Protein AF-0000000082334527 (afdb_homodimer)

InterPro domains:
  IPR007560 Restriction endonuclease type IV, Mrr [PF04471] (127-247)
  IPR007759 ASXL, HARE-HTH domain [PS51913] (1-70)
  IPR011335 Restriction endonuclease type II-like [SSF52980] (131-251)
  IPR011856 tRNA endonuclease-like domain superfamily [G3DSA:3.40.1350.10] (94-267)
  IPR052906 Type IV Methyl-Directed Restriction Enzyme [PTHR30015] (98-272)

Solvent-accessible surface area (backbone atoms only — not comparable to full-atom values): 30461 Å² total; per-residue (Å²): 121,51,70,67,55,35,52,50,51,51,41,62,72,68,69,54,65,38,34,52,64,54,50,46,51,50,31,56,75,67,64,50,54,87,76,78,51,93,54,51,54,59,50,49,41,49,56,47,53,27,16,17,57,98,47,83,45,84,81,35,46,91,65,60,50,28,33,77,43,84,44,96,85,45,95,57,66,24,36,38,73,61,80,84,68,73,62,83,60,71,72,72,70,92,75,70,85,53,92,78,63,47,42,67,49,52,32,48,54,28,45,54,52,42,51,52,52,49,34,50,52,48,50,33,52,55,67,71,39,54,67,70,53,53,46,51,48,56,54,52,49,42,43,73,74,57,29,24,46,82,90,83,74,26,74,44,68,44,65,58,94,75,46,70,70,42,40,29,42,29,21,59,35,78,81,52,83,41,56,31,38,28,33,62,47,83,33,81,86,52,57,44,51,39,67,61,48,50,48,40,53,51,37,31,54,77,68,71,48,43,34,33,38,42,38,30,55,22,49,67,36,72,62,21,55,50,52,39,70,61,39,78,89,38,50,55,46,79,38,32,27,69,58,47,33,50,51,29,57,76,65,56,48,58,40,36,81,64,45,76,46,77,41,72,43,77,34,47,72,72,60,77,96,119,52,71,67,55,35,51,50,50,50,42,64,71,68,68,54,66,37,34,51,64,56,49,47,50,51,30,56,77,67,64,51,56,86,77,79,50,92,54,50,55,59,50,48,40,48,55,47,53,26,15,17,56,97,48,84,46,85,84,35,48,90,65,60,50,27,33,77,42,84,45,98,85,44,94,57,66,23,34,36,74,61,80,83,67,73,63,84,61,71,71,73,68,92,73,71,85,53,92,78,64,47,42,68,50,51,33,49,55,29,47,54,52,42,51,52,52,50,34,50,50,48,50,34,52,55,66,71,38,55,66,69,52,53,46,51,48,55,53,52,49,41,44,72,73,58,29,24,49,88,84,86,73,32,73,43,68,43,66,57,96,76,47,68,69,42,40,27,42,27,21,58,36,76,80,50,84,43,58,31,38,29,34,62,46,82,32,82,86,52,57,44,51,37,66,63,48,51,49,38,51,51,35,32,55,78,68,72,47,43,33,33,40,41,39,30,57,22,49,68,34,73,63,18,53,49,52,39,71,62,40,78,87,39,48,57,45,80,38,30,28,67,58,47,32,52,52,28,58,77,67,55,48,57,41,38,82,64,46,74,47,75,40,72,43,77,33,48,72,69,60,76,98

Radius of gyration: 30.47 Å; Cα contacts (8 Å, |Δi|>4): 910; chains: 2; bounding box: 62×89×66 Å

Nearest PDB structures (foldseek):
  7wbx-assembly1_E  TM=8.018E-01  e=3.315E-03  Komagataella phaffii
  5iy8-assembly1_E  TM=8.046E-01  e=6.446E-03  Homo sapiens
  9ja1-assembly1_E  TM=5.825E-01  e=3.315E-03  Saccharomyces cerevisiae
  6hlq-assembly1_E  TM=7.427E-01  e=1.596E-02  Saccharomyces cerevisiae S288C
  7eu0-assembly1_E  TM=5.651E-01  e=5.377E-03  Arabidopsis thaliana

Organism: Erwinia amylovora (NCBI:txid552)

Secondary structure (DSSP, 8-state):
--HHHHHHHHHHHH-S-B-HHHHHHHHHHTT-----SS-HHHHHHHHHHHTBTT---TTS-SS--EEEE--TT-SS-EEEE--S--------SS----TT--HHHHHHHHHHHHHHHHHHHHHHHHHTS-HHHHHHHHHHHHHHTT-S-SSSSS-EE--STTSTT--EEEESSTT--SEEEEEEE--SSSPBPHHHHHHHHHHHHHTT--EEEEEESS-B-HHHHHHHHT-TT-EEEEE-HHHHHHHHHHTT-SEEEEEEEEEEEE-GGGGT-/--HHHHHHHHHHHH-S-B-HHHHHHHHHHTT-----SS-HHHHHHHHHHHTBTT---TTS-SS--EEEE--TT-SS-EEEE--S--------SS----TT--HHHHHHHHHHHHHHHHHHHHHHHHHTS-HHHHHHHHHHHHHHTT-S-SSSSS-EE--STTSTT--EEEESSTT--SEEEEEEE--SSSPBPHHHHHHHHHHHHHTT--EEEEEESS-B-HHHHHHHHT-TT-EEEEE-HHHHHHHHHHTT-SEEEEEEEEEEEE-GGGGT-

Foldseek 3Di:
DDLLVLLQVQQVVVVDWAFLVVSVVVCVVVVVDDDPDPCVSLVSLVVQQLQEPPQDFPSRDPHHFKYWDDDPVDLAITMHGDPPPVPPPPPDPPDPPRPSDDPRRVVRVVVVVVLQVQLVVLLVVLLVDDPLVQLVVVLVLCVLVVWAADDDDAWPQPCDPPLQQFRTWGARHNVSPAIETEHEDEDDPDADELVSLVSVLVSCVVVVHAHYEYEYSAHHDPNNVVSQVPSPNHHYHYHYNSNSSVSCVVSVHPDDDDDDDDDDDDDVVVVVD/DDLLVLLQVQQVVVVDWAFLVVSVVVCVVVVVDDDPDPDVSLVSLVVQQLQEPPQDFPSRDPHHFKYWDDDPVDLAITMHGDPPPVPPPPPDPPDPPRPSDDPRSVVRVVVVVVLQVQLVVVLVVLLPDDPLVQLVVVLVLCVLVVWAADDDDAWPQPCDPPLQQFRTWGARHNVSPAIETEHEDEDDEDADELVSLVSVLVSCVVVVHAHYEYEYSAHHDPNNVVSQVPSPNHHYHYHYNSNSSVSCVVSVHPDDDDDDDDDDDDDVVVVVD

pLDDT: mean 85.85, std 15.88, range [35.34, 97.69]

Structure (mmCIF, N/CA/C/O backbone):
data_AF-0000000082334527-model_v1
#
loop_
_entity.id
_entity.type
_entity.pdbx_description
1 polymer 'Restriction endonuclease'
#
loop_
_atom_site.group_PDB
_atom_site.id
_atom_site.type_symbol
_atom_site.label_atom_id
_atom_site.label_alt_id
_atom_site.label_comp_id
_atom_site.label_asym_id
_atom_site.label_entity_id
_atom_site.label_seq_id
_atom_site.pdbx_PDB_ins_code
_atom_site.Cartn_x
_atom_site.Cartn_y
_atom_site.Cartn_z
_atom_site.occupancy
_atom_site.B_iso_or_equiv
_atom_site.auth_seq_id
_atom_site.auth_comp_id
_atom_site.auth_asym_id
_atom_site.auth_atom_id
_atom_site.pdbx_PDB_model_num
ATOM 1 N N . MET A 1 1 ? -5.586 7.473 32.531 1 84.88 1 MET A N 1
ATOM 2 C CA . MET A 1 1 ? -6.188 6.348 31.828 1 84.88 1 MET A CA 1
ATOM 3 C C . MET A 1 1 ? -5.926 6.445 30.328 1 84.88 1 MET A C 1
ATOM 5 O O . MET A 1 1 ? -5.938 7.539 29.766 1 84.88 1 MET A O 1
ATOM 9 N N . THR A 1 2 ? -5.641 5.32 29.688 1 90.56 2 THR A N 1
ATOM 10 C CA . THR A 1 2 ? -5.426 5.309 28.25 1 90.56 2 THR A CA 1
ATOM 11 C C . THR A 1 2 ? -6.754 5.184 27.5 1 90.56 2 THR A C 1
ATOM 13 O O . THR A 1 2 ? -7.789 4.906 28.109 1 90.56 2 THR A O 1
ATOM 16 N N . ILE A 1 3 ? -6.684 5.414 26.312 1 92.81 3 ILE A N 1
ATOM 17 C CA . ILE A 1 3 ? -7.887 5.316 25.5 1 92.81 3 ILE A CA 1
ATOM 18 C C . ILE A 1 3 ? -8.422 3.887 25.531 1 92.81 3 ILE A C 1
ATOM 20 O O . ILE A 1 3 ? -9.633 3.672 25.672 1 92.81 3 ILE A O 1
ATOM 24 N N . ILE A 1 4 ? -7.57 2.93 25.484 1 94.56 4 ILE A N 1
ATOM 25 C CA . ILE A 1 4 ? -7.949 1.521 25.484 1 94.56 4 ILE A CA 1
ATOM 26 C C . ILE A 1 4 ? -8.648 1.185 26.812 1 94.56 4 ILE A C 1
ATOM 28 O O . ILE A 1 4 ? -9.695 0.532 26.812 1 94.56 4 ILE A O 1
ATOM 32 N N . GLU A 1 5 ? -8.125 1.693 27.859 1 95.62 5 GLU A N 1
ATOM 33 C CA . GLU A 1 5 ? -8.711 1.46 29.172 1 95.62 5 GLU A CA 1
ATOM 34 C C . GLU A 1 5 ? -10.102 2.084 29.281 1 95.62 5 GLU A C 1
ATOM 36 O O . GLU A 1 5 ? -11.008 1.499 29.875 1 95.62 5 GLU A O 1
ATOM 41 N N . ALA A 1 6 ? -10.211 3.244 28.719 1 96.81 6 ALA A N 1
ATOM 42 C CA . ALA A 1 6 ? -11.508 3.926 28.734 1 96.81 6 ALA A CA 1
ATOM 43 C C . ALA A 1 6 ? -12.547 3.131 27.953 1 96.81 6 ALA A C 1
ATOM 45 O O . ALA A 1 6 ? -13.688 2.994 28.391 1 96.81 6 ALA A O 1
ATOM 46 N N . ILE A 1 7 ? -12.141 2.6 26.812 1 97 7 ILE A N 1
ATOM 47 C CA . ILE A 1 7 ? -13.039 1.804 25.969 1 97 7 ILE A CA 1
ATOM 48 C C . ILE A 1 7 ? -13.469 0.549 26.719 1 97 7 ILE A C 1
ATOM 50 O O . ILE A 1 7 ? -14.656 0.213 26.766 1 97 7 ILE A O 1
ATOM 54 N N . ILE A 1 8 ? -12.523 -0.075 27.344 1 96.5 8 ILE A N 1
ATOM 55 C CA . ILE A 1 8 ? -12.797 -1.285 28.109 1 96.5 8 ILE A CA 1
ATOM 56 C C . ILE A 1 8 ? -13.789 -0.977 29.219 1 96.5 8 ILE A C 1
ATOM 58 O O . ILE A 1 8 ? -14.75 -1.722 29.438 1 96.5 8 ILE A O 1
ATOM 62 N N . LYS A 1 9 ? -13.547 0.116 29.906 1 96.94 9 LYS A N 1
ATOM 63 C CA . LYS A 1 9 ? -14.406 0.515 31.016 1 96.94 9 LYS A CA 1
ATOM 64 C C . LYS A 1 9 ? -15.836 0.751 30.547 1 96.94 9 LYS A C 1
ATOM 66 O O . LYS A 1 9 ? -16.797 0.292 31.172 1 96.94 9 LYS A O 1
ATOM 71 N N . VAL A 1 10 ? -16.047 1.409 29.438 1 97.38 10 VAL A N 1
ATOM 72 C CA . VAL A 1 10 ? -17.359 1.697 28.875 1 97.38 10 VAL A CA 1
ATOM 73 C C . VAL A 1 10 ? -18.094 0.391 28.562 1 97.38 10 VAL A C 1
ATOM 75 O O . VAL A 1 10 ? -19.25 0.22 28.938 1 97.38 10 VAL A O 1
ATOM 78 N N . LEU A 1 11 ? -17.406 -0.466 27.906 1 96.25 11 LEU A N 1
ATOM 79 C CA . LEU A 1 11 ? -18.031 -1.715 27.484 1 96.25 11 LEU A CA 1
ATOM 80 C C . LEU A 1 11 ? -18.359 -2.596 28.672 1 96.25 11 LEU A C 1
ATOM 82 O O . LEU A 1 11 ? -19.406 -3.256 28.703 1 96.25 11 LEU A O 1
ATOM 86 N N . LYS A 1 12 ? -17.484 -2.609 29.656 1 95.38 12 LYS A N 1
ATOM 87 C CA . LYS A 1 12 ? -17.734 -3.377 30.875 1 95.38 12 LYS A CA 1
ATOM 88 C C . LYS A 1 12 ? -18.969 -2.855 31.609 1 95.38 12 LYS A C 1
ATOM 90 O O . LYS A 1 12 ? -19.797 -3.637 32.062 1 95.38 12 LYS A O 1
ATOM 95 N N . GLU A 1 13 ? -19.047 -1.588 31.703 1 96.06 13 GLU A N 1
ATOM 96 C CA . GLU A 1 13 ? -20.125 -0.949 32.469 1 96.06 13 GLU A CA 1
ATOM 97 C C . GLU A 1 13 ? -21.453 -1.079 31.734 1 96.06 13 GLU A C 1
ATOM 99 O O . GLU A 1 13 ? -22.5 -1.311 32.344 1 96.06 13 GLU A O 1
ATOM 104 N N . TYR A 1 14 ? -21.453 -0.907 30.438 1 93.56 14 TYR A N 1
ATOM 105 C CA . TYR A 1 14 ? -22.688 -0.983 29.672 1 93.56 14 TYR A CA 1
ATOM 106 C C . TYR A 1 14 ? -23.156 -2.424 29.547 1 93.56 14 TYR A C 1
ATOM 108 O O . TYR A 1 14 ? -24.359 -2.691 29.578 1 93.56 14 TYR A O 1
ATOM 116 N N . GLY A 1 15 ? -22.266 -3.348 29.219 1 92 15 GLY A N 1
ATOM 117 C CA . GLY A 1 15 ? -22.578 -4.77 29.25 1 92 15 GLY A CA 1
ATOM 118 C C . GLY A 1 15 ? -23.141 -5.289 27.938 1 92 15 GLY A C 1
ATOM 119 O O . GLY A 1 15 ? -23.5 -6.461 27.828 1 92 15 GLY A O 1
ATOM 120 N N . ASN A 1 16 ? -23.312 -4.41 26.953 1 92.69 16 ASN A N 1
ATOM 121 C CA . ASN A 1 16 ? -23.797 -4.793 25.625 1 92.69 16 ASN A CA 1
ATOM 122 C C . ASN A 1 16 ? -22.906 -4.199 24.531 1 92.69 16 ASN A C 1
ATOM 124 O O . ASN A 1 16 ? -22.188 -3.232 24.766 1 92.69 16 ASN A O 1
ATOM 128 N N . PRO A 1 17 ? -22.906 -4.812 23.391 1 93.88 17 PRO A N 1
ATOM 129 C CA . PRO A 1 17 ? -22.125 -4.262 22.281 1 93.88 17 PRO A CA 1
ATOM 130 C C . PRO A 1 17 ? -22.547 -2.848 21.891 1 93.88 17 PRO A C 1
ATOM 132 O O . PRO A 1 17 ? -23.734 -2.518 21.953 1 93.88 17 PRO A O 1
ATOM 135 N N . LEU A 1 18 ? -21.594 -2.064 21.547 1 94.88 18 LEU A N 1
ATOM 136 C CA . LEU A 1 18 ? -21.828 -0.672 21.172 1 94.88 18 LEU A CA 1
ATOM 137 C C . LEU A 1 18 ? -21.078 -0.319 19.891 1 94.88 18 LEU A C 1
ATOM 139 O O . LEU A 1 18 ? -20.094 -0.961 19.547 1 94.88 18 LEU A O 1
ATOM 143 N N . SER A 1 19 ? -21.578 0.634 19.156 1 93.94 19 SER A N 1
ATOM 144 C CA . SER A 1 19 ? -20.828 1.188 18.031 1 93.94 19 SER A CA 1
ATOM 145 C C . SER A 1 19 ? -19.656 2.035 18.516 1 93.94 19 SER A C 1
ATOM 147 O O . SER A 1 19 ? -19.641 2.492 19.656 1 93.94 19 SER A O 1
ATOM 149 N N . HIS A 1 20 ? -18.703 2.297 17.672 1 95.12 20 HIS A N 1
ATOM 150 C CA . HIS A 1 20 ? -17.578 3.123 18.094 1 95.12 20 HIS A CA 1
ATOM 151 C C . HIS A 1 20 ? -18.016 4.543 18.422 1 95.12 20 HIS A C 1
ATOM 153 O O . HIS A 1 20 ? -17.438 5.199 19.297 1 95.12 20 HIS A O 1
ATOM 159 N N . ASN A 1 21 ? -19.047 5.027 17.766 1 95.44 21 ASN A N 1
ATOM 160 C CA . ASN A 1 21 ? -19.609 6.34 18.078 1 95.44 21 ASN A CA 1
ATOM 161 C C . ASN A 1 21 ? -20.188 6.387 19.484 1 95.44 21 ASN A C 1
ATOM 163 O O . ASN A 1 21 ? -19.938 7.336 20.234 1 95.44 21 ASN A O 1
ATOM 167 N N . ASP A 1 22 ? -20.953 5.359 19.797 1 96 22 ASP A N 1
ATOM 168 C CA . ASP A 1 22 ? -21.578 5.297 21.109 1 96 22 ASP A CA 1
ATOM 169 C C . ASP A 1 22 ? -20.531 5.16 22.203 1 96 22 ASP A C 1
ATOM 171 O O . ASP A 1 22 ? -20.672 5.727 23.297 1 96 22 ASP A O 1
ATOM 175 N N . ILE A 1 23 ? -19.562 4.426 21.938 1 96.81 23 ILE A N 1
ATOM 176 C CA . ILE A 1 23 ? -18.484 4.27 22.891 1 96.81 23 ILE A CA 1
ATOM 177 C C . ILE A 1 23 ? -17.828 5.621 23.172 1 96.81 23 ILE A C 1
ATOM 179 O O . ILE A 1 23 ? -17.609 5.992 24.328 1 96.81 23 ILE A O 1
ATOM 183 N N . TYR A 1 24 ? -17.562 6.336 22.109 1 96.75 24 TYR A N 1
ATOM 184 C CA . TYR A 1 24 ? -17 7.672 22.266 1 96.75 24 TYR A CA 1
ATOM 185 C C . TYR A 1 24 ? -17.891 8.555 23.109 1 96.75 24 TYR A C 1
ATOM 187 O O . TYR A 1 24 ? -17.422 9.219 24.04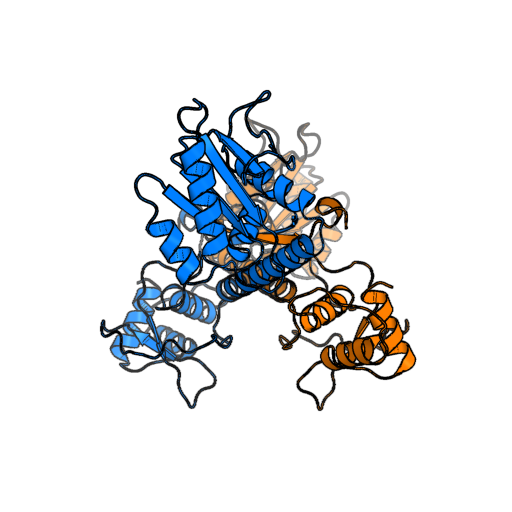7 1 96.75 24 TYR A O 1
ATOM 195 N N . ASP A 1 25 ? -19.188 8.523 22.859 1 97.31 25 ASP A N 1
ATOM 196 C CA . ASP A 1 25 ? -20.141 9.352 23.578 1 97.31 25 ASP A CA 1
ATOM 197 C C . ASP A 1 25 ? -20.125 9.031 25.078 1 97.31 25 ASP A C 1
ATOM 199 O O . ASP A 1 25 ? -20.188 9.938 25.906 1 97.31 25 ASP A O 1
ATOM 203 N N . ARG A 1 26 ? -20.016 7.82 25.344 1 97 26 ARG A N 1
ATOM 204 C CA . ARG A 1 26 ? -20.047 7.395 26.734 1 97 26 ARG A CA 1
ATOM 205 C C . ARG A 1 26 ? -18.75 7.754 27.438 1 97 26 ARG A C 1
ATOM 207 O O . ARG A 1 26 ? -18.75 8.07 28.625 1 97 26 ARG A O 1
ATOM 214 N N . ILE A 1 27 ? -17.641 7.684 26.75 1 97 27 ILE A N 1
ATOM 215 C CA . ILE A 1 27 ? -16.359 8.094 27.312 1 97 27 ILE A CA 1
ATOM 216 C C . ILE A 1 27 ? -16.422 9.57 27.719 1 97 27 ILE A C 1
ATOM 218 O O . ILE A 1 27 ? -15.992 9.945 28.812 1 97 27 ILE A O 1
ATOM 222 N N . ILE A 1 28 ? -17.031 10.359 26.844 1 96.5 28 ILE A N 1
ATOM 223 C CA . ILE A 1 28 ? -17.125 11.797 27.094 1 96.5 28 ILE A CA 1
ATOM 224 C C . ILE A 1 28 ? -18.109 12.062 28.234 1 96.5 28 ILE A C 1
ATOM 226 O O . ILE A 1 28 ? -17.828 12.836 29.141 1 96.5 28 ILE A O 1
ATOM 230 N N . ALA A 1 29 ? -19.25 11.422 28.219 1 96.69 29 ALA A N 1
ATOM 231 C CA . ALA A 1 29 ? -20.312 11.617 29.203 1 96.69 29 ALA A CA 1
ATOM 232 C C . ALA A 1 29 ? -19.828 11.289 30.609 1 96.69 29 ALA A C 1
ATOM 234 O O . ALA A 1 29 ? -20.234 11.93 31.578 1 96.69 29 ALA A O 1
ATOM 235 N N . ASN A 1 30 ? -18.906 10.375 30.719 1 96.25 30 ASN A N 1
ATOM 236 C CA . ASN A 1 30 ? -18.438 9.93 32.031 1 96.25 30 ASN A CA 1
ATOM 237 C C . ASN A 1 30 ? -17.062 10.484 32.375 1 96.25 30 ASN A C 1
ATOM 239 O O . ASN A 1 30 ? -16.469 10.117 33.375 1 96.25 30 ASN A O 1
ATOM 243 N N . ASP A 1 31 ? -16.453 11.234 31.438 1 95.44 31 ASP A N 1
ATOM 244 C CA . ASP A 1 31 ? -15.156 11.875 31.625 1 95.44 31 ASP A CA 1
ATOM 245 C C . ASP A 1 31 ? -14.055 10.844 31.859 1 95.44 31 ASP A C 1
ATOM 247 O O . ASP A 1 31 ? -13.258 10.992 32.781 1 95.44 31 ASP A O 1
ATOM 251 N N . TYR A 1 32 ? -14.133 9.742 31.141 1 95.12 32 TYR A N 1
ATOM 252 C CA . TYR A 1 32 ? -13.141 8.68 31.312 1 95.12 32 TYR A CA 1
ATOM 253 C C . TYR A 1 32 ? -11.82 9.062 30.656 1 95.12 32 TYR A C 1
ATOM 255 O O . TYR A 1 32 ? -10.758 8.594 31.062 1 95.12 32 TYR A O 1
ATOM 263 N N . TYR A 1 33 ? -11.852 9.859 29.609 1 92.88 33 TYR A N 1
ATOM 264 C CA . TYR A 1 33 ? -10.664 10.258 28.859 1 92.88 33 TYR A CA 1
ATOM 265 C C . TYR A 1 33 ? -10.883 11.594 28.156 1 92.88 33 TYR A C 1
ATOM 267 O O . TYR A 1 33 ? -11.977 11.859 27.641 1 92.88 33 TYR A O 1
ATOM 275 N N . SER A 1 34 ? -9.852 12.414 28.141 1 90.62 34 SER A N 1
ATOM 276 C CA . SER A 1 34 ? -9.883 13.688 27.422 1 90.62 34 SER A CA 1
ATOM 277 C C . SER A 1 34 ? -9.086 13.602 26.125 1 90.62 34 SER A C 1
ATOM 279 O O . SER A 1 34 ? -7.879 13.352 26.141 1 90.62 34 SER A O 1
ATOM 281 N N . PHE A 1 35 ? -9.844 13.852 25.016 1 88.44 35 PHE A N 1
ATOM 282 C CA . PHE A 1 35 ? -9.219 13.742 23.703 1 88.44 35 PHE A CA 1
ATOM 283 C C . PHE A 1 35 ? -8.664 15.086 23.25 1 88.44 35 PHE A C 1
ATOM 285 O O . PHE A 1 35 ? -9.336 16.109 23.359 1 88.44 35 PHE A O 1
ATOM 292 N N . GLY A 1 36 ? -7.426 15.117 22.844 1 81.12 36 GLY A N 1
ATOM 293 C CA . GLY A 1 36 ? -6.84 16.297 22.219 1 81.12 36 GLY A CA 1
ATOM 294 C C . GLY A 1 36 ? -6.805 16.203 20.703 1 81.12 36 GLY A C 1
ATOM 295 O O . GLY A 1 36 ? -6.367 17.141 20.031 1 81.12 36 GLY A O 1
ATOM 296 N N . ALA A 1 37 ? -7.422 15.203 20.188 1 84.19 37 ALA A N 1
ATOM 297 C CA . ALA A 1 37 ? -7.355 14.93 18.75 1 84.19 37 ALA A CA 1
ATOM 298 C C . ALA A 1 37 ? -8.414 15.734 17.984 1 84.19 37 ALA A C 1
ATOM 300 O O . ALA A 1 37 ? -9.508 15.977 18.516 1 84.19 37 ALA A O 1
ATOM 301 N N . LYS A 1 38 ? -8.078 15.992 16.719 1 82.69 38 LYS A N 1
ATOM 302 C CA . LYS A 1 38 ? -9.016 16.672 15.836 1 82.69 38 LYS A CA 1
ATOM 303 C C . LYS A 1 38 ? -10.242 15.82 15.562 1 82.69 38 LYS A C 1
ATOM 305 O O . LYS A 1 38 ? -11.359 16.328 15.461 1 82.69 38 LYS A O 1
ATOM 310 N N . ASP A 1 39 ? -10.078 14.516 15.5 1 90.56 39 ASP A N 1
ATOM 311 C CA . ASP A 1 39 ? -11.148 13.555 15.25 1 90.56 39 ASP A CA 1
ATOM 312 C C . ASP A 1 39 ? -11.094 12.398 16.25 1 90.56 39 ASP A C 1
ATOM 314 O O . ASP A 1 39 ? -10.656 11.305 15.906 1 90.56 39 ASP A O 1
ATOM 318 N N . PRO A 1 40 ? -11.703 12.68 17.406 1 93.62 40 PRO A N 1
ATOM 319 C CA . PRO A 1 40 ? -11.594 11.68 18.469 1 93.62 40 PRO A CA 1
ATOM 320 C C . PRO A 1 40 ? -12.359 10.398 18.156 1 93.62 40 PRO A C 1
ATOM 322 O O . PRO A 1 40 ? -11.969 9.312 18.594 1 93.62 40 PRO A O 1
ATOM 325 N N . ILE A 1 41 ? -13.414 10.531 17.406 1 94.62 41 ILE A N 1
ATOM 326 C CA . ILE A 1 41 ? -14.227 9.367 17.062 1 94.62 41 ILE A CA 1
ATOM 327 C C . ILE A 1 41 ? -13.398 8.391 16.234 1 94.62 41 ILE A C 1
ATOM 329 O O . ILE A 1 41 ? -13.422 7.18 16.469 1 94.62 41 ILE A O 1
ATOM 333 N N . SER A 1 42 ? -12.617 8.922 15.305 1 92.75 42 SER A N 1
ATOM 334 C CA . SER A 1 42 ? -11.75 8.094 14.469 1 92.75 42 SER A CA 1
ATOM 335 C C . SER A 1 42 ? -10.648 7.434 15.297 1 92.75 42 SER A C 1
ATOM 337 O O . SER A 1 42 ? -10.227 6.32 14.992 1 92.75 42 SER A O 1
ATOM 339 N N . VAL A 1 43 ? -10.258 8.117 16.328 1 92.69 43 VAL A N 1
ATOM 340 C CA . VAL A 1 43 ? -9.234 7.566 17.203 1 92.69 43 VAL A CA 1
ATOM 341 C C . VAL A 1 43 ? -9.789 6.352 17.938 1 92.69 43 VAL A C 1
ATOM 343 O O . VAL A 1 43 ? -9.133 5.312 18.016 1 92.69 43 VAL A O 1
ATOM 346 N N . VAL A 1 44 ? -11 6.508 18.406 1 95.31 44 VAL A N 1
ATOM 347 C CA . VAL A 1 44 ? -11.656 5.414 19.109 1 95.31 44 VAL A CA 1
ATOM 348 C C . VAL A 1 44 ? -11.828 4.223 18.172 1 95.31 44 VAL A C 1
ATOM 350 O O . VAL A 1 44 ? -11.5 3.09 18.531 1 95.31 44 VAL A O 1
ATOM 353 N N . ARG A 1 45 ? -12.297 4.512 16.984 1 94.44 45 ARG A N 1
ATOM 354 C CA . ARG A 1 45 ? -12.469 3.471 15.969 1 94.44 45 ARG A CA 1
ATOM 355 C C . ARG A 1 45 ? -11.148 2.74 15.719 1 94.44 45 ARG A C 1
ATOM 357 O O . ARG A 1 45 ? -11.117 1.508 15.695 1 94.44 45 ARG A O 1
ATOM 364 N N . GLY A 1 46 ? -10.133 3.496 15.562 1 94.38 46 GLY A N 1
ATOM 365 C CA . GLY A 1 46 ? -8.82 2.926 15.281 1 94.38 46 GLY A CA 1
ATOM 366 C C . GLY A 1 46 ? -8.32 2.014 16.391 1 94.38 46 GLY A C 1
ATOM 367 O O . GLY A 1 46 ? -7.82 0.919 16.109 1 94.38 46 GLY A O 1
ATOM 368 N N . GLU A 1 47 ? -8.477 2.463 17.594 1 94.5 47 GLU A N 1
ATOM 369 C CA . GLU A 1 47 ? -8.031 1.665 18.734 1 94.5 47 GLU A CA 1
ATOM 370 C C . GLU A 1 47 ? -8.828 0.364 18.828 1 94.5 47 GLU A C 1
ATOM 372 O O . GLU A 1 47 ? -8.258 -0.69 19.141 1 94.5 47 GLU A O 1
ATOM 377 N N . ILE A 1 48 ? -10.062 0.492 18.578 1 95.12 48 ILE A N 1
ATOM 378 C CA . ILE A 1 48 ? -10.898 -0.697 18.656 1 95.12 48 ILE A CA 1
ATOM 379 C C . ILE A 1 48 ? -10.477 -1.7 17.578 1 95.12 48 ILE A C 1
ATOM 381 O O . ILE A 1 48 ? -10.219 -2.867 17.891 1 95.12 48 ILE A O 1
ATOM 385 N N . ARG A 1 49 ? -10.367 -1.235 16.375 1 93.81 49 ARG A N 1
ATOM 386 C CA . ARG A 1 49 ? -10.102 -2.113 15.242 1 93.81 49 ARG A CA 1
ATOM 387 C C . ARG A 1 49 ? -8.719 -2.746 15.352 1 93.81 49 ARG A C 1
ATOM 389 O O . ARG A 1 49 ? -8.547 -3.93 15.055 1 93.81 49 ARG A O 1
ATOM 396 N N . LYS A 1 50 ? -7.723 -2.031 15.812 1 94.88 50 LYS A N 1
ATOM 397 C CA . LYS A 1 50 ? -6.359 -2.535 15.938 1 94.88 50 LYS A CA 1
ATOM 398 C C . LYS A 1 50 ? -6.273 -3.648 16.984 1 94.88 50 LYS A C 1
ATOM 400 O O . LYS A 1 50 ? -5.371 -4.484 16.938 1 94.88 50 LYS A O 1
ATOM 405 N N . HIS A 1 51 ? -7.258 -3.641 17.891 1 95.56 51 HIS A N 1
ATOM 406 C CA . HIS A 1 51 ? -7.219 -4.598 19 1 95.56 51 HIS A CA 1
ATOM 407 C C . HIS A 1 51 ? -8.344 -5.621 18.875 1 95.56 51 HIS A C 1
ATOM 409 O O . HIS A 1 51 ? -8.703 -6.266 19.875 1 95.56 51 HIS A O 1
ATOM 415 N N . CYS A 1 52 ? -8.938 -5.688 17.812 1 93.81 52 CYS A N 1
ATOM 416 C CA . CYS A 1 52 ? -10.07 -6.574 17.578 1 93.81 52 CYS A CA 1
ATOM 417 C C . CYS A 1 52 ? -9.609 -7.953 17.125 1 93.81 52 CYS A C 1
ATOM 419 O O . CYS A 1 52 ? -8.703 -8.07 16.297 1 93.81 52 CYS A O 1
ATOM 421 N N . TYR A 1 53 ? -10.234 -8.953 17.656 1 91.06 53 TYR A N 1
ATOM 422 C CA . TYR A 1 53 ? -9.961 -10.32 17.219 1 91.06 53 TYR A CA 1
ATOM 423 C C . TYR A 1 53 ? -10.336 -10.516 15.758 1 91.06 53 TYR A C 1
ATOM 425 O O . TYR A 1 53 ? -11.273 -9.883 15.266 1 91.06 53 TYR A O 1
ATOM 433 N N . ASP A 1 54 ? -9.609 -11.305 14.969 1 87.12 54 ASP A N 1
ATOM 434 C CA . ASP A 1 54 ? -9.852 -11.727 13.586 1 87.12 54 ASP A CA 1
ATOM 435 C C . ASP A 1 54 ? -9.469 -10.625 12.602 1 87.12 54 ASP A C 1
ATOM 437 O O . ASP A 1 54 ? -9.797 -10.703 11.422 1 87.12 54 ASP A O 1
ATOM 441 N N . ILE A 1 55 ? -9.031 -9.516 13.164 1 88.94 55 ILE A N 1
ATOM 442 C CA . ILE A 1 55 ? -8.508 -8.453 12.312 1 88.94 55 ILE A CA 1
ATOM 443 C C . ILE A 1 55 ? -6.988 -8.391 12.43 1 88.94 55 ILE A C 1
ATOM 445 O O . ILE A 1 55 ? -6.453 -8.148 13.516 1 88.94 55 ILE A O 1
ATOM 449 N N . ASP A 1 56 ? -6.363 -8.727 11.266 1 88.62 56 ASP A N 1
ATOM 450 C CA . ASP A 1 56 ? -4.906 -8.75 11.312 1 88.62 56 ASP A CA 1
ATOM 451 C C . ASP A 1 56 ? -4.309 -8.062 10.086 1 88.62 56 ASP A C 1
ATOM 453 O O . ASP A 1 56 ? -4.688 -8.367 8.953 1 88.62 56 ASP A O 1
ATOM 457 N N . PHE A 1 57 ? -3.584 -7.102 10.32 1 90.88 57 PHE A N 1
ATOM 458 C CA . PHE A 1 57 ? -2.77 -6.348 9.375 1 90.88 57 PHE A CA 1
ATOM 459 C C . PHE A 1 57 ? -1.502 -5.832 10.047 1 90.88 57 PHE A C 1
ATOM 461 O O . PHE A 1 57 ? -1.396 -5.84 11.273 1 90.88 57 PHE A O 1
ATOM 468 N N . PRO A 1 58 ? -0.476 -5.457 9.352 1 86.5 58 PRO A N 1
ATOM 469 C CA . PRO A 1 58 ? 0.856 -5.227 9.922 1 86.5 58 PRO A CA 1
ATOM 470 C C . PRO A 1 58 ? 0.845 -4.234 11.078 1 86.5 58 PRO A C 1
ATOM 472 O O . PRO A 1 58 ? 1.604 -4.387 12.039 1 86.5 58 PRO A O 1
ATOM 475 N N . SER A 1 59 ? -0.071 -3.227 11.109 1 89.62 59 SER A N 1
ATOM 476 C CA . SER A 1 59 ? -0.081 -2.229 12.172 1 89.62 59 SER A CA 1
ATOM 477 C C . SER A 1 59 ? -1.101 -2.578 13.25 1 89.62 59 SER A C 1
ATOM 479 O O . SER A 1 59 ? -1.344 -1.786 14.164 1 89.62 59 SER A O 1
ATOM 481 N N . ALA A 1 60 ? -1.693 -3.748 13.117 1 91.62 60 ALA A N 1
ATOM 482 C CA . ALA A 1 60 ? -2.619 -4.199 14.156 1 91.62 60 ALA A CA 1
ATOM 483 C C . ALA A 1 60 ? -1.872 -4.574 15.43 1 91.62 60 ALA A C 1
ATOM 485 O O . ALA A 1 60 ? -0.705 -4.969 15.383 1 91.62 60 ALA A O 1
ATOM 486 N N . SER A 1 61 ? -2.615 -4.453 16.562 1 92.38 61 SER A N 1
ATOM 487 C CA . SER A 1 61 ? -2.023 -4.797 17.844 1 92.38 61 SER A CA 1
ATOM 488 C C . SER A 1 61 ? -2.004 -6.309 18.062 1 92.38 61 SER A C 1
ATOM 490 O O . SER A 1 61 ? -2.955 -7.004 17.703 1 92.38 61 SER A O 1
ATOM 492 N N . PRO A 1 62 ? -0.862 -6.805 18.594 1 90.44 62 PRO A N 1
ATOM 493 C CA . PRO A 1 62 ? -0.869 -8.219 18.969 1 90.44 62 PRO A CA 1
ATOM 494 C C . PRO A 1 62 ? -1.805 -8.523 20.125 1 90.44 62 PRO A C 1
ATOM 496 O O . PRO A 1 62 ? -2.225 -9.664 20.312 1 90.44 62 PRO A O 1
ATOM 499 N N . ARG A 1 63 ? -2.096 -7.477 20.938 1 92.31 63 ARG A N 1
ATOM 500 C CA . ARG A 1 63 ? -3.021 -7.605 22.062 1 92.31 63 ARG A CA 1
ATOM 501 C C . ARG A 1 63 ? -4.465 -7.438 21.594 1 92.31 63 ARG A C 1
ATOM 503 O O . ARG A 1 63 ? -4.93 -6.316 21.391 1 92.31 63 ARG A O 1
ATOM 510 N N . LYS A 1 64 ? -5.152 -8.523 21.5 1 93.75 64 LYS A N 1
ATOM 511 C CA . LYS A 1 64 ? -6.539 -8.5 21.047 1 93.75 64 LYS A CA 1
ATOM 512 C C . LYS A 1 64 ? -7.504 -8.445 22.234 1 93.75 64 LYS A C 1
ATOM 514 O O . LYS A 1 64 ? -7.418 -9.266 23.141 1 93.75 64 LYS A O 1
ATOM 519 N N . ILE A 1 65 ? -8.398 -7.512 22.219 1 95.12 65 ILE A N 1
ATOM 520 C CA . ILE A 1 65 ? -9.258 -7.23 23.359 1 95.12 65 ILE A CA 1
ATOM 521 C C . ILE A 1 65 ? -10.719 -7.242 22.922 1 95.12 65 ILE A C 1
ATOM 523 O O . ILE A 1 65 ? -11.586 -7.707 23.672 1 95.12 65 ILE A O 1
ATOM 527 N N . PHE A 1 66 ? -10.992 -6.805 21.734 1 95.5 66 PHE A N 1
ATOM 528 C CA . PHE A 1 66 ? -12.367 -6.539 21.312 1 95.5 66 PHE A CA 1
ATOM 529 C C . PHE A 1 66 ? -12.812 -7.547 20.266 1 95.5 66 PHE A C 1
ATOM 531 O O . PHE A 1 66 ? -11.984 -8.227 19.656 1 95.5 66 PHE A O 1
ATOM 538 N N . ILE A 1 67 ? -14.133 -7.688 20.031 1 93.75 67 ILE A N 1
ATOM 539 C CA . ILE A 1 67 ? -14.719 -8.477 18.953 1 93.75 67 ILE A CA 1
ATOM 540 C C . ILE A 1 67 ? -15.781 -7.652 18.234 1 93.75 67 ILE A C 1
ATOM 542 O O . ILE A 1 67 ? -16.406 -6.777 18.828 1 93.75 67 ILE A O 1
ATOM 546 N N . GLU A 1 68 ? -15.844 -7.883 16.984 1 91.38 68 GLU A N 1
ATOM 547 C CA . GLU A 1 68 ? -16.906 -7.277 16.188 1 91.38 68 GLU A CA 1
ATOM 548 C C . GLU A 1 68 ? -18.172 -8.133 16.219 1 91.38 68 GLU A C 1
ATOM 550 O O . GLU A 1 68 ? -18.094 -9.352 16.016 1 91.38 68 GLU A O 1
ATOM 555 N N . VAL A 1 69 ? -19.266 -7.48 16.547 1 87.69 69 VAL A N 1
ATOM 556 C CA . VAL A 1 69 ? -20.547 -8.188 16.609 1 87.69 69 VAL A CA 1
ATOM 557 C C . VAL A 1 69 ? -21.453 -7.734 15.484 1 87.69 69 VAL A C 1
ATOM 559 O O . VAL A 1 69 ? -21.703 -6.535 15.312 1 87.69 69 VAL A O 1
ATOM 562 N N . LYS A 1 70 ? -21.719 -8.641 14.516 1 75.81 70 LYS A N 1
ATOM 563 C CA . LYS A 1 70 ? -22.578 -8.336 13.383 1 75.81 70 LYS A CA 1
ATOM 564 C C . LYS A 1 70 ? -24.047 -8.242 13.812 1 75.81 70 LYS A C 1
ATOM 566 O O . LYS A 1 70 ? -24.516 -9.078 14.578 1 75.81 70 LYS A O 1
ATOM 571 N N . SER A 1 71 ? -24.469 -6.996 13.758 1 64.69 71 SER A N 1
ATOM 572 C CA . SER A 1 71 ? -25.906 -6.91 14.047 1 64.69 71 SER A CA 1
ATOM 573 C C . SER A 1 71 ? -26.734 -7.008 12.773 1 64.69 71 SER A C 1
ATOM 575 O O . SER A 1 71 ? -26.391 -6.391 11.758 1 64.69 71 SER A O 1
ATOM 577 N N . ASN A 1 72 ? -27.609 -8.062 12.562 1 60.38 72 ASN A N 1
ATOM 578 C CA . ASN A 1 72 ? -28.531 -8.297 11.445 1 60.38 72 ASN A CA 1
ATOM 579 C C . ASN A 1 72 ? -29.266 -7.023 11.055 1 60.38 72 ASN A C 1
ATOM 581 O O . ASN A 1 72 ? -29.719 -6.879 9.922 1 60.38 72 ASN A O 1
ATOM 585 N N . HIS A 1 73 ? -29.422 -6.094 12 1 59.19 73 HIS A N 1
ATOM 586 C CA . HIS A 1 73 ? -30.344 -4.996 11.758 1 59.19 73 HIS A CA 1
ATOM 587 C C . HIS A 1 73 ? -29.609 -3.688 11.5 1 59.19 73 HIS A C 1
ATOM 589 O O . HIS A 1 73 ? -30.203 -2.693 11.102 1 59.19 73 HIS A O 1
ATOM 595 N N . LEU A 1 74 ? -28.266 -3.73 11.828 1 60.31 74 LEU A N 1
ATOM 596 C CA . LEU A 1 74 ? -27.562 -2.453 11.727 1 60.31 74 LEU A CA 1
ATOM 597 C C . LEU A 1 74 ? -26.516 -2.498 10.625 1 60.31 74 LEU A C 1
ATOM 599 O O . LEU A 1 74 ? -25.844 -3.52 10.438 1 60.31 74 LEU A O 1
ATOM 603 N N . SER A 1 75 ? -26.578 -1.456 9.859 1 65.88 75 SER A N 1
ATOM 604 C CA . SER A 1 75 ? -25.625 -1.279 8.773 1 65.88 75 SER A CA 1
ATOM 605 C C . SER A 1 75 ? -24.203 -1.06 9.305 1 65.88 75 SER A C 1
ATOM 607 O O . SER A 1 75 ? -23.219 -1.26 8.586 1 65.88 75 SER A O 1
ATOM 609 N N . LYS A 1 76 ? -24.156 -0.732 10.703 1 77.25 76 LYS A N 1
ATOM 610 C CA . LYS A 1 76 ? -22.844 -0.42 11.258 1 77.25 76 LYS A CA 1
ATOM 611 C C . LYS A 1 76 ? -22.391 -1.491 12.25 1 77.25 76 LYS A C 1
ATOM 613 O O . LYS A 1 76 ? -23.203 -1.999 13.023 1 77.25 76 LYS A O 1
ATOM 618 N N . PRO A 1 77 ? -21.203 -1.786 12.281 1 86.44 77 PRO A N 1
ATOM 619 C CA . PRO A 1 77 ? -20.703 -2.824 13.188 1 86.44 77 PRO A CA 1
ATOM 620 C C . PRO A 1 77 ? -20.766 -2.406 14.656 1 86.44 77 PRO A C 1
ATOM 622 O O . PRO A 1 77 ? -20.719 -1.213 14.961 1 86.44 77 PRO A O 1
ATOM 625 N N . LEU A 1 78 ? -21.062 -3.311 15.562 1 92.75 78 LEU A N 1
ATOM 626 C CA . LEU A 1 78 ? -20.969 -3.131 17.016 1 92.75 78 LEU A CA 1
ATOM 627 C C . LEU A 1 78 ? -19.766 -3.865 17.578 1 92.75 78 LEU A C 1
ATOM 629 O O . LEU A 1 78 ? -19.234 -4.777 16.938 1 92.75 78 LEU A O 1
ATOM 633 N N . TYR A 1 79 ? -19.328 -3.424 18.75 1 94.38 79 TYR A N 1
ATOM 634 C CA . TYR A 1 79 ? -18.125 -3.998 19.344 1 94.38 79 TYR A CA 1
ATOM 635 C C . TYR A 1 79 ? -18.359 -4.371 20.797 1 94.38 79 TYR A C 1
ATOM 637 O O . TYR A 1 79 ? -19.125 -3.719 21.5 1 94.38 79 TYR A O 1
ATOM 645 N N . ASP A 1 80 ? -17.719 -5.402 21.203 1 94.75 80 ASP A N 1
ATOM 646 C CA . ASP A 1 80 ? -17.766 -5.887 22.578 1 94.75 80 ASP A CA 1
ATOM 647 C C . ASP A 1 80 ? -16.406 -6.422 23.031 1 94.75 80 ASP A C 1
ATOM 649 O O . ASP A 1 80 ? -15.461 -6.461 22.234 1 94.75 80 ASP A O 1
ATOM 653 N N . LEU A 1 81 ? -16.281 -6.734 24.375 1 94.56 81 LEU A N 1
ATOM 654 C CA . LEU A 1 81 ? -15.055 -7.32 24.906 1 94.56 81 LEU A CA 1
ATOM 655 C C . LEU A 1 81 ? -14.984 -8.812 24.594 1 94.56 81 LEU A C 1
ATOM 657 O O . LEU A 1 81 ? -16 -9.508 24.625 1 94.56 81 LEU A O 1
ATOM 661 N N . TRP A 1 82 ? -13.805 -9.281 24.281 1 88.81 82 TRP A N 1
ATOM 662 C CA . TRP A 1 82 ? -13.602 -10.711 24.094 1 88.81 82 TRP A CA 1
ATOM 663 C C . TRP A 1 82 ? -13.672 -11.461 25.422 1 88.81 82 TRP A C 1
ATOM 665 O O . TRP A 1 82 ? -12.977 -11.109 26.375 1 88.81 82 TRP A O 1
ATOM 675 N N . ARG A 1 83 ? -14.609 -12.445 25.703 1 79.75 83 ARG A N 1
ATOM 676 C CA . ARG A 1 83 ? -14.789 -13.18 26.938 1 79.75 83 ARG A CA 1
ATOM 677 C C . ARG A 1 83 ? -14.289 -14.617 26.812 1 79.75 83 ARG A C 1
ATOM 679 O O . ARG A 1 83 ? -14.75 -15.508 27.531 1 79.75 83 ARG A O 1
ATOM 686 N N . GLY A 1 84 ? -13.055 -14.875 26.125 1 68.06 84 GLY A N 1
ATOM 687 C CA . GLY A 1 84 ? -12.453 -16.203 26.062 1 68.06 84 GLY A CA 1
ATOM 688 C C . GLY A 1 84 ? -13.172 -17.141 25.109 1 68.06 84 GLY A C 1
ATOM 689 O O . GLY A 1 84 ? -12.609 -18.141 24.672 1 68.06 84 GLY A O 1
ATOM 690 N N . GLN A 1 85 ? -14.484 -17.375 25.203 1 52.53 85 GLN A N 1
ATOM 691 C CA . GLN A 1 85 ? -15.219 -18.406 24.484 1 52.53 85 GLN A CA 1
ATOM 692 C C . GLN A 1 85 ? -15.258 -18.109 22.984 1 52.53 85 GLN A C 1
ATOM 694 O O . GLN A 1 85 ? -15.664 -17.016 22.578 1 52.53 85 GLN A O 1
ATOM 699 N N . SER A 1 86 ? -14.305 -18.703 22.312 1 45.66 86 SER A N 1
ATOM 700 C CA . SER A 1 86 ? -14.414 -18.672 20.859 1 45.66 86 SER A CA 1
ATOM 701 C C . SER A 1 86 ? -15.867 -18.828 20.422 1 45.66 86 SER A C 1
ATOM 703 O O . SER A 1 86 ? -16.453 -19.906 20.547 1 45.66 86 SER A O 1
ATOM 705 N N . THR A 1 87 ? -16.828 -18.25 20.922 1 40.31 87 THR A N 1
ATOM 706 C CA . THR A 1 87 ? -18.047 -18.609 20.219 1 40.31 87 THR A CA 1
ATOM 707 C C . THR A 1 87 ? -17.781 -18.797 18.734 1 40.31 87 THR A C 1
ATOM 709 O O . THR A 1 87 ? -17.047 -18.031 18.125 1 40.31 87 THR A O 1
ATOM 712 N N . LYS A 1 88 ? -17.844 -20.172 18.281 1 37.06 88 LYS A N 1
ATOM 713 C CA . LYS A 1 88 ? -17.844 -20.5 16.859 1 37.06 88 LYS A CA 1
ATOM 714 C C . LYS A 1 88 ? -18.375 -19.344 16.031 1 37.06 88 LYS A C 1
ATOM 716 O O . LYS A 1 88 ? -19.578 -19.266 15.742 1 37.06 88 LYS A O 1
ATOM 721 N N . ILE A 1 89 ? -18.328 -18.203 16.484 1 39.34 89 ILE A N 1
ATOM 722 C CA . ILE A 1 89 ? -18.891 -17.234 15.539 1 39.34 89 ILE A CA 1
ATOM 723 C C . ILE A 1 89 ? -18.266 -17.453 14.164 1 39.34 89 ILE A C 1
ATOM 725 O O . ILE A 1 89 ? -17.047 -17.484 14.016 1 39.34 89 ILE A O 1
ATOM 729 N N . GLU A 1 90 ? -18.922 -18.234 13.344 1 36.5 90 GLU A N 1
ATOM 730 C CA . GLU A 1 90 ? -18.625 -18.469 11.93 1 36.5 90 GLU A CA 1
ATOM 731 C C . GLU A 1 90 ? -17.797 -17.328 11.344 1 36.5 90 GLU A C 1
ATOM 733 O O . GLU A 1 90 ? -18.125 -16.156 11.523 1 36.5 90 GLU A O 1
ATOM 738 N N . SER A 1 91 ? -16.547 -17.562 11.328 1 36.41 91 SER A N 1
ATOM 739 C CA . SER A 1 91 ? -15.672 -16.672 10.57 1 36.41 91 SER A CA 1
ATOM 740 C C . SER A 1 91 ? -16.391 -16.078 9.367 1 36.41 91 SER A C 1
ATOM 742 O O . SER A 1 91 ? -16.828 -16.812 8.477 1 36.41 91 SER A O 1
ATOM 744 N N . PRO A 1 92 ? -17.188 -15.141 9.516 1 35.78 92 PRO A N 1
ATOM 745 C CA . PRO A 1 92 ? -17.938 -14.727 8.32 1 35.78 92 PRO A CA 1
ATOM 746 C C . PRO A 1 92 ? -17.094 -14.805 7.047 1 35.78 92 PRO A C 1
ATOM 748 O O . PRO A 1 92 ? -15.867 -14.633 7.102 1 35.78 92 PRO A O 1
ATOM 751 N N . LYS A 1 93 ? -17.531 -15.672 6 1 35.34 93 LYS A N 1
ATOM 752 C CA . LYS A 1 93 ? -17.078 -15.688 4.613 1 35.34 93 LYS A CA 1
ATOM 753 C C . LYS A 1 93 ? -16.328 -14.406 4.27 1 35.34 93 LYS A C 1
ATOM 755 O O . LYS A 1 93 ? -16.469 -13.391 4.961 1 35.34 93 LYS A O 1
ATOM 760 N N . LEU A 1 94 ? -16.062 -14.094 3.039 1 40.06 94 LEU A N 1
ATOM 761 C CA . LEU A 1 94 ? -15.406 -13.047 2.256 1 40.06 94 LEU A CA 1
ATOM 762 C C . LEU A 1 94 ? -15.875 -11.664 2.695 1 40.06 94 LEU A C 1
ATOM 764 O O . LEU A 1 94 ? -17.062 -11.344 2.578 1 40.06 94 LEU A O 1
ATOM 768 N N . GLU A 1 95 ? -15.305 -10.977 3.707 1 43.88 95 GLU A N 1
ATOM 769 C CA . GLU A 1 95 ? -15.312 -9.82 4.598 1 43.88 95 GLU A CA 1
ATOM 770 C C . GLU A 1 95 ? -15.773 -8.562 3.863 1 43.88 95 GLU A C 1
ATOM 772 O O . GLU A 1 95 ? -15.078 -8.062 2.979 1 43.88 95 GLU A O 1
ATOM 777 N N . LYS A 1 96 ? -17.016 -8.484 3.643 1 46.41 96 LYS A N 1
ATOM 778 C CA . LYS A 1 96 ? -17.609 -7.227 3.189 1 46.41 96 LYS A CA 1
ATOM 779 C C . LYS A 1 96 ? -16.953 -6.035 3.891 1 46.41 96 LYS A C 1
ATOM 781 O O . LYS A 1 96 ? -16.781 -6.043 5.109 1 46.41 96 LYS A O 1
ATOM 786 N N . THR A 1 97 ? -16.266 -5.289 3.18 1 54.78 97 THR A N 1
ATOM 787 C CA . THR A 1 97 ? -15.742 -3.99 3.598 1 54.78 97 THR A CA 1
ATOM 788 C C . THR A 1 97 ? -16.781 -3.234 4.426 1 54.78 97 THR A C 1
ATOM 790 O O . THR A 1 97 ? -17.891 -2.957 3.945 1 54.78 97 THR A O 1
ATOM 793 N N . THR A 1 98 ? -16.703 -3.426 5.812 1 64.44 98 THR A N 1
ATOM 794 C CA . THR A 1 98 ? -17.594 -2.621 6.652 1 64.44 98 THR A CA 1
ATOM 795 C C . THR A 1 98 ? -17.125 -1.166 6.68 1 64.44 98 THR A C 1
ATOM 797 O O . THR A 1 98 ? -15.969 -0.87 6.383 1 64.44 98 THR A O 1
ATOM 800 N N . LYS A 1 99 ? -18.031 -0.309 6.754 1 76.12 99 LYS A N 1
ATOM 801 C CA . LYS A 1 99 ? -17.844 1.138 6.809 1 76.12 99 LYS A CA 1
ATOM 802 C C . LYS A 1 99 ? -16.828 1.52 7.883 1 76.12 99 LYS A C 1
ATOM 804 O O . LYS A 1 99 ? -16.281 2.625 7.867 1 76.12 99 LYS A O 1
ATOM 809 N N . ASP A 1 100 ? -16.391 0.482 8.781 1 88.62 100 ASP A N 1
ATOM 810 C CA . ASP A 1 100 ? -15.523 0.858 9.898 1 88.62 100 ASP A CA 1
ATOM 811 C C . ASP A 1 100 ? -14.078 0.437 9.641 1 88.62 100 ASP A C 1
ATOM 813 O O . ASP A 1 100 ? -13.188 0.725 10.445 1 88.62 100 ASP A O 1
ATOM 817 N N . GLN A 1 101 ? -13.867 -0.215 8.484 1 92 101 GLN A N 1
ATOM 818 C CA . GLN A 1 101 ? -12.508 -0.673 8.219 1 92 101 GLN A CA 1
ATOM 819 C C . GLN A 1 101 ? -11.547 0.504 8.109 1 92 101 GLN A C 1
ATOM 821 O O . GLN A 1 101 ? -11.891 1.543 7.535 1 92 101 GLN A O 1
ATOM 826 N N . LEU A 1 102 ? -10.414 0.312 8.711 1 94.88 102 LEU A N 1
ATOM 827 C CA . LEU A 1 102 ? -9.359 1.319 8.633 1 94.88 102 LEU A CA 1
ATOM 828 C C . LEU A 1 102 ? -8.695 1.299 7.258 1 94.88 102 LEU A C 1
ATOM 830 O O . LEU A 1 102 ? -8.68 0.266 6.586 1 94.88 102 LEU A O 1
ATOM 834 N N . PRO A 1 103 ? -8.203 2.451 6.887 1 96.06 103 PRO A N 1
ATOM 835 C CA . PRO A 1 103 ? -7.457 2.473 5.625 1 96.06 103 PRO A CA 1
ATOM 836 C C . PRO A 1 103 ? -6.367 1.403 5.562 1 96.06 103 PRO A C 1
ATOM 838 O O . PRO A 1 103 ? -6.195 0.754 4.527 1 96.06 103 PRO A O 1
ATOM 841 N N . GLU A 1 104 ? -5.625 1.186 6.637 1 96.12 104 GLU A N 1
ATOM 842 C CA . GLU A 1 104 ? -4.543 0.208 6.684 1 96.12 104 GLU A CA 1
ATOM 843 C C . GLU A 1 104 ? -5.062 -1.204 6.426 1 96.12 104 GLU A C 1
ATOM 845 O O . GLU A 1 104 ? -4.402 -2 5.754 1 96.12 104 GLU A O 1
ATOM 850 N N . GLU A 1 105 ? -6.246 -1.5 6.969 1 95.25 105 GLU A N 1
ATOM 851 C CA . GLU A 1 105 ? -6.879 -2.799 6.766 1 95.25 105 GLU A CA 1
ATOM 852 C C . GLU A 1 105 ? -7.215 -3.027 5.293 1 95.25 105 GLU A C 1
ATOM 854 O O . GLU A 1 105 ? -6.953 -4.102 4.75 1 95.25 105 GLU A O 1
ATOM 859 N N . ILE A 1 106 ? -7.824 -2.045 4.77 1 95.88 106 ILE A N 1
ATOM 860 C CA . ILE A 1 106 ? -8.266 -2.139 3.381 1 95.88 106 ILE A CA 1
ATOM 861 C C . ILE A 1 106 ? -7.051 -2.266 2.463 1 95.88 106 ILE A C 1
ATOM 863 O O . ILE A 1 106 ? -7.043 -3.084 1.541 1 95.88 106 ILE A O 1
ATOM 867 N N . ILE A 1 107 ? -6.008 -1.488 2.723 1 96.88 107 ILE A N 1
ATOM 868 C CA . ILE A 1 107 ? -4.785 -1.539 1.926 1 96.88 107 ILE A CA 1
ATOM 869 C C . ILE A 1 107 ? -4.207 -2.951 1.959 1 96.88 107 ILE A C 1
ATOM 871 O O . ILE A 1 107 ? -3.84 -3.504 0.918 1 96.88 107 ILE A O 1
ATOM 875 N N . HIS A 1 108 ? -4.188 -3.543 3.117 1 96.56 108 HIS A N 1
ATOM 876 C CA . HIS A 1 108 ? -3.621 -4.879 3.27 1 96.56 108 HIS A CA 1
ATOM 877 C C . HIS A 1 108 ? -4.43 -5.91 2.49 1 96.56 108 HIS A C 1
ATOM 879 O O . HIS A 1 108 ? -3.859 -6.734 1.768 1 96.56 108 HIS A O 1
ATOM 885 N N . SER A 1 109 ? -5.684 -5.863 2.662 1 96.12 109 SER A N 1
ATOM 886 C CA . SER A 1 109 ? -6.566 -6.797 1.975 1 96.12 109 SER A CA 1
ATOM 887 C C . SER A 1 109 ? -6.445 -6.664 0.46 1 96.12 109 SER A C 1
ATOM 889 O O . SER A 1 109 ? -6.355 -7.668 -0.251 1 96.12 109 SER A O 1
ATOM 891 N N . LYS A 1 110 ? -6.43 -5.457 -0.029 1 96.38 110 LYS A N 1
ATOM 892 C CA . LYS A 1 110 ? -6.359 -5.219 -1.468 1 96.38 110 LYS A CA 1
ATOM 893 C C . LYS A 1 110 ? -4.977 -5.551 -2.014 1 96.38 110 LYS A C 1
ATOM 895 O O . LYS A 1 110 ? -4.84 -5.949 -3.172 1 96.38 110 LYS A O 1
ATOM 900 N N . TYR A 1 111 ? -3.969 -5.434 -1.181 1 97.62 111 TYR A N 1
ATOM 901 C CA . TYR A 1 111 ? -2.629 -5.855 -1.576 1 97.62 111 TYR A CA 1
ATOM 902 C C . TYR A 1 111 ? -2.58 -7.355 -1.829 1 97.62 111 TYR A C 1
ATOM 904 O O . TYR A 1 111 ? -1.989 -7.809 -2.814 1 97.62 111 TYR A O 1
ATOM 912 N N . ILE A 1 112 ? -3.186 -8.086 -0.927 1 96.81 112 ILE A N 1
ATOM 913 C CA . ILE A 1 112 ? -3.25 -9.531 -1.089 1 96.81 112 ILE A CA 1
ATOM 914 C C . ILE A 1 112 ? -3.939 -9.875 -2.408 1 96.81 112 ILE A C 1
ATOM 916 O O . ILE A 1 112 ? -3.469 -10.734 -3.156 1 96.81 112 ILE A O 1
ATOM 920 N N . GLU A 1 113 ? -5.012 -9.195 -2.666 1 96.31 113 GLU A N 1
ATOM 921 C CA . GLU A 1 113 ? -5.727 -9.375 -3.926 1 96.31 113 GLU A CA 1
ATOM 922 C C . GLU A 1 113 ? -4.836 -9.031 -5.117 1 96.31 113 GLU A C 1
ATOM 924 O O . GLU A 1 113 ? -4.828 -9.742 -6.121 1 96.31 113 GLU A O 1
ATOM 929 N N . HIS A 1 114 ? -4.109 -7.918 -5.02 1 96.62 114 HIS A N 1
ATOM 930 C CA . HIS A 1 114 ? -3.193 -7.477 -6.066 1 96.62 114 HIS A CA 1
ATOM 931 C C . HIS A 1 114 ? -2.137 -8.539 -6.355 1 96.62 114 HIS A C 1
ATOM 933 O O . HIS A 1 114 ? -1.89 -8.875 -7.516 1 96.62 114 HIS A O 1
ATOM 939 N N . ILE A 1 115 ? -1.583 -9.07 -5.336 1 97.06 115 ILE A N 1
ATOM 940 C CA . ILE A 1 115 ? -0.529 -10.07 -5.496 1 97.06 115 ILE A CA 1
ATOM 941 C C . ILE A 1 115 ? -1.103 -11.328 -6.141 1 97.06 115 ILE A C 1
ATOM 943 O O . ILE A 1 115 ? -0.463 -11.945 -7 1 97.06 115 ILE A O 1
ATOM 947 N N . LYS A 1 116 ? -2.281 -11.703 -5.719 1 96.19 116 LYS A N 1
ATOM 948 C CA . LYS A 1 116 ? -2.945 -12.852 -6.336 1 96.19 116 LYS A CA 1
ATOM 949 C C . LYS A 1 116 ? -3.131 -12.633 -7.836 1 96.19 116 LYS A C 1
ATOM 951 O O . LYS A 1 116 ? -2.867 -13.531 -8.633 1 96.19 116 LYS A O 1
ATOM 956 N N . ASN A 1 117 ? -3.547 -11.461 -8.203 1 95.44 117 ASN A N 1
ATOM 957 C CA . ASN A 1 117 ? -3.729 -11.125 -9.609 1 95.44 117 ASN A CA 1
ATOM 958 C C . ASN A 1 117 ? -2.41 -11.188 -10.375 1 95.44 117 ASN A C 1
ATOM 960 O O . ASN A 1 117 ? -2.359 -11.688 -11.5 1 95.44 117 ASN A O 1
ATOM 964 N N . VAL A 1 118 ? -1.379 -10.656 -9.773 1 96.19 118 VAL A N 1
ATOM 965 C CA . VAL A 1 118 ? -0.053 -10.656 -10.383 1 96.19 118 VAL A CA 1
ATOM 966 C C . VAL A 1 118 ? 0.415 -12.094 -10.609 1 96.19 118 VAL A C 1
ATOM 968 O O . VAL A 1 118 ? 0.931 -12.43 -11.672 1 96.19 118 VAL A O 1
ATOM 971 N N . LYS A 1 119 ? 0.192 -12.898 -9.625 1 96.19 119 LYS A N 1
ATOM 972 C CA . LYS A 1 119 ? 0.594 -14.305 -9.734 1 96.19 119 LYS A CA 1
ATOM 973 C C . LYS A 1 119 ? -0.149 -15 -10.867 1 96.19 119 LYS A C 1
ATOM 975 O O . LYS A 1 119 ? 0.445 -15.773 -11.625 1 96.19 119 LYS A O 1
ATOM 980 N N . ASN A 1 120 ? -1.404 -14.719 -11 1 94.69 120 ASN A N 1
ATOM 981 C CA . ASN A 1 120 ? -2.186 -15.297 -12.094 1 94.69 120 ASN A CA 1
ATOM 982 C C . ASN A 1 120 ? -1.658 -14.859 -13.453 1 94.69 120 ASN A C 1
ATOM 984 O O . ASN A 1 120 ? -1.562 -15.672 -14.375 1 94.69 120 ASN A O 1
ATOM 988 N N . GLN A 1 121 ? -1.324 -13.648 -13.539 1 93.88 121 GLN A N 1
ATOM 989 C CA . GLN A 1 121 ? -0.784 -13.125 -14.789 1 93.88 121 GLN A CA 1
ATOM 990 C C . GLN A 1 121 ? 0.573 -13.75 -15.102 1 93.88 121 GLN A C 1
ATOM 992 O O . GLN A 1 121 ? 0.88 -14.023 -16.266 1 93.88 121 GLN A O 1
ATOM 997 N N . LEU A 1 122 ? 1.365 -13.922 -14.102 1 95 122 LEU A N 1
ATOM 998 C CA . LEU A 1 122 ? 2.656 -14.578 -14.258 1 95 122 LEU A CA 1
ATOM 999 C C . LEU A 1 122 ? 2.482 -16 -14.789 1 95 122 LEU A C 1
ATOM 1001 O O . LEU A 1 122 ? 3.184 -16.406 -15.711 1 95 122 LEU A O 1
ATOM 1005 N N . LEU A 1 123 ? 1.524 -16.625 -14.18 1 93.44 123 LEU A N 1
ATOM 1006 C CA . LEU A 1 123 ? 1.265 -18.016 -14.578 1 93.44 123 LEU A CA 1
ATOM 1007 C C . LEU A 1 123 ? 0.813 -18.078 -16.031 1 93.44 123 LEU A C 1
ATOM 1009 O O . LEU A 1 123 ? 1.242 -18.953 -16.781 1 93.44 123 LEU A O 1
ATOM 1013 N N . ASP A 1 124 ? 0.004 -17.125 -16.438 1 91.75 124 ASP A N 1
ATOM 1014 C CA . ASP A 1 124 ? -0.442 -17.047 -17.828 1 91.75 124 ASP A CA 1
ATOM 1015 C C . ASP A 1 124 ? 0.737 -16.828 -18.766 1 91.75 124 ASP A C 1
ATOM 1017 O O . ASP A 1 124 ? 0.815 -17.438 -19.844 1 91.75 124 ASP A O 1
ATOM 1021 N N . ALA A 1 125 ? 1.629 -15.984 -18.391 1 91.81 125 ALA A N 1
ATOM 1022 C CA . ALA A 1 125 ? 2.814 -15.695 -19.188 1 91.81 125 ALA A CA 1
ATOM 1023 C C . ALA A 1 125 ? 3.709 -16.922 -19.312 1 91.81 125 ALA A C 1
ATOM 1025 O O . ALA A 1 125 ? 4.215 -17.234 -20.391 1 91.81 125 ALA A O 1
ATOM 1026 N N . ILE A 1 126 ? 3.865 -17.625 -18.219 1 92.44 126 ILE A N 1
ATOM 1027 C CA . ILE A 1 126 ? 4.668 -18.844 -18.188 1 92.44 126 ILE A CA 1
ATOM 1028 C C . ILE A 1 126 ? 4.066 -19.875 -19.141 1 92.44 126 ILE A C 1
ATOM 1030 O O . ILE A 1 126 ? 4.777 -20.484 -19.953 1 92.44 126 ILE A O 1
ATOM 1034 N N . ASN A 1 127 ? 2.748 -20.016 -19.078 1 90.5 127 ASN A N 1
ATOM 1035 C CA . ASN A 1 127 ? 2.053 -21.031 -19.859 1 90.5 127 ASN A CA 1
ATOM 1036 C C . ASN A 1 127 ? 2.049 -20.688 -21.344 1 90.5 127 ASN A C 1
ATOM 1038 O O . ASN A 1 127 ? 1.821 -21.547 -22.203 1 90.5 127 ASN A O 1
ATOM 1042 N N . SER A 1 128 ? 2.291 -19.453 -21.656 1 87.25 128 SER A N 1
ATOM 1043 C CA . SER A 1 128 ? 2.328 -19 -23.031 1 87.25 128 SER A CA 1
ATOM 1044 C C . SER A 1 128 ? 3.752 -19.031 -23.594 1 87.25 128 SER A C 1
ATOM 1046 O O . SER A 1 128 ? 3.967 -18.781 -24.781 1 87.25 128 SER A O 1
ATOM 1048 N N . SER A 1 129 ? 4.68 -19.312 -22.734 1 86.56 129 SER A N 1
ATOM 1049 C CA . SER A 1 129 ? 6.082 -19.344 -23.125 1 86.56 129 SER A CA 1
ATOM 1050 C C . SER A 1 129 ? 6.52 -20.734 -23.547 1 86.56 129 SER A C 1
ATOM 1052 O O . SER A 1 129 ? 5.793 -21.719 -23.344 1 86.56 129 SER A O 1
ATOM 1054 N N . ASP A 1 130 ? 7.727 -20.797 -24.031 1 85.44 130 ASP A N 1
ATOM 1055 C CA . ASP A 1 130 ? 8.297 -22.062 -24.484 1 85.44 130 ASP A CA 1
ATOM 1056 C C . ASP A 1 130 ? 8.695 -22.938 -23.297 1 85.44 130 ASP A C 1
ATOM 1058 O O . ASP A 1 130 ? 9.164 -22.438 -22.281 1 85.44 130 ASP A O 1
ATOM 1062 N N . PRO A 1 131 ? 8.508 -24.234 -23.484 1 83.81 131 PRO A N 1
ATOM 1063 C CA . PRO A 1 131 ? 8.906 -25.156 -22.406 1 83.81 131 PRO A CA 1
ATOM 1064 C C . PRO A 1 131 ? 10.367 -24.969 -21.984 1 83.81 131 PRO A C 1
ATOM 1066 O O . PRO A 1 131 ? 10.688 -25.062 -20.797 1 83.81 131 PRO A O 1
ATOM 1069 N N . ALA A 1 132 ? 11.203 -24.734 -23 1 84.88 132 ALA A N 1
ATOM 1070 C CA . ALA A 1 132 ? 12.617 -24.531 -22.688 1 84.88 132 ALA A CA 1
ATOM 1071 C C . ALA A 1 132 ? 12.82 -23.312 -21.797 1 84.88 132 ALA A C 1
ATOM 1073 O O . ALA A 1 132 ? 13.695 -23.312 -20.938 1 84.88 132 ALA A O 1
ATOM 1074 N N . PHE A 1 133 ? 12.031 -22.359 -22.031 1 89.25 133 PHE A N 1
ATOM 1075 C CA . PHE A 1 133 ? 12.086 -21.172 -21.188 1 89.25 133 PHE A CA 1
ATOM 1076 C C . PHE A 1 133 ? 11.766 -21.516 -19.75 1 89.25 133 PHE A C 1
ATOM 1078 O O . PHE A 1 133 ? 12.414 -21.016 -18.828 1 89.25 133 PHE A O 1
ATOM 1085 N N . PHE A 1 134 ? 10.758 -22.375 -19.578 1 91.75 134 PHE A N 1
ATOM 1086 C CA . PHE A 1 134 ? 10.312 -22.75 -18.234 1 91.75 134 PHE A CA 1
ATOM 1087 C C . PHE A 1 134 ? 11.43 -23.453 -17.469 1 91.75 134 PHE A C 1
ATOM 1089 O O . PHE A 1 134 ? 11.664 -23.156 -16.297 1 91.75 134 PHE A O 1
ATOM 1096 N N . GLU A 1 135 ? 12.141 -24.312 -18.203 1 89.25 135 GLU A N 1
ATOM 1097 C CA . GLU A 1 135 ? 13.25 -25.031 -17.594 1 89.25 135 GLU A CA 1
ATOM 1098 C C . GLU A 1 135 ? 14.352 -24.078 -17.141 1 89.25 135 GLU A C 1
ATOM 1100 O O . GLU A 1 135 ? 14.883 -24.203 -16.031 1 89.25 135 GLU A O 1
ATOM 1105 N N . ARG A 1 136 ? 14.617 -23.141 -17.953 1 89.44 136 ARG A N 1
ATOM 1106 C CA . ARG A 1 136 ? 15.641 -22.156 -17.625 1 89.44 136 ARG A CA 1
ATOM 1107 C C . ARG A 1 136 ? 15.188 -21.266 -16.484 1 89.44 136 ARG A C 1
ATOM 1109 O O . ARG A 1 136 ? 15.984 -20.875 -15.625 1 89.44 136 ARG A O 1
ATOM 1116 N N . LEU A 1 137 ? 13.93 -20.922 -16.438 1 93.19 137 LEU A N 1
ATOM 1117 C CA . LEU A 1 137 ? 13.344 -20.031 -15.453 1 93.19 137 LEU A CA 1
ATOM 1118 C C . LEU A 1 137 ? 13.531 -20.578 -14.047 1 93.19 137 LEU A C 1
ATOM 1120 O O . LEU A 1 137 ? 13.938 -19.844 -13.133 1 93.19 137 LEU A O 1
ATOM 1124 N N . VAL A 1 138 ? 13.281 -21.844 -13.898 1 94.06 138 VAL A N 1
ATOM 1125 C CA . VAL A 1 138 ? 13.297 -22.422 -12.555 1 94.06 138 VAL A CA 1
ATOM 1126 C C . VAL A 1 138 ? 14.734 -22.547 -12.062 1 94.06 138 VAL A C 1
ATOM 1128 O O . VAL A 1 138 ? 15 -22.359 -10.867 1 94.06 138 VAL A O 1
ATOM 1131 N N . VAL A 1 139 ? 15.664 -22.844 -12.961 1 89.38 139 VAL A N 1
ATOM 1132 C CA . VAL A 1 139 ? 17.062 -22.922 -12.57 1 89.38 139 VAL A CA 1
ATOM 1133 C C . VAL A 1 139 ? 17.562 -21.531 -12.148 1 89.38 139 VAL A C 1
ATOM 1135 O O . VAL A 1 139 ? 18.203 -21.391 -11.109 1 89.38 139 VAL A O 1
ATOM 1138 N N . THR A 1 140 ? 17.188 -20.531 -12.914 1 91.25 140 THR A N 1
ATOM 1139 C CA . THR A 1 140 ? 17.578 -19.156 -12.609 1 91.25 140 THR A CA 1
ATOM 1140 C C . THR A 1 140 ? 16.984 -18.719 -11.273 1 91.25 140 THR A C 1
ATOM 1142 O O . THR A 1 140 ? 17.656 -18.016 -10.5 1 91.25 140 THR A O 1
ATOM 1145 N N . LEU A 1 141 ? 15.75 -19.094 -11.016 1 94.12 141 LEU A N 1
ATOM 1146 C CA . LEU A 1 141 ? 15.094 -18.75 -9.758 1 94.12 141 LEU A CA 1
ATOM 1147 C C . LEU A 1 141 ? 15.859 -19.328 -8.57 1 94.12 141 LEU A C 1
ATOM 1149 O O . LEU A 1 141 ? 16.125 -18.609 -7.59 1 94.12 141 LEU A O 1
ATOM 1153 N N . LEU A 1 142 ? 16.297 -20.609 -8.695 1 91.56 142 LEU A N 1
ATOM 1154 C CA . LEU A 1 142 ? 17.016 -21.25 -7.602 1 91.56 142 LEU A CA 1
ATOM 1155 C C . LEU A 1 142 ? 18.359 -20.562 -7.359 1 91.56 142 LEU A C 1
ATOM 1157 O O . LEU A 1 142 ? 18.766 -20.391 -6.207 1 91.56 142 LEU A O 1
ATOM 1161 N N . LEU A 1 143 ? 18.953 -20.141 -8.422 1 87.81 143 LEU A N 1
ATOM 1162 C CA . LEU A 1 143 ? 20.203 -19.406 -8.281 1 87.81 143 LEU A CA 1
ATOM 1163 C C . LEU A 1 143 ? 19.984 -18.078 -7.551 1 87.81 143 LEU A C 1
ATOM 1165 O O . LEU A 1 143 ? 20.75 -17.734 -6.652 1 87.81 143 LEU A O 1
ATOM 1169 N N . LYS A 1 144 ? 18.922 -17.406 -7.871 1 90.5 144 LYS A N 1
ATOM 1170 C CA . LYS A 1 144 ? 18.609 -16.141 -7.242 1 90.5 144 LYS A CA 1
ATOM 1171 C C . LYS A 1 144 ? 18.266 -16.312 -5.766 1 90.5 144 LYS A C 1
ATOM 1173 O O . LYS A 1 144 ? 18.516 -15.438 -4.949 1 90.5 144 LYS A O 1
ATOM 1178 N N . MET A 1 145 ? 17.719 -17.453 -5.445 1 90.75 145 MET A N 1
ATOM 1179 C CA . MET A 1 145 ? 17.344 -17.75 -4.066 1 90.75 145 MET A CA 1
ATOM 1180 C C . MET A 1 145 ? 18.562 -18.109 -3.234 1 90.75 145 MET A C 1
ATOM 1182 O O . MET A 1 145 ? 18.484 -18.25 -2.014 1 90.75 145 MET A O 1
ATOM 1186 N N . GLY A 1 146 ? 19.672 -18.203 -3.922 1 85.88 146 GLY A N 1
ATOM 1187 C CA . GLY A 1 146 ? 20.906 -18.422 -3.195 1 85.88 146 GLY A CA 1
ATOM 1188 C C . GLY A 1 146 ? 21.438 -19.844 -3.316 1 85.88 146 GLY A C 1
ATOM 1189 O O . GLY A 1 146 ? 22.422 -20.188 -2.676 1 85.88 146 GLY A O 1
ATOM 1190 N N . TYR A 1 147 ? 20.656 -20.594 -4.098 1 84.19 147 TYR A N 1
ATOM 1191 C CA . TYR A 1 147 ? 21.156 -21.938 -4.348 1 84.19 147 TYR A CA 1
ATOM 1192 C C . TYR A 1 147 ? 22.234 -21.938 -5.43 1 84.19 147 TYR A C 1
ATOM 1194 O O . TYR A 1 147 ? 22.188 -21.109 -6.348 1 84.19 147 TYR A O 1
ATOM 1202 N N . GLY A 1 148 ? 23.125 -22.641 -5.281 1 74.62 148 GLY A N 1
ATOM 1203 C CA . GLY A 1 148 ? 24.188 -22.75 -6.27 1 74.62 148 GLY A CA 1
ATOM 1204 C C . GLY A 1 148 ? 25.328 -21.781 -6.031 1 74.62 148 GLY A C 1
ATOM 1205 O O . GLY A 1 148 ? 25.203 -20.859 -5.23 1 74.62 148 GLY A O 1
ATOM 1206 N N . TRP A 1 149 ? 26.594 -21.859 -5.957 1 57.44 149 TRP A N 1
ATOM 1207 C CA . TRP A 1 149 ? 27.719 -20.938 -5.836 1 57.44 149 TRP A CA 1
ATOM 1208 C C . TRP A 1 149 ? 27.969 -20.219 -7.152 1 57.44 149 TRP A C 1
ATOM 1210 O O . TRP A 1 149 ? 27.484 -20.625 -8.203 1 57.44 149 TRP A O 1
ATOM 1220 N N . HIS A 1 150 ? 29.078 -19.234 -7.086 1 49.44 150 HIS A N 1
ATOM 1221 C CA . HIS A 1 150 ? 29.594 -18.344 -8.125 1 49.44 150 HIS A CA 1
ATOM 1222 C C . HIS A 1 150 ? 29.516 -19.016 -9.5 1 49.44 150 HIS A C 1
ATOM 1224 O O . HIS A 1 150 ? 29.234 -20.203 -9.602 1 49.44 150 HIS A O 1
ATOM 1230 N N . GLU A 1 151 ? 30.469 -18.531 -10.57 1 45.34 151 GLU A N 1
ATOM 1231 C CA . GLU A 1 151 ? 30.719 -18.438 -12.008 1 45.34 151 GLU A CA 1
ATOM 1232 C C . GLU A 1 151 ? 30.516 -19.781 -12.688 1 45.34 151 GLU A C 1
ATOM 1234 O O . GLU A 1 151 ? 29.984 -19.859 -13.805 1 45.34 151 GLU A O 1
ATOM 1239 N N . SER A 1 152 ? 31.266 -20.875 -12.375 1 44.5 152 SER A N 1
ATOM 1240 C CA . SER A 1 152 ? 31.578 -21.891 -13.375 1 44.5 152 SER A CA 1
ATOM 1241 C C . SER A 1 152 ? 30.406 -22.844 -13.586 1 44.5 152 SER A C 1
ATOM 1243 O O . SER A 1 152 ? 30 -23.094 -14.727 1 44.5 152 SER A O 1
ATOM 1245 N N . GLU A 1 153 ? 30.188 -23.984 -12.703 1 46.06 153 GLU A N 1
ATOM 1246 C CA . GLU A 1 153 ? 29.5 -25.25 -12.969 1 46.06 153 GLU A CA 1
ATOM 1247 C C . GLU A 1 153 ? 28.125 -25.266 -12.32 1 46.06 153 GLU A C 1
ATOM 1249 O O . GLU A 1 153 ? 27.453 -26.297 -12.273 1 46.06 153 GLU A O 1
ATOM 1254 N N . ALA A 1 154 ? 27.609 -24.266 -11.648 1 47.59 154 ALA A N 1
ATOM 1255 C CA . ALA A 1 154 ? 26.656 -24.547 -10.586 1 47.59 154 ALA A CA 1
ATOM 1256 C C . ALA A 1 154 ? 25.281 -24.906 -11.156 1 47.59 154 ALA A C 1
ATOM 1258 O O . ALA A 1 154 ? 24.531 -25.688 -10.562 1 47.59 154 ALA A O 1
ATOM 1259 N N . GLY A 1 155 ? 24.719 -24.188 -12.039 1 51.5 155 GLY A N 1
ATOM 1260 C CA . GLY A 1 155 ? 23.422 -24.578 -12.594 1 51.5 155 GLY A CA 1
ATOM 1261 C C . GLY A 1 155 ? 23.516 -25.078 -14.023 1 51.5 155 GLY A C 1
ATOM 1262 O O . GLY A 1 155 ? 23.734 -24.281 -14.945 1 51.5 155 GLY A O 1
ATOM 1263 N N . LYS A 1 156 ? 24.094 -26.266 -14.258 1 53.5 156 LYS A N 1
ATOM 1264 C CA . LYS A 1 156 ? 24.094 -26.797 -15.617 1 53.5 156 LYS A CA 1
ATOM 1265 C C . LYS A 1 156 ? 22.688 -27.25 -16.031 1 53.5 156 LYS A C 1
ATOM 1267 O O . LYS A 1 156 ? 22.078 -28.078 -15.344 1 53.5 156 LYS A O 1
ATOM 1272 N N . VAL A 1 157 ? 21.922 -26.297 -16.703 1 51.62 157 VAL A N 1
ATOM 1273 C CA . VAL A 1 157 ? 20.734 -26.797 -17.406 1 51.62 157 VAL A CA 1
ATOM 1274 C C . VAL A 1 157 ? 21.109 -28.031 -18.234 1 51.62 157 VAL A C 1
ATOM 1276 O O . VAL A 1 157 ? 22 -27.969 -19.078 1 51.62 157 VAL A O 1
ATOM 1279 N N . ILE A 1 158 ? 21.016 -29.172 -17.766 1 51.31 158 ILE A N 1
ATOM 1280 C CA . ILE A 1 158 ? 21.328 -30.359 -18.547 1 51.31 158 ILE A CA 1
ATOM 1281 C C . ILE A 1 158 ? 20.188 -30.656 -19.516 1 51.31 158 ILE A C 1
ATOM 1283 O O . ILE A 1 158 ? 19.141 -31.141 -19.125 1 51.31 158 ILE A O 1
ATOM 1287 N N . GLY A 1 159 ? 19.594 -29.656 -20.141 1 45.75 159 GLY A N 1
ATOM 1288 C CA . GLY A 1 159 ? 18.391 -29.734 -20.953 1 45.75 159 GLY A CA 1
ATOM 1289 C C . GLY A 1 159 ? 18.391 -30.938 -21.891 1 45.75 159 GLY A C 1
ATOM 1290 O O . GLY A 1 159 ? 17.453 -31.109 -22.672 1 45.75 159 GLY A O 1
ATOM 1291 N N . GLY A 1 160 ? 19.422 -31.438 -22.359 1 42.5 160 GLY A N 1
ATOM 1292 C CA . GLY A 1 160 ? 19.281 -32.219 -23.594 1 42.5 160 GLY A CA 1
ATOM 1293 C C . GLY A 1 160 ? 18.531 -33.5 -23.391 1 42.5 160 GLY A C 1
ATOM 1294 O O . GLY A 1 160 ? 18.359 -33.969 -22.266 1 42.5 160 GLY A O 1
ATOM 1295 N N . ALA A 1 161 ? 17.719 -33.938 -24.5 1 46.09 161 ALA A N 1
ATOM 1296 C CA . ALA A 1 161 ? 16.969 -35.156 -24.781 1 46.09 161 ALA A CA 1
ATOM 1297 C C . ALA A 1 161 ? 17.594 -36.375 -24.078 1 46.09 161 ALA A C 1
ATOM 1299 O O . ALA A 1 161 ? 16.891 -37.312 -23.703 1 46.09 161 ALA A O 1
ATOM 1300 N N . GLY A 1 162 ? 18.797 -36.281 -23.891 1 45.25 162 GLY A N 1
ATOM 1301 C CA . GLY A 1 162 ? 19.438 -37.5 -23.453 1 45.25 162 GLY A CA 1
ATOM 1302 C C . GLY A 1 162 ? 19.438 -37.688 -21.953 1 45.25 162 GLY A C 1
ATOM 1303 O O . GLY A 1 162 ? 19.922 -38.688 -21.438 1 45.25 162 GLY A O 1
ATOM 1304 N N . ASP A 1 163 ? 19.297 -36.562 -21.203 1 52.28 163 ASP A N 1
ATOM 1305 C CA . ASP A 1 163 ? 19.625 -36.75 -19.797 1 52.28 163 ASP A CA 1
ATOM 1306 C C . ASP A 1 163 ? 18.391 -37.094 -18.984 1 52.28 163 ASP A C 1
ATOM 1308 O O . ASP A 1 163 ? 17.812 -36.25 -18.328 1 52.28 163 ASP A O 1
ATOM 1312 N N . GLU A 1 164 ? 17.984 -38.406 -18.984 1 64.06 164 GLU A N 1
ATOM 1313 C CA . GLU A 1 164 ? 17.234 -39.406 -18.219 1 64.06 164 GLU A CA 1
ATOM 1314 C C . GLU A 1 164 ? 16.25 -38.719 -17.266 1 64.06 164 GLU A C 1
ATOM 1316 O O . GLU A 1 164 ? 16.125 -39.125 -16.109 1 64.06 164 GLU A O 1
ATOM 1321 N N . GLY A 1 165 ? 15.578 -37.5 -17.641 1 72.75 165 GLY A N 1
ATOM 1322 C CA . GLY A 1 165 ? 14.453 -37.062 -16.859 1 72.75 165 GLY A CA 1
ATOM 1323 C C . GLY A 1 165 ? 14.812 -35.938 -15.891 1 72.75 165 GLY A C 1
ATOM 1324 O O . GLY A 1 165 ? 14.055 -35.656 -14.953 1 72.75 165 GLY A O 1
ATOM 1325 N N . ILE A 1 166 ? 16.031 -35.375 -15.922 1 78.19 166 ILE A N 1
ATOM 1326 C CA . ILE A 1 166 ? 16.469 -34.281 -15.031 1 78.19 166 ILE A CA 1
ATOM 1327 C C . ILE A 1 166 ? 16.797 -33.031 -15.852 1 78.19 166 ILE A C 1
ATOM 1329 O O . ILE A 1 166 ? 17.547 -33.094 -16.828 1 78.19 166 ILE A O 1
ATOM 1333 N N . ASP A 1 167 ? 16.234 -31.859 -15.5 1 81.81 167 ASP A N 1
ATOM 1334 C CA . ASP A 1 167 ? 16.375 -30.625 -16.266 1 81.81 167 ASP A CA 1
ATOM 1335 C C . ASP A 1 167 ? 17.547 -29.797 -15.75 1 81.81 167 ASP A C 1
ATOM 1337 O O . ASP A 1 167 ? 18.078 -28.953 -16.469 1 81.81 167 ASP A O 1
ATOM 1341 N N . GLY A 1 168 ? 17.922 -30.047 -14.508 1 80.81 168 GLY A N 1
ATOM 1342 C CA . GLY A 1 168 ? 19.031 -29.266 -13.961 1 80.81 168 GLY A CA 1
ATOM 1343 C C . GLY A 1 168 ? 19.578 -29.844 -12.656 1 80.81 168 GLY A C 1
ATOM 1344 O O . GLY A 1 168 ? 18.891 -30.625 -11.984 1 80.81 168 GLY A O 1
ATOM 1345 N N . ILE A 1 169 ? 20.844 -29.609 -12.383 1 83.12 169 ILE A N 1
ATOM 1346 C CA . ILE A 1 169 ? 21.5 -29.953 -11.125 1 83.12 169 ILE A CA 1
ATOM 1347 C C . ILE A 1 169 ? 22.172 -28.719 -10.539 1 83.12 169 ILE A C 1
ATOM 1349 O O . ILE A 1 169 ? 22.828 -27.969 -11.258 1 83.12 169 ILE A O 1
ATOM 1353 N N . ILE A 1 170 ? 21.812 -28.469 -9.266 1 82.06 170 ILE A N 1
ATOM 1354 C CA . ILE A 1 170 ? 22.391 -27.297 -8.625 1 82.06 170 ILE A CA 1
ATOM 1355 C C . ILE A 1 170 ? 22.891 -27.656 -7.23 1 82.06 170 ILE A C 1
ATOM 1357 O O . ILE A 1 170 ? 22.328 -28.531 -6.574 1 82.06 170 ILE A O 1
ATOM 1361 N N . ASN A 1 171 ? 23.859 -27.031 -6.887 1 78.19 171 ASN A N 1
ATOM 1362 C CA . ASN A 1 171 ? 24.375 -27.266 -5.539 1 78.19 171 ASN A CA 1
ATOM 1363 C C . ASN A 1 171 ? 23.5 -26.594 -4.484 1 78.19 171 ASN A C 1
ATOM 1365 O O . ASN A 1 171 ? 23.016 -25.484 -4.688 1 78.19 171 ASN A O 1
ATOM 1369 N N . GLU A 1 172 ? 23.219 -27.328 -3.441 1 78.12 172 GLU A N 1
ATOM 1370 C CA . GLU A 1 172 ? 22.375 -26.812 -2.369 1 78.12 172 GLU A CA 1
ATOM 1371 C C . GLU A 1 172 ? 23.047 -25.656 -1.645 1 78.12 172 GLU A C 1
ATOM 1373 O O . GLU A 1 172 ? 22.391 -24.672 -1.267 1 78.12 172 GLU A O 1
ATOM 1378 N N . ASP A 1 173 ? 24.344 -25.859 -1.443 1 72.88 173 ASP A N 1
ATOM 1379 C CA . ASP A 1 173 ? 25.094 -24.875 -0.684 1 72.88 173 ASP A CA 1
ATOM 1380 C C . ASP A 1 173 ? 26.391 -24.484 -1.406 1 72.88 173 ASP A C 1
ATOM 1382 O O . ASP A 1 173 ? 26.703 -25.062 -2.451 1 72.88 173 ASP A O 1
ATOM 1386 N N . LYS A 1 174 ? 27 -23.484 -0.844 1 67.94 174 LYS A N 1
ATOM 1387 C CA . LYS A 1 174 ? 28.219 -22.922 -1.444 1 67.94 174 LYS A CA 1
ATOM 1388 C C . LYS A 1 174 ? 29.344 -23.938 -1.453 1 67.94 174 LYS A C 1
ATOM 1390 O O . LYS A 1 174 ? 30.25 -23.859 -2.293 1 67.94 174 LYS A O 1
ATOM 1395 N N . LEU A 1 175 ? 29.25 -24.938 -0.567 1 67.31 175 LEU A N 1
ATOM 1396 C CA . LEU A 1 175 ? 30.312 -25.922 -0.472 1 67.31 175 LEU A CA 1
ATOM 1397 C C . LEU A 1 175 ? 30.047 -27.094 -1.403 1 67.31 175 LEU A C 1
ATOM 1399 O O . LEU A 1 175 ? 30.938 -27.922 -1.634 1 67.31 175 LEU A O 1
ATOM 1403 N N . GLY A 1 176 ? 28.891 -27.094 -1.979 1 65 176 GLY A N 1
ATOM 1404 C CA . GLY A 1 176 ? 28.531 -28.125 -2.939 1 65 176 GLY A CA 1
ATOM 1405 C C . GLY A 1 176 ? 28.438 -29.5 -2.324 1 65 176 GLY A C 1
ATOM 1406 O O . GLY A 1 176 ? 28.75 -30.5 -2.971 1 65 176 GLY A O 1
ATOM 1407 N N . LEU A 1 177 ? 28.125 -29.609 -1.097 1 67.69 177 LEU A N 1
ATOM 1408 C CA . LEU A 1 177 ? 28.078 -30.875 -0.375 1 67.69 177 LEU A CA 1
ATOM 1409 C C . LEU A 1 177 ? 26.891 -31.719 -0.844 1 67.69 177 LEU A C 1
ATOM 1411 O O . LEU A 1 177 ? 27 -32.938 -0.894 1 67.69 177 LEU A O 1
ATOM 1415 N N . GLU A 1 178 ? 25.875 -31.031 -1.171 1 79.69 178 GLU A N 1
ATOM 1416 C CA . GLU A 1 178 ? 24.703 -31.75 -1.657 1 79.69 178 GLU A CA 1
ATOM 1417 C C . GLU A 1 178 ? 24.172 -31.125 -2.947 1 79.69 178 GLU A C 1
ATOM 1419 O O . GLU A 1 178 ? 24.297 -29.922 -3.158 1 79.69 178 GLU A O 1
ATOM 1424 N N . LYS A 1 179 ? 23.812 -32.062 -3.807 1 85.88 179 LYS A N 1
ATOM 1425 C CA . LYS A 1 179 ? 23.266 -31.625 -5.078 1 85.88 179 LYS A CA 1
ATOM 1426 C C . LYS A 1 179 ? 21.734 -31.688 -5.07 1 85.88 179 LYS A C 1
ATOM 1428 O O . LYS A 1 179 ? 21.156 -32.594 -4.461 1 85.88 179 LYS A O 1
ATOM 1433 N N . ILE A 1 180 ? 21.172 -30.703 -5.695 1 89.69 180 ILE A N 1
ATOM 1434 C CA . ILE A 1 180 ? 19.734 -30.672 -5.867 1 89.69 180 ILE A CA 1
ATOM 1435 C C . ILE A 1 180 ? 19.375 -30.953 -7.328 1 89.69 180 ILE A C 1
ATOM 1437 O O . ILE A 1 180 ? 19.891 -30.281 -8.234 1 89.69 180 ILE A O 1
ATOM 1441 N N . TYR A 1 181 ? 18.609 -32.031 -7.516 1 91 181 TYR A N 1
ATOM 1442 C CA . TYR A 1 181 ? 18.141 -32.375 -8.859 1 91 181 TYR A CA 1
ATOM 1443 C C . TYR A 1 181 ? 16.812 -31.688 -9.164 1 91 181 TYR A C 1
ATOM 1445 O O . TYR A 1 181 ? 15.914 -31.672 -8.328 1 91 181 TYR A O 1
ATOM 1453 N N . ILE A 1 182 ? 16.734 -31.156 -10.414 1 93.5 182 ILE A N 1
ATOM 1454 C CA . ILE A 1 182 ? 15.578 -30.328 -10.734 1 93.5 182 ILE A CA 1
ATOM 1455 C C . ILE A 1 182 ? 14.828 -30.938 -11.93 1 93.5 182 ILE A C 1
ATOM 1457 O O . ILE A 1 182 ? 15.445 -31.359 -12.906 1 93.5 182 ILE A O 1
ATOM 1461 N N . GLN A 1 183 ? 13.586 -31.062 -11.844 1 93.12 183 GLN A N 1
ATOM 1462 C CA . GLN A 1 183 ? 12.695 -31.344 -12.961 1 93.12 183 GLN A CA 1
ATOM 1463 C C . GLN A 1 183 ? 11.594 -30.297 -13.07 1 93.12 183 GLN A C 1
ATOM 1465 O O . GLN A 1 183 ? 11.016 -29.891 -12.062 1 93.12 183 GLN A O 1
ATOM 1470 N N . ALA A 1 184 ? 11.422 -29.75 -14.25 1 92.62 184 ALA A N 1
ATOM 1471 C CA . ALA A 1 184 ? 10.398 -28.734 -14.516 1 92.62 184 ALA A CA 1
ATOM 1472 C C . ALA A 1 184 ? 9.484 -29.156 -15.648 1 92.62 184 ALA A C 1
ATOM 1474 O O . ALA A 1 184 ? 9.945 -29.453 -16.75 1 92.62 184 ALA A O 1
ATOM 1475 N N . LYS A 1 185 ? 8.25 -29.266 -15.398 1 89.25 185 LYS A N 1
ATOM 1476 C CA . LYS A 1 185 ? 7.266 -29.625 -16.422 1 89.25 185 LYS A CA 1
ATOM 1477 C C . LYS A 1 185 ? 6.164 -28.562 -16.5 1 89.25 185 LYS A C 1
ATOM 1479 O O . LYS A 1 185 ? 5.516 -28.25 -15.5 1 89.25 185 LYS A O 1
ATOM 1484 N N . ARG A 1 186 ? 6.047 -28 -17.656 1 87.75 186 ARG A N 1
ATOM 1485 C CA . ARG A 1 186 ? 4.996 -27.016 -17.891 1 87.75 186 ARG A CA 1
ATOM 1486 C C . ARG A 1 186 ? 3.678 -27.703 -18.234 1 87.75 186 ARG A C 1
ATOM 1488 O O . ARG A 1 186 ? 3.566 -28.344 -19.281 1 87.75 186 ARG A O 1
ATOM 1495 N N . TYR A 1 187 ? 2.725 -27.766 -17.297 1 80.62 187 TYR A N 1
ATOM 1496 C CA . TYR A 1 187 ? 1.386 -28.297 -17.531 1 80.62 187 TYR A CA 1
ATOM 1497 C C . TYR A 1 187 ? 0.353 -27.188 -17.578 1 80.62 187 TYR A C 1
ATOM 1499 O O . TYR A 1 187 ? 0.365 -26.281 -16.734 1 80.62 187 TYR A O 1
ATOM 1507 N N . ASN A 1 188 ? -0.378 -26.953 -18.609 1 73.88 188 ASN A N 1
ATOM 1508 C CA . ASN A 1 188 ? -1.341 -25.859 -18.703 1 73.88 188 ASN A CA 1
ATOM 1509 C C . ASN A 1 188 ? -2.584 -26.125 -17.859 1 73.88 188 ASN A C 1
ATOM 1511 O O . ASN A 1 188 ? -2.986 -25.281 -17.062 1 73.88 188 ASN A O 1
ATOM 1515 N N . SER A 1 189 ? -3.359 -27.172 -18.047 1 74.25 189 SER A N 1
ATOM 1516 C CA . SER A 1 189 ? -4.625 -27.344 -17.344 1 74.25 189 SER A CA 1
ATOM 1517 C C . SER A 1 189 ? -4.691 -28.688 -16.641 1 74.25 189 SER A C 1
ATOM 1519 O O . SER A 1 189 ? -5.527 -28.891 -15.758 1 74.25 189 SER A O 1
ATOM 1521 N N . LYS A 1 190 ? -3.719 -29.516 -16.891 1 86.44 190 LYS A N 1
ATOM 1522 C CA . LYS A 1 190 ? -3.785 -30.828 -16.281 1 86.44 190 LYS A CA 1
ATOM 1523 C C . LYS A 1 190 ? -2.887 -30.922 -15.047 1 86.44 190 LYS A C 1
ATOM 1525 O O . LYS A 1 190 ? -1.819 -30.312 -15.008 1 86.44 190 LYS A O 1
ATOM 1530 N N . LYS A 1 191 ? -3.357 -31.641 -14.047 1 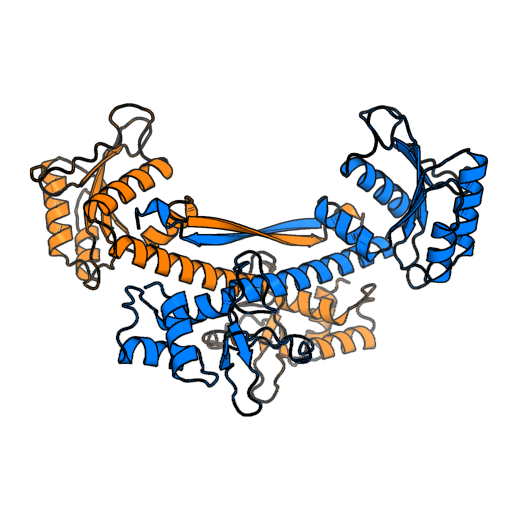94.25 191 LYS A N 1
ATOM 1531 C CA . LYS A 1 191 ? -2.562 -31.875 -12.852 1 94.25 191 LYS A CA 1
ATOM 1532 C C . LYS A 1 191 ? -1.449 -32.875 -13.117 1 94.25 191 LYS A C 1
ATOM 1534 O O . LYS A 1 191 ? -1.623 -33.812 -13.906 1 94.25 191 LYS A O 1
ATOM 1539 N N . VAL A 1 192 ? -0.349 -32.75 -12.477 1 95 192 VAL A N 1
ATOM 1540 C CA . VAL A 1 192 ? 0.778 -33.656 -12.609 1 95 192 VAL A CA 1
ATOM 1541 C C . VAL A 1 192 ? 0.425 -35 -11.984 1 95 192 VAL A C 1
ATOM 1543 O O . VAL A 1 192 ? 0.079 -35.062 -10.805 1 95 192 VAL A O 1
ATOM 1546 N N . PRO A 1 193 ? 0.434 -36.031 -12.719 1 94.94 193 PRO A N 1
ATOM 1547 C CA . PRO A 1 193 ? 0.116 -37.344 -12.203 1 94.94 193 PRO A CA 1
ATOM 1548 C C . PRO A 1 193 ? 1.283 -38 -11.445 1 94.94 193 PRO A C 1
ATOM 1550 O O . PRO A 1 193 ? 2.42 -37.531 -11.562 1 94.94 193 PRO A O 1
ATOM 1553 N N . PRO A 1 194 ? 0.98 -39.031 -10.672 1 96.25 194 PRO A N 1
ATOM 1554 C CA . PRO A 1 194 ? 2.031 -39.688 -9.883 1 96.25 194 PRO A CA 1
ATOM 1555 C C . PRO A 1 194 ? 3.115 -40.312 -10.75 1 96.25 194 PRO A C 1
ATOM 1557 O O . PRO A 1 194 ? 4.266 -40.438 -10.32 1 96.25 194 PRO A O 1
ATOM 1560 N N . SER A 1 195 ? 2.768 -40.688 -12.039 1 95.56 195 SER A N 1
ATOM 1561 C CA . SER A 1 195 ? 3.736 -41.312 -12.938 1 95.56 195 SER A CA 1
ATOM 1562 C C . SER A 1 195 ? 4.934 -40.406 -13.18 1 95.56 195 SER A C 1
ATOM 1564 O O . SER A 1 195 ? 6.074 -40.875 -13.25 1 95.56 195 SER A O 1
ATOM 1566 N N . GLU A 1 196 ? 4.656 -39.094 -13.289 1 94.31 196 GLU A N 1
ATOM 1567 C CA . GLU A 1 196 ? 5.73 -38.125 -13.508 1 94.31 196 GLU A CA 1
ATOM 1568 C C . GLU A 1 196 ? 6.668 -38.062 -12.305 1 94.31 196 GLU A C 1
ATOM 1570 O O . GLU A 1 196 ? 7.883 -37.938 -12.469 1 94.31 196 GLU A O 1
ATOM 1575 N N . ILE A 1 197 ? 6.164 -38.188 -11.086 1 95.88 197 ILE A N 1
ATOM 1576 C CA . ILE A 1 197 ? 6.949 -38.125 -9.859 1 95.88 197 ILE A CA 1
ATOM 1577 C C . ILE A 1 197 ? 7.77 -39.406 -9.703 1 95.88 197 ILE A C 1
ATOM 1579 O O . ILE A 1 197 ? 8.953 -39.344 -9.344 1 95.88 197 ILE A O 1
ATOM 1583 N N . ARG A 1 198 ? 7.16 -40.531 -10.047 1 94.81 198 ARG A N 1
ATOM 1584 C CA . ARG A 1 198 ? 7.867 -41.812 -9.969 1 94.81 198 ARG A CA 1
ATOM 1585 C C . ARG A 1 198 ? 9.039 -41.844 -10.945 1 94.81 198 ARG A C 1
ATOM 1587 O O . ARG A 1 198 ? 10.109 -42.344 -10.617 1 94.81 198 ARG A O 1
ATOM 1594 N N . GLU A 1 199 ? 8.758 -41.312 -12.117 1 94.44 199 GLU A N 1
ATOM 1595 C CA . GLU A 1 199 ? 9.836 -41.219 -13.102 1 94.44 199 GLU A CA 1
ATOM 1596 C C . GLU A 1 199 ? 10.984 -40.375 -12.594 1 94.44 199 GLU A C 1
ATOM 1598 O O . GLU A 1 199 ? 12.156 -40.719 -12.781 1 94.44 199 GLU A O 1
ATOM 1603 N N . PHE A 1 200 ? 10.656 -39.281 -11.977 1 94.5 200 PHE A N 1
ATOM 1604 C CA . PHE A 1 200 ? 11.656 -38.375 -11.406 1 94.5 200 PHE A CA 1
ATOM 1605 C C . PHE A 1 200 ? 12.445 -39.094 -10.312 1 94.5 200 PHE A C 1
ATOM 1607 O O . PHE A 1 200 ? 13.68 -39 -10.281 1 94.5 200 PHE A O 1
ATOM 1614 N N . ILE A 1 201 ? 11.773 -39.812 -9.422 1 94.38 201 ILE A N 1
ATOM 1615 C CA . ILE A 1 201 ? 12.391 -40.594 -8.344 1 94.38 201 ILE A CA 1
ATOM 1616 C C . ILE A 1 201 ? 13.359 -41.625 -8.938 1 94.38 201 ILE A C 1
ATOM 1618 O O . ILE A 1 201 ? 14.477 -41.781 -8.461 1 94.38 201 ILE A O 1
ATOM 1622 N N . GLY A 1 202 ? 12.875 -42.281 -9.961 1 92.56 202 GLY A N 1
ATOM 1623 C CA . GLY A 1 202 ? 13.727 -43.25 -10.648 1 92.56 202 GLY A CA 1
ATOM 1624 C C . GLY A 1 202 ? 15 -42.625 -11.203 1 92.56 202 GLY A C 1
ATOM 1625 O O . GLY A 1 202 ? 16.078 -43.188 -11.055 1 92.56 202 GLY A O 1
ATOM 1626 N N . SER A 1 203 ? 14.828 -41.5 -11.828 1 90.75 203 SER A N 1
ATOM 1627 C CA . SER A 1 203 ? 15.977 -40.812 -12.398 1 90.75 203 SER A CA 1
ATOM 1628 C C . SER A 1 203 ? 16.953 -40.375 -11.312 1 90.75 203 SER A C 1
ATOM 1630 O O . SER A 1 203 ? 18.172 -40.531 -11.477 1 90.75 203 SER A O 1
ATOM 1632 N N . MET A 1 204 ? 16.453 -39.906 -10.211 1 91.38 204 MET A N 1
ATOM 1633 C CA . MET A 1 204 ? 17.281 -39.5 -9.086 1 91.38 204 MET A CA 1
ATOM 1634 C C . MET A 1 204 ? 18.047 -40.688 -8.5 1 91.38 204 MET A C 1
ATOM 1636 O O . MET A 1 204 ? 19.234 -40.562 -8.18 1 91.38 204 MET A O 1
ATOM 1640 N N . ASN A 1 205 ? 17.328 -41.75 -8.352 1 90.31 205 ASN A N 1
ATOM 1641 C CA . ASN A 1 205 ? 17.938 -42.938 -7.805 1 90.31 205 ASN A CA 1
ATOM 1642 C C . ASN A 1 205 ? 19.109 -43.406 -8.664 1 90.31 205 ASN A C 1
ATOM 1644 O O . ASN A 1 205 ? 20.156 -43.781 -8.141 1 90.31 205 ASN A O 1
ATOM 1648 N N . GLN A 1 206 ? 18.938 -43.375 -9.945 1 90.44 206 GLN A N 1
ATOM 1649 C CA . GLN A 1 206 ? 19.969 -43.812 -10.883 1 90.44 206 GLN A CA 1
ATOM 1650 C C . GLN A 1 206 ? 21.219 -42.938 -10.742 1 90.44 206 GLN A C 1
ATOM 1652 O O . GLN A 1 206 ? 22.344 -43.406 -10.961 1 90.44 206 GLN A O 1
ATOM 1657 N N . LYS A 1 207 ? 21.062 -41.781 -10.266 1 86.81 207 LYS A N 1
ATOM 1658 C CA . LYS A 1 207 ? 22.172 -40.844 -10.18 1 86.81 207 LYS A CA 1
ATOM 1659 C C . LYS A 1 207 ? 22.688 -40.719 -8.742 1 86.81 207 LYS A C 1
ATOM 1661 O O . LYS A 1 207 ? 23.578 -39.906 -8.453 1 86.81 207 LYS A O 1
ATOM 1666 N N . GLY A 1 208 ? 22.047 -41.438 -7.84 1 85.75 208 GLY A N 1
ATOM 1667 C CA . GLY A 1 208 ? 22.438 -41.375 -6.441 1 85.75 208 GLY A CA 1
ATOM 1668 C C . GLY A 1 208 ? 22.078 -40.062 -5.762 1 85.75 208 GLY A C 1
ATOM 1669 O O . GLY A 1 208 ? 22.797 -39.625 -4.852 1 85.75 208 GLY A O 1
ATOM 1670 N N . ALA A 1 209 ? 21.062 -39.438 -6.305 1 85.75 209 ALA A N 1
ATOM 1671 C CA . ALA A 1 209 ? 20.625 -38.156 -5.781 1 85.75 209 ALA A CA 1
ATOM 1672 C C . ALA A 1 209 ? 19.781 -38.312 -4.523 1 85.75 209 ALA A C 1
ATOM 1674 O O . ALA A 1 209 ? 18.969 -39.25 -4.438 1 85.75 209 ALA A O 1
ATOM 1675 N N . HIS A 1 210 ? 19.891 -37.406 -3.592 1 90.75 210 HIS A N 1
ATOM 1676 C CA . HIS A 1 210 ? 19.141 -37.469 -2.344 1 90.75 210 HIS A CA 1
ATOM 1677 C C . HIS A 1 210 ? 18.109 -36.344 -2.242 1 90.75 210 HIS A C 1
ATOM 1679 O O . HIS A 1 210 ? 17.141 -36.438 -1.484 1 90.75 210 HIS A O 1
ATOM 1685 N N . LYS A 1 211 ? 18.359 -35.281 -2.941 1 93.19 211 LYS A N 1
ATOM 1686 C CA . LYS A 1 211 ? 17.453 -34.156 -2.865 1 93.19 211 LYS A CA 1
ATOM 1687 C C . LYS A 1 211 ? 16.984 -33.719 -4.254 1 93.19 211 LYS A C 1
ATOM 1689 O O . LYS A 1 211 ? 17.781 -33.656 -5.191 1 93.19 211 LYS A O 1
ATOM 1694 N N . GLY A 1 212 ? 15.711 -33.5 -4.387 1 93.88 212 GLY A N 1
ATOM 1695 C CA . GLY A 1 212 ? 15.156 -33.094 -5.664 1 93.88 212 GLY A CA 1
ATOM 1696 C C . GLY A 1 212 ? 14.016 -32.094 -5.52 1 93.88 212 GLY A C 1
ATOM 1697 O O . GLY A 1 212 ? 13.32 -32.094 -4.504 1 93.88 212 GLY A O 1
ATOM 1698 N N . VAL A 1 213 ? 13.891 -31.25 -6.508 1 95.5 213 VAL A N 1
ATOM 1699 C CA . VAL A 1 213 ? 12.766 -30.328 -6.582 1 95.5 213 VAL A CA 1
ATOM 1700 C C . VAL A 1 213 ? 12.031 -30.5 -7.91 1 95.5 213 VAL A C 1
ATOM 1702 O O . VAL A 1 213 ? 12.656 -30.516 -8.977 1 95.5 213 VAL A O 1
ATOM 1705 N N . PHE A 1 214 ? 10.75 -30.734 -7.875 1 95.81 214 PHE A N 1
ATOM 1706 C CA . PHE A 1 214 ? 9.898 -30.844 -9.055 1 95.81 214 PHE A CA 1
ATOM 1707 C C . PHE A 1 214 ? 9.016 -29.609 -9.203 1 95.81 214 PHE A C 1
ATOM 1709 O O . PHE A 1 214 ? 8.164 -29.344 -8.352 1 95.81 214 PHE A O 1
ATOM 1716 N N . PHE A 1 215 ? 9.219 -28.859 -10.305 1 96.19 215 PHE A N 1
ATOM 1717 C CA . PHE A 1 215 ? 8.43 -27.672 -10.594 1 96.19 215 PHE A CA 1
ATOM 1718 C C . PHE A 1 215 ? 7.336 -27.969 -11.609 1 96.19 215 PHE A C 1
ATOM 1720 O O . PHE A 1 215 ? 7.57 -28.688 -12.586 1 96.19 215 PHE A O 1
ATOM 1727 N N . SER A 1 216 ? 6.195 -27.484 -11.422 1 95.5 216 SER A N 1
ATOM 1728 C CA . SER A 1 216 ? 5.145 -27.5 -12.438 1 95.5 216 SER A CA 1
ATOM 1729 C C . SER A 1 216 ? 4.414 -26.172 -12.508 1 95.5 216 SER A C 1
ATOM 1731 O O . SER A 1 216 ? 4.336 -25.438 -11.516 1 95.5 216 SER A O 1
ATOM 1733 N N . SER A 1 217 ? 3.951 -25.75 -13.688 1 93.69 217 SER A N 1
ATOM 1734 C CA . SER A 1 217 ? 3.115 -24.562 -13.836 1 93.69 217 SER A CA 1
ATOM 1735 C C . SER A 1 217 ? 1.671 -24.844 -13.438 1 93.69 217 SER A C 1
ATOM 1737 O O . SER A 1 217 ? 0.832 -23.953 -13.438 1 93.69 217 SER A O 1
ATOM 1739 N N . SER A 1 218 ? 1.387 -26.109 -13.125 1 93.56 218 SER A N 1
ATOM 1740 C CA . SER A 1 218 ? 0.062 -26.531 -12.68 1 93.56 218 SER A CA 1
ATOM 1741 C C . SER A 1 218 ? 0.101 -27.062 -11.258 1 93.56 218 SER A C 1
ATOM 1743 O O . SER A 1 218 ? 0.963 -26.688 -10.461 1 93.56 218 SER A O 1
ATOM 1745 N N . CYS A 1 219 ? -0.865 -27.828 -10.875 1 95.12 219 CYS A N 1
ATOM 1746 C CA . CYS A 1 219 ? -0.942 -28.406 -9.547 1 95.12 219 CYS A CA 1
ATOM 1747 C C . CYS A 1 219 ? -0.658 -29.906 -9.586 1 95.12 219 CYS A C 1
ATOM 1749 O O . CYS A 1 219 ? -0.482 -30.484 -10.656 1 95.12 219 CYS A O 1
ATOM 1751 N N . PHE A 1 220 ? -0.489 -30.453 -8.414 1 96.88 220 PHE A N 1
ATOM 1752 C CA . PHE A 1 220 ? -0.203 -31.875 -8.266 1 96.88 220 PHE A CA 1
ATOM 1753 C C . PHE A 1 220 ? -1.432 -32.625 -7.77 1 96.88 220 PHE A C 1
ATOM 1755 O O . PHE A 1 220 ? -2.201 -32.094 -6.961 1 96.88 220 PHE A O 1
ATOM 1762 N N . THR A 1 221 ? -1.612 -33.844 -8.289 1 96.19 221 THR A N 1
ATOM 1763 C CA . THR A 1 221 ? -2.648 -34.688 -7.711 1 96.19 221 THR A CA 1
ATOM 1764 C C . THR A 1 221 ? -2.26 -35.156 -6.309 1 96.19 221 THR A C 1
ATOM 1766 O O . THR A 1 221 ? -1.083 -35.094 -5.941 1 96.19 221 THR A O 1
ATOM 1769 N N . GLU A 1 222 ? -3.277 -35.469 -5.535 1 96.81 222 GLU A N 1
ATOM 1770 C CA . GLU A 1 222 ? -3.002 -36 -4.207 1 96.81 222 GLU A CA 1
ATOM 1771 C C . GLU A 1 222 ? -2.084 -37.219 -4.281 1 96.81 222 GLU A C 1
ATOM 1773 O O . GLU A 1 222 ? -1.208 -37.406 -3.432 1 96.81 222 GLU A O 1
ATOM 1778 N N . GLN A 1 223 ? -2.275 -38.062 -5.234 1 96.94 223 GLN A N 1
ATOM 1779 C CA . GLN A 1 223 ? -1.459 -39.25 -5.438 1 96.94 223 GLN A CA 1
ATOM 1780 C C . GLN A 1 223 ? -0.013 -38.875 -5.754 1 96.94 223 GLN A C 1
ATOM 1782 O O . GLN A 1 223 ? 0.917 -39.562 -5.32 1 96.94 223 GLN A O 1
ATOM 1787 N N . ALA A 1 224 ? 0.13 -37.844 -6.555 1 96.75 224 ALA A N 1
ATOM 1788 C CA . ALA A 1 224 ? 1.473 -37.375 -6.883 1 96.75 224 ALA A CA 1
ATOM 1789 C C . ALA A 1 224 ? 2.207 -36.906 -5.633 1 96.75 224 ALA A C 1
ATOM 1791 O O . ALA A 1 224 ? 3.379 -37.219 -5.43 1 96.75 224 ALA A O 1
ATOM 1792 N N . MET A 1 225 ? 1.519 -36.188 -4.777 1 97 225 MET A N 1
ATOM 1793 C CA . MET A 1 225 ? 2.092 -35.688 -3.525 1 97 225 MET A CA 1
ATOM 1794 C C . MET A 1 225 ? 2.492 -36.844 -2.619 1 97 225 MET A C 1
ATOM 1796 O O . MET A 1 225 ? 3.564 -36.812 -2.012 1 97 225 MET A O 1
ATOM 1800 N N . ASN A 1 226 ? 1.67 -37.812 -2.559 1 96.06 226 ASN A N 1
ATOM 1801 C CA . ASN A 1 226 ? 1.945 -39 -1.752 1 96.06 226 ASN A CA 1
ATOM 1802 C C . ASN A 1 226 ? 3.164 -39.75 -2.268 1 96.06 226 ASN A C 1
ATOM 1804 O O . ASN A 1 226 ? 3.961 -40.25 -1.48 1 96.06 226 ASN A O 1
ATOM 1808 N N . SER A 1 227 ? 3.244 -39.875 -3.607 1 95.12 227 SER A N 1
ATOM 1809 C CA . SER A 1 227 ? 4.387 -40.531 -4.211 1 95.12 227 SER A CA 1
ATOM 1810 C C . SER A 1 227 ? 5.699 -39.875 -3.809 1 95.12 227 SER A C 1
ATOM 1812 O O . SER A 1 227 ? 6.691 -40.562 -3.547 1 95.12 227 SER A O 1
ATOM 1814 N N . ALA A 1 228 ? 5.738 -38.562 -3.752 1 95.25 228 ALA A N 1
ATOM 1815 C CA . ALA A 1 228 ? 6.934 -37.844 -3.359 1 95.25 228 ALA A CA 1
ATOM 1816 C C . ALA A 1 228 ? 7.293 -38.094 -1.902 1 95.25 228 ALA A C 1
ATOM 1818 O O . ALA A 1 228 ? 8.469 -38.25 -1.566 1 95.25 228 ALA A O 1
ATOM 1819 N N . GLN A 1 229 ? 6.289 -38.188 -1.069 1 93.81 229 GLN A N 1
ATOM 1820 C CA . GLN A 1 229 ? 6.496 -38.406 0.359 1 93.81 229 GLN A CA 1
ATOM 1821 C C . GLN A 1 229 ? 7.004 -39.812 0.632 1 93.81 229 GLN A C 1
ATOM 1823 O O . GLN A 1 229 ? 7.727 -40.062 1.603 1 93.81 229 GLN A O 1
ATOM 1828 N N . LYS A 1 230 ? 6.691 -40.688 -0.217 1 91.25 230 LYS A N 1
ATOM 1829 C CA . LYS A 1 230 ? 7.004 -42.094 -0.005 1 91.25 230 LYS A CA 1
ATOM 1830 C C . LYS A 1 230 ? 8.406 -42.438 -0.503 1 91.25 230 LYS A C 1
ATOM 1832 O O . LYS A 1 230 ? 8.891 -43.562 -0.307 1 91.25 230 LYS A O 1
ATOM 1837 N N . ALA A 1 231 ? 8.984 -41.5 -1.178 1 90.94 231 ALA A N 1
ATOM 1838 C CA . ALA A 1 231 ? 10.336 -41.75 -1.668 1 90.94 231 ALA A CA 1
ATOM 1839 C C . ALA A 1 231 ? 11.312 -41.969 -0.511 1 90.94 231 ALA A C 1
ATOM 1841 O O . ALA A 1 231 ? 11.688 -41.031 0.177 1 90.94 231 ALA A O 1
ATOM 1842 N N . GLN A 1 232 ? 11.703 -43.156 -0.268 1 88.19 232 GLN A N 1
ATOM 1843 C CA . GLN A 1 232 ? 12.586 -43.5 0.848 1 88.19 232 GLN A CA 1
ATOM 1844 C C . GLN A 1 232 ? 14.016 -43.062 0.573 1 88.19 232 GLN A C 1
ATOM 1846 O O . GLN A 1 232 ? 14.531 -43.25 -0.531 1 88.19 232 GLN A O 1
ATOM 1851 N N . GLY A 1 233 ? 14.617 -42.469 1.509 1 89.69 233 GLY A N 1
ATOM 1852 C CA . GLY A 1 233 ? 16.016 -42.094 1.426 1 89.69 233 GLY A CA 1
ATOM 1853 C C . GLY A 1 233 ? 16.25 -40.812 0.628 1 89.69 233 GLY A C 1
ATOM 1854 O O . GLY A 1 233 ? 17.391 -40.469 0.311 1 89.69 233 GLY A O 1
ATOM 1855 N N . MET A 1 234 ? 15.18 -40.25 0.094 1 91.94 234 MET A N 1
ATOM 1856 C CA . MET A 1 234 ? 15.289 -39.031 -0.695 1 91.94 234 MET A CA 1
ATOM 1857 C C . MET A 1 234 ? 14.312 -37.969 -0.196 1 91.94 234 MET A C 1
ATOM 1859 O O . MET A 1 234 ? 13.305 -38.281 0.427 1 91.94 234 MET A O 1
ATOM 1863 N N . THR A 1 235 ? 14.641 -36.75 -0.305 1 93.75 235 THR A N 1
ATOM 1864 C CA . THR A 1 235 ? 13.742 -35.625 -0.046 1 93.75 235 THR A CA 1
ATOM 1865 C C . THR A 1 235 ? 13.336 -34.969 -1.352 1 93.75 235 THR A C 1
ATOM 1867 O O . THR A 1 235 ? 14.18 -34.438 -2.074 1 93.75 235 THR A O 1
ATOM 1870 N N . ILE A 1 236 ? 12.039 -35.031 -1.643 1 95.5 236 ILE A N 1
ATOM 1871 C CA . ILE A 1 236 ? 11.516 -34.438 -2.873 1 95.5 236 ILE A CA 1
ATOM 1872 C C . ILE A 1 236 ? 10.555 -33.281 -2.537 1 95.5 236 ILE A C 1
ATOM 1874 O O . ILE A 1 236 ? 9.578 -33.5 -1.8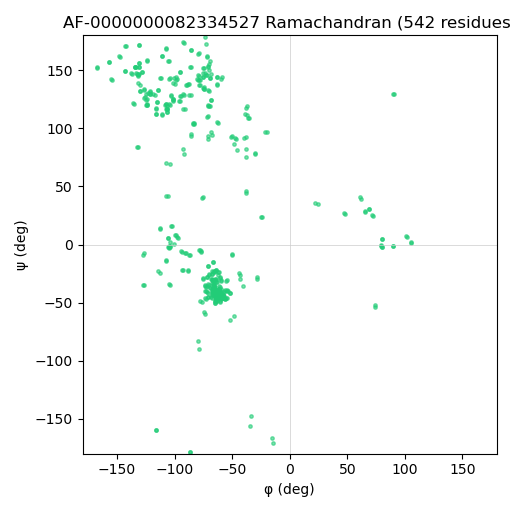09 1 95.5 236 ILE A O 1
ATOM 1878 N N . THR A 1 237 ? 10.805 -32.094 -3.006 1 96.38 237 THR A N 1
ATOM 1879 C CA . THR A 1 237 ? 9.93 -30.953 -2.836 1 96.38 237 THR A CA 1
ATOM 1880 C C . THR A 1 237 ? 9.148 -30.672 -4.117 1 96.38 237 THR A C 1
ATOM 1882 O O . THR A 1 237 ? 9.727 -30.641 -5.207 1 96.38 237 THR A O 1
ATOM 1885 N N . LEU A 1 238 ? 7.84 -30.562 -3.961 1 97.38 238 LEU A N 1
ATOM 1886 C CA . LEU A 1 238 ? 6.973 -30.234 -5.086 1 97.38 238 LEU A CA 1
ATOM 1887 C C . LEU A 1 238 ? 6.57 -28.766 -5.059 1 97.38 238 LEU A C 1
ATOM 1889 O O . LEU A 1 238 ? 6.078 -28.281 -4.043 1 97.38 238 LEU A O 1
ATOM 1893 N N . ILE A 1 239 ? 6.84 -28.031 -6.137 1 97.19 239 ILE A N 1
ATOM 1894 C CA . ILE A 1 239 ? 6.48 -26.625 -6.254 1 97.19 239 ILE A CA 1
ATOM 1895 C C . ILE A 1 239 ? 5.469 -26.438 -7.383 1 97.19 239 ILE A C 1
ATOM 1897 O O . ILE A 1 239 ? 5.801 -26.625 -8.555 1 97.19 239 ILE A O 1
ATOM 1901 N N . ASP A 1 240 ? 4.266 -26.078 -7.027 1 96.5 240 ASP A N 1
ATOM 1902 C CA . ASP A 1 240 ? 3.24 -25.891 -8.047 1 96.5 240 ASP A CA 1
ATOM 1903 C C . ASP A 1 240 ? 3.277 -24.484 -8.625 1 96.5 240 ASP A C 1
ATOM 1905 O O . ASP A 1 240 ? 4.156 -23.688 -8.273 1 96.5 240 ASP A O 1
ATOM 1909 N N . GLY A 1 241 ? 2.373 -24.234 -9.516 1 95.69 241 GLY A N 1
ATOM 1910 C CA . GLY A 1 241 ? 2.375 -22.969 -10.242 1 95.69 241 GLY A CA 1
ATOM 1911 C C . GLY A 1 241 ? 2.211 -21.766 -9.336 1 95.69 241 GLY A C 1
ATOM 1912 O O . GLY A 1 241 ? 2.906 -20.766 -9.5 1 95.69 241 GLY A O 1
ATOM 1913 N N . GLN A 1 242 ? 1.37 -21.828 -8.375 1 94.75 242 GLN A N 1
ATOM 1914 C CA .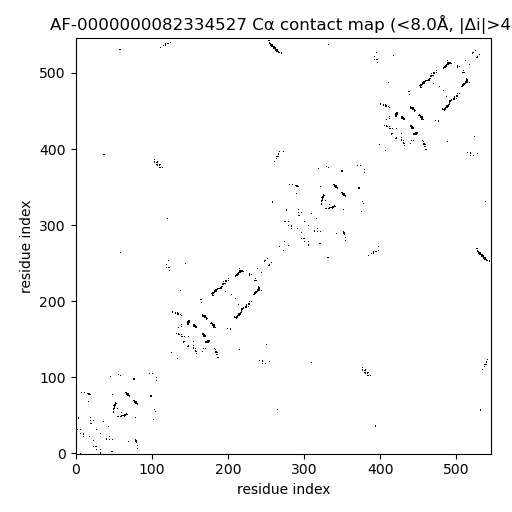 GLN A 1 242 ? 1.1 -20.719 -7.477 1 94.75 242 GLN A CA 1
ATOM 1915 C C . GLN A 1 242 ? 2.311 -20.406 -6.598 1 94.75 242 GLN A C 1
ATOM 1917 O O . GLN A 1 242 ? 2.701 -19.25 -6.449 1 94.75 242 GLN A O 1
ATOM 1922 N N . GLN A 1 243 ? 2.863 -21.438 -6.074 1 97 243 GLN A N 1
ATOM 1923 C CA . GLN A 1 243 ? 4.047 -21.266 -5.238 1 97 243 GLN A CA 1
ATOM 1924 C C . GLN A 1 243 ? 5.223 -20.75 -6.055 1 97 243 GLN A C 1
ATOM 1926 O O . GLN A 1 243 ? 5.992 -19.906 -5.578 1 97 243 GLN A O 1
ATOM 1931 N N . LEU A 1 244 ? 5.344 -21.297 -7.238 1 97 244 LEU A N 1
ATOM 1932 C CA . LEU A 1 244 ? 6.387 -20.812 -8.133 1 97 244 LEU A CA 1
ATOM 1933 C C . LEU A 1 244 ? 6.258 -19.312 -8.352 1 97 244 LEU A C 1
ATOM 1935 O O . LEU A 1 244 ? 7.234 -18.578 -8.211 1 97 244 LEU A O 1
ATOM 1939 N N . CYS A 1 245 ? 5.043 -18.859 -8.617 1 97.19 245 CYS A N 1
ATOM 1940 C CA . CYS A 1 245 ? 4.805 -17.438 -8.883 1 97.19 245 CYS A CA 1
ATOM 1941 C C . CYS A 1 245 ? 5.062 -16.609 -7.641 1 97.19 245 CYS A C 1
ATOM 1943 O O . CYS A 1 245 ? 5.512 -15.461 -7.738 1 97.19 245 CYS A O 1
ATOM 1945 N N . GLU A 1 246 ? 4.77 -17.156 -6.508 1 97.25 246 GLU A N 1
ATOM 1946 C CA . GLU A 1 246 ? 5.102 -16.484 -5.254 1 97.25 246 GLU A CA 1
ATOM 1947 C C . GLU A 1 246 ? 6.605 -16.234 -5.148 1 97.25 246 GLU A C 1
ATOM 1949 O O . GLU A 1 246 ? 7.035 -15.125 -4.812 1 97.25 246 GLU A O 1
ATOM 1954 N N . TYR A 1 247 ? 7.395 -17.203 -5.496 1 97.31 247 TYR A N 1
ATOM 1955 C CA . TYR A 1 247 ? 8.852 -17.078 -5.441 1 97.31 247 TYR A CA 1
ATOM 1956 C C . TYR A 1 247 ? 9.344 -16.078 -6.48 1 97.31 247 TYR A C 1
ATOM 1958 O O . TYR A 1 247 ? 10.281 -15.328 -6.219 1 97.31 247 TYR A O 1
ATOM 1966 N N . LEU A 1 248 ? 8.734 -16.156 -7.637 1 97.69 248 LEU A N 1
ATOM 1967 C CA . LEU A 1 248 ? 9.141 -15.227 -8.68 1 97.69 248 LEU A CA 1
ATOM 1968 C C . LEU A 1 248 ? 8.938 -13.781 -8.234 1 97.69 248 LEU A C 1
ATOM 1970 O O . LEU A 1 248 ? 9.828 -12.945 -8.391 1 97.69 248 LEU A O 1
ATOM 1974 N N . VAL A 1 249 ? 7.812 -13.5 -7.629 1 97.38 249 VAL A N 1
ATOM 1975 C CA . VAL A 1 249 ? 7.508 -12.156 -7.156 1 97.38 249 VAL A CA 1
ATOM 1976 C C . VAL A 1 249 ? 8.492 -11.758 -6.059 1 97.38 249 VAL A C 1
ATOM 1978 O O . VAL A 1 249 ? 9.055 -10.664 -6.086 1 97.38 249 VAL A O 1
ATOM 1981 N N . GLN A 1 250 ? 8.711 -12.641 -5.145 1 96.44 250 GLN A N 1
ATOM 1982 C CA . GLN A 1 250 ? 9.602 -12.383 -4.016 1 96.44 250 GLN A CA 1
ATOM 1983 C C . GLN A 1 250 ? 11.016 -12.078 -4.492 1 96.44 250 GLN A C 1
ATOM 1985 O O . GLN A 1 250 ? 11.742 -11.32 -3.848 1 96.44 250 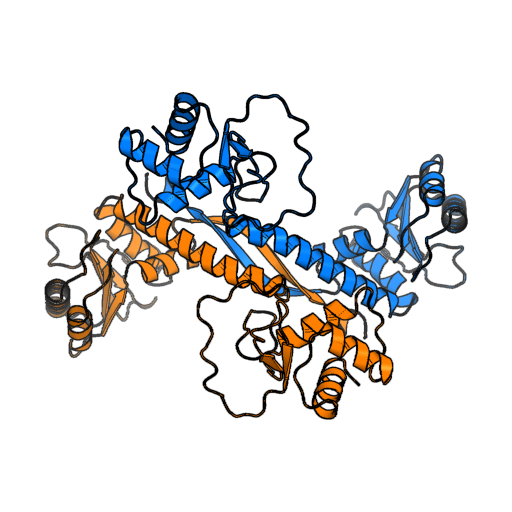GLN A O 1
ATOM 1990 N N . ASN A 1 251 ? 11.352 -12.625 -5.621 1 96.44 251 ASN A N 1
ATOM 1991 C CA . ASN A 1 251 ? 12.711 -12.453 -6.113 1 96.44 251 ASN A CA 1
ATOM 1992 C C . ASN A 1 251 ? 12.766 -11.469 -7.277 1 96.44 251 ASN A C 1
ATOM 1994 O O . ASN A 1 251 ? 13.789 -11.359 -7.957 1 96.44 251 ASN A O 1
ATOM 1998 N N . GLY A 1 252 ? 11.688 -10.859 -7.59 1 95.94 252 GLY A N 1
ATOM 1999 C CA . GLY A 1 252 ? 11.625 -9.82 -8.609 1 95.94 252 GLY A CA 1
ATOM 2000 C C . GLY A 1 252 ? 11.836 -10.344 -10.016 1 95.94 252 GLY A C 1
ATOM 2001 O O . GLY A 1 252 ? 12.445 -9.672 -10.844 1 95.94 252 GLY A O 1
ATOM 2002 N N . MET A 1 253 ? 11.453 -11.555 -10.258 1 96.38 253 MET A N 1
ATOM 2003 C CA . MET A 1 253 ? 11.617 -12.164 -11.578 1 96.38 253 MET A CA 1
ATOM 2004 C C . MET A 1 253 ? 10.297 -12.156 -12.344 1 96.38 253 MET A C 1
ATOM 2006 O O . MET A 1 253 ? 9.281 -12.656 -11.852 1 96.38 253 MET A O 1
ATOM 2010 N N . GLY A 1 254 ? 10.297 -11.617 -13.492 1 96.5 254 GLY A N 1
ATOM 2011 C CA . GLY A 1 254 ? 9.117 -11.57 -14.344 1 96.5 254 GLY A CA 1
ATOM 2012 C C . GLY A 1 254 ? 8.148 -10.469 -13.961 1 96.5 254 GLY A C 1
ATOM 2013 O O . GLY A 1 254 ? 7.051 -10.383 -14.508 1 96.5 254 GLY A O 1
ATOM 2014 N N . VAL A 1 255 ? 8.555 -9.648 -12.984 1 97.31 255 VAL A N 1
ATOM 2015 C CA . VAL A 1 255 ? 7.723 -8.547 -12.531 1 97.31 255 VAL A CA 1
ATOM 2016 C C . VAL A 1 255 ? 8.562 -7.281 -12.398 1 97.31 255 VAL A C 1
ATOM 2018 O O . VAL A 1 255 ? 9.797 -7.352 -12.305 1 97.31 255 VAL A O 1
ATOM 2021 N N . ALA A 1 256 ? 7.922 -6.199 -12.547 1 95.62 256 ALA A N 1
ATOM 2022 C CA . ALA A 1 256 ? 8.539 -4.895 -12.305 1 95.62 256 ALA A CA 1
ATOM 2023 C C . ALA A 1 256 ? 7.785 -4.121 -11.227 1 95.62 256 ALA A C 1
ATOM 2025 O O . ALA A 1 256 ? 6.555 -4.055 -11.242 1 95.62 256 ALA A O 1
ATOM 2026 N N . LYS A 1 257 ? 8.57 -3.639 -10.266 1 95.31 257 LYS A N 1
ATOM 2027 C CA . LYS A 1 257 ? 7.965 -2.799 -9.234 1 95.31 257 LYS A CA 1
ATOM 2028 C C . LYS A 1 257 ? 7.504 -1.464 -9.805 1 95.31 257 LYS A C 1
ATOM 2030 O O . LYS A 1 257 ? 8.281 -0.756 -10.453 1 95.31 257 LYS A O 1
ATOM 2035 N N . VAL A 1 258 ? 6.234 -1.113 -9.633 1 94.19 258 VAL A N 1
ATOM 2036 C CA . VAL A 1 258 ? 5.672 0.083 -10.25 1 94.19 258 VAL A CA 1
ATOM 2037 C C . VAL A 1 258 ? 5.508 1.179 -9.203 1 94.19 258 VAL A C 1
ATOM 2039 O O . VAL A 1 258 ? 5.586 2.367 -9.516 1 94.19 258 VAL A O 1
ATOM 2042 N N . SER A 1 259 ? 5.199 0.799 -8 1 94.94 259 SER A N 1
ATOM 2043 C CA . SER A 1 259 ? 5.02 1.76 -6.918 1 94.94 259 SER A CA 1
ATOM 2044 C C . SER A 1 259 ? 5.223 1.101 -5.555 1 94.94 259 SER A C 1
ATOM 2046 O O . SER A 1 259 ? 5.172 -0.125 -5.441 1 94.94 259 SER A O 1
ATOM 2048 N N . THR A 1 260 ? 5.547 1.937 -4.57 1 96.69 260 THR A N 1
ATOM 2049 C CA . THR A 1 260 ? 5.727 1.504 -3.189 1 96.69 260 THR A CA 1
ATOM 2050 C C . THR A 1 260 ? 4.926 2.391 -2.236 1 96.69 260 THR A C 1
ATOM 2052 O O . THR A 1 260 ? 4.914 3.613 -2.383 1 96.69 260 THR A O 1
ATOM 2055 N N . TYR A 1 261 ? 4.207 1.777 -1.339 1 96.31 261 TYR A N 1
ATOM 2056 C CA . TYR A 1 261 ? 3.453 2.498 -0.318 1 96.31 261 TYR A CA 1
ATOM 2057 C C . TYR A 1 261 ? 3.973 2.168 1.077 1 96.31 261 TYR A C 1
ATOM 2059 O O . TYR A 1 261 ? 3.932 1.012 1.504 1 96.31 261 TYR A O 1
ATOM 2067 N N . ASP A 1 262 ? 4.492 3.174 1.766 1 97.12 262 ASP A N 1
ATOM 2068 C CA . ASP A 1 262 ? 4.93 3.041 3.152 1 97.12 262 ASP A CA 1
ATOM 2069 C C . ASP A 1 262 ? 3.836 3.486 4.117 1 97.12 262 ASP A C 1
ATOM 2071 O O . ASP A 1 262 ? 3.307 4.594 3.998 1 97.12 262 ASP A O 1
ATOM 2075 N N . LEU A 1 263 ? 3.471 2.615 4.992 1 97.12 263 LEU A N 1
ATOM 2076 C CA . LEU A 1 263 ? 2.518 2.975 6.039 1 97.12 263 LEU A CA 1
ATOM 2077 C C . LEU A 1 263 ? 3.24 3.387 7.316 1 97.12 263 LEU A C 1
ATOM 2079 O O . LEU A 1 263 ? 4.301 2.844 7.637 1 97.12 263 LEU A O 1
ATOM 2083 N N . TYR A 1 264 ? 2.602 4.344 8.086 1 96.81 264 TYR A N 1
ATOM 2084 C CA . TYR A 1 264 ? 3.293 4.957 9.219 1 96.81 264 TYR A CA 1
ATOM 2085 C C . TYR A 1 264 ? 2.424 4.93 10.469 1 96.81 264 TYR A C 1
ATOM 2087 O O . TYR A 1 264 ? 1.198 4.824 10.375 1 96.81 264 TYR A O 1
ATOM 2095 N N . GLU A 1 265 ? 3.104 4.922 11.625 1 94.38 265 GLU A N 1
ATOM 2096 C CA . GLU A 1 265 ? 2.518 5.258 12.914 1 94.38 265 GLU A CA 1
ATOM 2097 C C . GLU A 1 265 ? 3.295 6.383 13.594 1 94.38 265 GLU A C 1
ATOM 2099 O O . GLU A 1 265 ? 4.449 6.645 13.25 1 94.38 265 GLU A O 1
ATOM 2104 N N . ILE A 1 266 ? 2.604 7.016 14.492 1 93.75 266 ILE A N 1
ATOM 2105 C CA . ILE A 1 266 ? 3.254 8.109 15.203 1 93.75 266 ILE A CA 1
ATOM 2106 C C . ILE A 1 266 ? 4.309 7.543 16.156 1 93.75 266 ILE A C 1
ATOM 2108 O O . ILE A 1 266 ? 4.059 6.559 16.859 1 93.75 266 ILE A O 1
ATOM 2112 N N . ASP A 1 267 ? 5.469 8.148 16.109 1 93.25 267 ASP A N 1
ATOM 2113 C CA . ASP A 1 267 ? 6.504 7.863 17.094 1 93.25 267 ASP A CA 1
ATOM 2114 C C . ASP A 1 267 ? 6.332 8.727 18.344 1 93.25 267 ASP A C 1
ATOM 2116 O O . ASP A 1 267 ? 6.875 9.828 18.422 1 93.25 267 ASP A O 1
ATOM 2120 N N . ARG A 1 268 ? 5.684 8.234 19.281 1 86 268 ARG A N 1
ATOM 2121 C CA . ARG A 1 268 ? 5.312 9.016 20.469 1 86 268 ARG A CA 1
ATOM 2122 C C . ARG A 1 268 ? 6.547 9.453 21.234 1 86 268 ARG A C 1
ATOM 2124 O O . ARG A 1 268 ? 6.535 10.492 21.891 1 86 268 ARG A O 1
ATOM 2131 N N . ASN A 1 269 ? 7.609 8.68 21.172 1 87.25 269 ASN A N 1
ATOM 2132 C CA . ASN A 1 269 ? 8.844 9.023 21.875 1 87.25 269 ASN A CA 1
ATOM 2133 C C . ASN A 1 269 ? 9.5 10.266 21.266 1 87.25 269 ASN A C 1
ATOM 2135 O O . ASN A 1 269 ? 10.281 10.945 21.938 1 87.25 269 ASN A O 1
ATOM 2139 N N . PHE A 1 270 ? 9.227 10.484 20.047 1 90.62 270 PHE A N 1
ATOM 2140 C CA . PHE A 1 270 ? 9.758 11.641 19.328 1 90.62 270 PHE A CA 1
ATOM 2141 C C . PHE A 1 270 ? 9.242 12.938 19.953 1 90.62 270 PHE A C 1
ATOM 2143 O O . PHE A 1 270 ? 9.953 13.945 19.969 1 90.62 270 PHE A O 1
ATOM 2150 N N . PHE A 1 271 ? 8.031 12.906 20.484 1 85.19 271 PHE A N 1
ATOM 2151 C CA . PHE A 1 271 ? 7.379 14.109 20.984 1 85.19 271 PHE A CA 1
ATOM 2152 C C . PHE A 1 271 ? 7.438 14.172 22.5 1 85.19 271 PHE A C 1
ATOM 2154 O O . PHE A 1 271 ? 6.949 15.125 23.109 1 85.19 271 PHE A O 1
ATOM 2161 N N . ASP A 1 272 ? 8.289 13.375 23.078 1 71.88 272 ASP A N 1
ATOM 2162 C CA . ASP A 1 272 ? 8.398 13.297 24.531 1 71.88 272 ASP A CA 1
ATOM 2163 C C . ASP A 1 272 ? 7.027 13.148 25.172 1 71.88 272 ASP A C 1
ATOM 2165 O O . ASP A 1 272 ? 6.73 13.812 26.172 1 71.88 272 ASP A O 1
ATOM 2169 N N . ILE A 1 273 ? 6.035 12.609 24.516 1 59.53 273 ILE A N 1
ATOM 2170 C CA . ILE A 1 273 ? 4.695 12.352 25.031 1 59.53 273 ILE A CA 1
ATOM 2171 C C . ILE A 1 273 ? 4.555 10.867 25.375 1 59.53 273 ILE A C 1
ATOM 2173 O O . ILE A 1 273 ? 5.172 10.016 24.734 1 59.53 273 ILE A O 1
ATOM 2177 N N . MET B 1 1 ? -4 -8.07 -33 1 85 1 MET B N 1
ATOM 2178 C CA . MET B 1 1 ? -4.715 -7 -32.312 1 85 1 MET B CA 1
ATOM 2179 C C . MET B 1 1 ? -4.496 -7.082 -30.797 1 85 1 MET B C 1
ATOM 2181 O O . MET B 1 1 ? -4.43 -8.18 -30.234 1 85 1 MET B O 1
ATOM 2185 N N . THR B 1 2 ? -4.32 -5.941 -30.156 1 90.62 2 THR B N 1
ATOM 2186 C CA . THR B 1 2 ? -4.152 -5.922 -28.703 1 90.62 2 THR B CA 1
ATOM 2187 C C . THR B 1 2 ? -5.508 -5.898 -28 1 90.62 2 THR B C 1
ATOM 2189 O O . THR B 1 2 ? -6.539 -5.699 -28.641 1 90.62 2 THR B O 1
ATOM 2192 N N . ILE B 1 3 ? -5.449 -6.121 -26.797 1 92.81 3 ILE B N 1
ATOM 2193 C CA . ILE B 1 3 ? -6.68 -6.117 -26.016 1 92.81 3 ILE B CA 1
ATOM 2194 C C . ILE B 1 3 ? -7.316 -4.73 -26.078 1 92.81 3 ILE B C 1
ATOM 2196 O O . ILE B 1 3 ? -8.531 -4.605 -26.25 1 92.81 3 ILE B O 1
ATOM 2200 N N . ILE B 1 4 ? -6.543 -3.717 -26 1 94.62 4 ILE B N 1
ATOM 2201 C CA . ILE B 1 4 ? -7.023 -2.34 -26.016 1 94.62 4 ILE B CA 1
ATOM 2202 C C . ILE B 1 4 ? -7.707 -2.057 -27.359 1 94.62 4 ILE B C 1
ATOM 2204 O O . ILE B 1 4 ? -8.805 -1.485 -27.391 1 94.62 4 ILE B O 1
ATOM 2208 N N . GLU B 1 5 ? -7.121 -2.523 -28.391 1 95.62 5 GLU B N 1
ATOM 2209 C CA . GLU B 1 5 ? -7.688 -2.334 -29.719 1 95.62 5 GLU B CA 1
ATOM 2210 C C . GLU B 1 5 ? -9.023 -3.061 -29.875 1 95.62 5 GLU B C 1
ATOM 2212 O O . GLU B 1 5 ? -9.953 -2.545 -30.484 1 95.62 5 GLU B O 1
ATOM 2217 N N . ALA B 1 6 ? -9.055 -4.223 -29.312 1 96.81 6 ALA B N 1
ATOM 2218 C CA . ALA B 1 6 ? -10.289 -5 -29.359 1 96.81 6 ALA B CA 1
ATOM 2219 C C . ALA B 1 6 ? -11.414 -4.289 -28.609 1 96.81 6 ALA B C 1
ATOM 2221 O O . ALA B 1 6 ? -12.547 -4.238 -29.094 1 96.81 6 ALA B O 1
ATOM 2222 N N . ILE B 1 7 ? -11.078 -3.734 -27.469 1 97 7 ILE B N 1
ATOM 2223 C CA . ILE B 1 7 ? -12.055 -3.008 -26.656 1 97 7 ILE B CA 1
ATOM 2224 C C . ILE B 1 7 ? -12.555 -1.789 -27.438 1 97 7 ILE B C 1
ATOM 2226 O O . ILE B 1 7 ? -13.766 -1.545 -27.5 1 97 7 ILE B O 1
ATOM 2230 N N . ILE B 1 8 ? -11.656 -1.099 -28.016 1 96.56 8 ILE B N 1
ATOM 2231 C CA . ILE B 1 8 ? -11.992 0.09 -28.781 1 96.56 8 ILE B CA 1
ATOM 2232 C C . ILE B 1 8 ? -12.922 -0.289 -29.938 1 96.56 8 ILE B C 1
ATOM 2234 O O . ILE B 1 8 ? -13.93 0.382 -30.172 1 96.56 8 ILE B O 1
ATOM 2238 N N . LYS B 1 9 ? -12.57 -1.354 -30.609 1 96.94 9 LYS B N 1
ATOM 2239 C CA . LYS B 1 9 ? -13.367 -1.812 -31.734 1 96.94 9 LYS B CA 1
ATOM 2240 C C . LYS B 1 9 ? -14.789 -2.158 -31.312 1 96.94 9 LYS B C 1
ATOM 2242 O O . LYS B 1 9 ? -15.758 -1.771 -31.969 1 96.94 9 LYS B O 1
ATOM 2247 N N . VAL B 1 10 ? -14.984 -2.838 -30.219 1 97.38 10 VAL B N 1
ATOM 2248 C CA . VAL B 1 10 ? -16.297 -3.227 -29.703 1 97.38 10 VAL B CA 1
ATOM 2249 C C . VAL B 1 10 ? -17.125 -1.978 -29.422 1 97.38 10 VAL B C 1
ATOM 2251 O O . VAL B 1 10 ? -18.281 -1.894 -29.828 1 97.38 10 VAL B O 1
ATOM 2254 N N . LEU B 1 11 ? -16.531 -1.08 -28.734 1 96.25 11 LEU B N 1
ATOM 2255 C CA . LEU B 1 11 ? -17.25 0.12 -28.328 1 96.25 11 LEU B CA 1
ATOM 2256 C C . LEU B 1 11 ? -17.609 0.974 -29.531 1 96.25 11 LEU B C 1
ATOM 2258 O O . LEU B 1 11 ? -18.703 1.554 -29.594 1 96.25 11 LEU B O 1
ATOM 2262 N N . LYS B 1 12 ? -16.719 1.063 -30.484 1 95.38 12 LYS B N 1
ATOM 2263 C CA . LYS B 1 12 ? -16.984 1.812 -31.703 1 95.38 12 LYS B CA 1
ATOM 2264 C C . LYS B 1 12 ? -18.141 1.201 -32.469 1 95.38 12 LYS B C 1
ATOM 2266 O O . LYS B 1 12 ? -19.016 1.921 -32.969 1 95.38 12 LYS B O 1
ATOM 2271 N N . GLU B 1 13 ? -18.141 -0.062 -32.594 1 96 13 GLU B N 1
ATOM 2272 C CA . GLU B 1 13 ? -19.141 -0.777 -33.375 1 96 13 GLU B CA 1
ATOM 2273 C C . GLU B 1 13 ? -20.5 -0.753 -32.688 1 96 13 GLU B C 1
ATOM 2275 O O . GLU B 1 13 ? -21.531 -0.603 -33.344 1 96 13 GLU B O 1
ATOM 2280 N N . TYR B 1 14 ? -20.516 -0.938 -31.406 1 93.56 14 TYR B N 1
ATOM 2281 C CA . TYR B 1 14 ? -21.766 -0.958 -30.672 1 93.56 14 TYR B CA 1
ATOM 2282 C C . TYR B 1 14 ? -22.359 0.442 -30.562 1 93.56 14 TYR B C 1
ATOM 2284 O O . TYR B 1 14 ? -23.578 0.616 -30.641 1 93.56 14 TYR B O 1
ATOM 2292 N N . GLY B 1 15 ? -21.562 1.435 -30.203 1 92 15 GLY B N 1
ATOM 2293 C CA . GLY B 1 15 ? -21.969 2.828 -30.234 1 92 15 GLY B CA 1
ATOM 2294 C C . GLY B 1 15 ? -22.609 3.303 -28.953 1 92 15 GLY B C 1
ATOM 2295 O O . GLY B 1 15 ? -23.062 4.445 -28.859 1 92 15 GLY B O 1
ATOM 2296 N N . ASN B 1 16 ? -22.75 2.41 -27.969 1 92.69 16 ASN B N 1
ATOM 2297 C CA . ASN B 1 16 ? -23.281 2.754 -26.656 1 92.69 16 ASN B CA 1
ATOM 2298 C C . ASN B 1 16 ? -22.391 2.229 -25.531 1 92.69 16 ASN B C 1
ATOM 2300 O O . ASN B 1 16 ? -21.594 1.317 -25.734 1 92.69 16 ASN B O 1
ATOM 2304 N N . PRO B 1 17 ? -22.469 2.84 -24.391 1 94 17 PRO B N 1
ATOM 2305 C CA . PRO B 1 17 ? -21.672 2.35 -23.25 1 94 17 PRO B CA 1
ATOM 2306 C C . PRO B 1 17 ? -22 0.904 -22.891 1 94 17 PRO B C 1
ATOM 2308 O O . PRO B 1 17 ? -23.156 0.486 -22.984 1 94 17 PRO B O 1
ATOM 2311 N N . LEU B 1 18 ? -21.016 0.202 -22.5 1 94.88 18 LEU B N 1
ATOM 2312 C CA . LEU B 1 18 ? -21.156 -1.205 -22.141 1 94.88 18 LEU B CA 1
ATOM 2313 C C . LEU B 1 18 ? -20.422 -1.505 -20.828 1 94.88 18 LEU B C 1
ATOM 2315 O O . LEU B 1 18 ? -19.5 -0.791 -20.453 1 94.88 18 LEU B O 1
ATOM 2319 N N . SER B 1 19 ? -20.875 -2.502 -20.109 1 93.88 19 SER B N 1
ATOM 2320 C CA . SER B 1 19 ? -20.109 -3 -18.969 1 93.88 19 SER B CA 1
ATOM 2321 C C . SER B 1 19 ? -18.875 -3.756 -19.422 1 93.88 19 SER B C 1
ATOM 2323 O O . SER B 1 19 ? -18.797 -4.207 -20.562 1 93.88 19 SER B O 1
ATOM 2325 N N . HIS B 1 20 ? -17.906 -3.945 -18.547 1 95.19 20 HIS B N 1
ATOM 2326 C CA . HIS B 1 20 ? -16.719 -4.688 -18.938 1 95.19 20 HIS B CA 1
ATOM 2327 C C . HIS B 1 20 ? -17.047 -6.133 -19.281 1 95.19 20 HIS B C 1
ATOM 2329 O O . HIS B 1 20 ? -16.391 -6.742 -20.125 1 95.19 20 HIS B O 1
ATOM 2335 N N . ASN B 1 21 ? -18.062 -6.695 -18.656 1 95.44 21 ASN B N 1
ATOM 2336 C CA . ASN B 1 21 ? -18.516 -8.039 -18.969 1 95.44 21 ASN B CA 1
ATOM 2337 C C . ASN B 1 21 ? -19.047 -8.125 -20.406 1 95.44 21 ASN B C 1
ATOM 2339 O O . ASN B 1 21 ? -18.703 -9.055 -21.141 1 95.44 21 ASN B O 1
ATOM 2343 N N . ASP B 1 22 ? -19.875 -7.152 -20.719 1 96 22 ASP B N 1
ATOM 2344 C CA . ASP B 1 22 ? -20.453 -7.133 -22.062 1 96 22 ASP B CA 1
ATOM 2345 C C . ASP B 1 22 ? -19.391 -6.918 -23.125 1 96 22 ASP B C 1
ATOM 2347 O O . ASP B 1 22 ? -19.453 -7.492 -24.219 1 96 22 ASP B O 1
ATOM 2351 N N . ILE B 1 23 ? -18.5 -6.121 -22.828 1 96.94 23 ILE B N 1
ATOM 2352 C CA . ILE B 1 23 ? -17.391 -5.879 -23.75 1 96.94 23 ILE B CA 1
ATOM 2353 C C . ILE B 1 23 ? -16.625 -7.18 -24.016 1 96.94 23 ILE B C 1
ATOM 2355 O O . ILE B 1 23 ? -16.344 -7.531 -25.156 1 96.94 23 ILE B O 1
ATOM 2359 N N . TYR B 1 24 ? -16.344 -7.879 -22.938 1 96.81 24 TYR B N 1
ATOM 2360 C CA . TYR B 1 24 ? -15.672 -9.164 -23.078 1 96.81 24 TYR B CA 1
ATOM 2361 C C . TYR B 1 24 ? -16.469 -10.117 -23.953 1 96.81 24 TYR B C 1
ATOM 2363 O O . TYR B 1 24 ? -15.922 -10.742 -24.859 1 96.81 24 TYR B O 1
ATOM 2371 N N . ASP B 1 25 ? -17.766 -10.18 -23.734 1 97.31 25 ASP B N 1
ATOM 2372 C CA . ASP B 1 25 ? -18.641 -11.07 -24.5 1 97.31 25 ASP B CA 1
ATOM 2373 C C . ASP B 1 25 ? -18.594 -10.75 -25.984 1 97.31 25 ASP B C 1
ATOM 2375 O O . ASP B 1 25 ? -18.562 -11.656 -26.828 1 97.31 25 ASP B O 1
ATOM 2379 N N . ARG B 1 26 ? -18.594 -9.531 -26.25 1 97.06 26 ARG B N 1
ATOM 2380 C CA . ARG B 1 26 ? -18.594 -9.102 -27.656 1 97.06 26 ARG B CA 1
ATOM 2381 C C . ARG B 1 26 ? -17.25 -9.359 -28.312 1 97.06 26 ARG B C 1
ATOM 2383 O O . ARG B 1 26 ? -17.188 -9.68 -29.5 1 97.06 26 ARG B O 1
ATOM 2390 N N . ILE B 1 27 ? -16.172 -9.211 -27.578 1 97.06 27 ILE B N 1
ATOM 2391 C CA . ILE B 1 27 ? -14.844 -9.523 -28.109 1 97.06 27 ILE B CA 1
ATOM 2392 C C . ILE B 1 27 ? -14.789 -11 -28.516 1 97.06 27 ILE B C 1
ATOM 2394 O O . ILE B 1 27 ? -14.297 -11.336 -29.578 1 97.06 27 ILE B O 1
ATOM 2398 N N . ILE B 1 28 ? -15.359 -11.828 -27.672 1 96.56 28 ILE B N 1
ATOM 2399 C CA . ILE B 1 28 ? -15.336 -13.266 -27.906 1 96.56 28 ILE B CA 1
ATOM 2400 C C . ILE B 1 28 ? -16.266 -13.602 -29.078 1 96.56 28 ILE B C 1
ATOM 2402 O O . ILE B 1 28 ? -15.891 -14.352 -29.984 1 96.56 28 ILE B O 1
ATOM 2406 N N . ALA B 1 29 ? -17.453 -13.047 -29.109 1 96.69 29 ALA B N 1
ATOM 2407 C CA . ALA B 1 29 ? -18.469 -13.32 -30.125 1 96.69 29 ALA B CA 1
ATOM 2408 C C . ALA B 1 29 ? -17.953 -12.961 -31.516 1 96.69 29 ALA B C 1
ATOM 2410 O O . ALA B 1 29 ? -18.281 -13.625 -32.5 1 96.69 29 ALA B O 1
ATOM 2411 N N . ASN B 1 30 ? -17.109 -11.969 -31.609 1 96.31 30 ASN B N 1
ATOM 2412 C CA . ASN B 1 30 ? -16.641 -11.484 -32.906 1 96.31 30 ASN B CA 1
ATOM 2413 C C . ASN B 1 30 ? -15.219 -11.93 -33.188 1 96.31 30 ASN B C 1
ATOM 2415 O O . ASN B 1 30 ? -14.617 -11.523 -34.188 1 96.31 30 ASN B O 1
ATOM 2419 N N . ASP B 1 31 ? -14.57 -12.641 -32.25 1 95.5 31 ASP B N 1
ATOM 2420 C CA . ASP B 1 31 ? -13.227 -13.188 -32.375 1 95.5 31 ASP B CA 1
ATOM 2421 C C . ASP B 1 31 ? -12.195 -12.078 -32.594 1 95.5 31 ASP B C 1
ATOM 2423 O O . ASP B 1 31 ? -11.367 -12.164 -33.5 1 95.5 31 ASP B O 1
ATOM 2427 N N . TYR B 1 32 ? -12.391 -10.984 -31.859 1 95.19 32 TYR B N 1
ATOM 2428 C CA . TYR B 1 32 ? -11.477 -9.852 -32 1 95.19 32 TYR B CA 1
ATOM 2429 C C . TYR B 1 32 ? -10.148 -10.141 -31.297 1 95.19 32 TYR B C 1
ATOM 2431 O O . TYR B 1 32 ? -9.109 -9.594 -31.688 1 95.19 32 TYR B O 1
ATOM 2439 N N . TYR B 1 33 ? -10.148 -10.953 -30.25 1 93.06 33 TYR B N 1
ATOM 2440 C CA . TYR B 1 33 ? -8.953 -11.266 -29.469 1 93.06 33 TYR B CA 1
ATOM 2441 C C . TYR B 1 33 ? -9.102 -12.617 -28.781 1 93.06 33 TYR B C 1
ATOM 2443 O O . TYR B 1 33 ? -10.18 -12.961 -28.297 1 93.06 33 TYR B O 1
ATOM 2451 N N . SER B 1 34 ? -8.008 -13.344 -28.719 1 90.75 34 SER B N 1
ATOM 2452 C CA . SER B 1 34 ? -7.961 -14.609 -28 1 90.75 34 SER B CA 1
ATOM 2453 C C . SER B 1 34 ? -7.219 -14.461 -26.672 1 90.75 34 SER B C 1
ATOM 2455 O O . SER B 1 34 ? -6.035 -14.125 -26.656 1 90.75 34 SER B O 1
ATOM 2457 N N . PHE B 1 35 ? -7.984 -14.781 -25.609 1 88.56 35 PHE B N 1
ATOM 2458 C CA . PHE B 1 35 ? -7.41 -14.617 -24.266 1 88.56 35 PHE B CA 1
ATOM 2459 C C . PHE B 1 35 ? -6.77 -15.914 -23.797 1 88.56 35 PHE B C 1
ATOM 2461 O O . PHE B 1 35 ? -7.359 -16.984 -23.922 1 88.56 35 PHE B O 1
ATOM 2468 N N . GLY B 1 36 ? -5.539 -15.852 -23.328 1 81.38 36 GLY B N 1
ATOM 2469 C CA . GLY B 1 36 ? -4.883 -16.984 -22.688 1 81.38 36 GLY B CA 1
ATOM 2470 C C . GLY B 1 36 ? -4.91 -16.891 -21.172 1 81.38 36 GLY B C 1
ATOM 2471 O O . GLY B 1 36 ? -4.422 -17.797 -20.484 1 81.38 36 GLY B O 1
ATOM 2472 N N . ALA B 1 37 ? -5.625 -15.945 -20.688 1 84.69 37 ALA B N 1
ATOM 2473 C CA . ALA B 1 37 ? -5.633 -15.68 -19.25 1 84.69 37 ALA B CA 1
ATOM 2474 C C . ALA B 1 37 ? -6.656 -16.547 -18.531 1 84.69 37 ALA B C 1
ATOM 2476 O O . ALA B 1 37 ? -7.699 -16.891 -19.094 1 84.69 37 ALA B O 1
ATOM 2477 N N . LYS B 1 38 ? -6.352 -16.797 -17.25 1 83.19 38 LYS B N 1
ATOM 2478 C CA . LYS B 1 38 ? -7.27 -17.547 -16.406 1 83.19 38 LYS B CA 1
ATOM 2479 C C . LYS B 1 38 ? -8.562 -16.781 -16.172 1 83.19 38 LYS B C 1
ATOM 2481 O O . LYS B 1 38 ? -9.641 -17.375 -16.094 1 83.19 38 LYS B O 1
ATOM 2486 N N . ASP B 1 39 ? -8.492 -15.477 -16.078 1 90.81 39 ASP B N 1
ATOM 2487 C CA . ASP B 1 39 ? -9.641 -14.602 -15.875 1 90.81 39 ASP B CA 1
ATOM 2488 C C . ASP B 1 39 ? -9.633 -13.438 -16.859 1 90.81 39 ASP B C 1
ATOM 2490 O O . ASP B 1 39 ? -9.289 -12.312 -16.5 1 90.81 39 ASP B O 1
ATOM 2494 N N . PRO B 1 40 ? -10.18 -13.758 -18.047 1 93.75 40 PRO B N 1
ATOM 2495 C CA . PRO B 1 40 ? -10.117 -12.75 -19.109 1 93.75 40 PRO B CA 1
ATOM 2496 C C . PRO B 1 40 ? -10.984 -11.523 -18.812 1 93.75 40 PRO B C 1
ATOM 2498 O O . PRO B 1 40 ? -10.656 -10.414 -19.25 1 93.75 40 PRO B O 1
ATOM 2501 N N . ILE B 1 41 ? -12.047 -11.742 -18.094 1 94.75 41 ILE B N 1
ATOM 2502 C CA . ILE B 1 41 ? -12.961 -10.641 -17.781 1 94.75 41 ILE B CA 1
ATOM 2503 C C . ILE B 1 41 ? -12.234 -9.609 -16.922 1 94.75 41 ILE B C 1
ATOM 2505 O O . ILE B 1 41 ? -12.344 -8.406 -17.172 1 94.75 41 ILE B O 1
ATOM 2509 N N . SER B 1 42 ? -11.445 -10.086 -15.984 1 92.88 42 SER B N 1
ATOM 2510 C CA . SER B 1 42 ? -10.672 -9.195 -15.125 1 92.88 42 SER B CA 1
ATOM 2511 C C . SER B 1 42 ? -9.602 -8.453 -15.914 1 92.88 42 SER B C 1
ATOM 2513 O O . SER B 1 42 ? -9.266 -7.309 -15.602 1 92.88 42 SER B O 1
ATOM 2515 N N . VAL B 1 43 ? -9.117 -9.102 -16.922 1 92.75 43 VAL B N 1
ATOM 2516 C CA . VAL B 1 43 ? -8.109 -8.477 -17.766 1 92.75 43 VAL B CA 1
ATOM 2517 C C . VAL B 1 43 ? -8.734 -7.301 -18.531 1 92.75 43 VAL B C 1
ATOM 2519 O O . VAL B 1 43 ? -8.156 -6.215 -18.578 1 92.75 43 VAL B O 1
ATOM 2522 N N . VAL B 1 44 ? -9.914 -7.547 -19.016 1 95.38 44 VAL B N 1
ATOM 2523 C CA . VAL B 1 44 ? -10.625 -6.508 -19.75 1 95.38 44 VAL B CA 1
ATOM 2524 C C . VAL B 1 44 ? -10.922 -5.332 -18.828 1 95.38 44 VAL B C 1
ATOM 2526 O O . VAL B 1 44 ? -10.672 -4.176 -19.172 1 95.38 44 VAL B O 1
ATOM 2529 N N . ARG B 1 45 ? -11.406 -5.664 -17.641 1 94.44 45 ARG B N 1
ATOM 2530 C CA . ARG B 1 45 ? -11.688 -4.645 -16.641 1 94.44 45 ARG B CA 1
ATOM 2531 C C . ARG B 1 45 ? -10.438 -3.816 -16.344 1 94.44 45 ARG B C 1
ATOM 2533 O O . ARG B 1 45 ? -10.5 -2.586 -16.312 1 94.44 45 ARG B O 1
ATOM 2540 N N . GLY B 1 46 ? -9.367 -4.492 -16.156 1 94.5 46 GLY B N 1
ATOM 2541 C CA . GLY B 1 46 ? -8.117 -3.822 -15.836 1 94.5 46 GLY B CA 1
ATOM 2542 C C . GLY B 1 46 ? -7.652 -2.873 -16.922 1 94.5 46 GLY B C 1
ATOM 2543 O O . GLY B 1 46 ? -7.246 -1.745 -16.641 1 94.5 46 GLY B O 1
ATOM 2544 N N . GLU B 1 47 ? -7.734 -3.34 -18.125 1 94.56 47 GLU B N 1
ATOM 2545 C CA . GLU B 1 47 ? -7.316 -2.508 -19.25 1 94.56 47 GLU B CA 1
ATOM 2546 C C . GLU B 1 47 ? -8.195 -1.271 -19.375 1 94.56 47 GLU B C 1
ATOM 2548 O O . GLU B 1 47 ? -7.707 -0.178 -19.672 1 94.56 47 GLU B O 1
ATOM 2553 N N . ILE B 1 48 ? -9.422 -1.484 -19.156 1 95.19 48 ILE B N 1
ATOM 2554 C CA . ILE B 1 48 ? -10.352 -0.363 -19.266 1 95.19 48 ILE B CA 1
ATOM 2555 C C . ILE B 1 48 ? -10.039 0.667 -18.188 1 95.19 48 ILE B C 1
ATOM 2557 O O . ILE B 1 48 ? -9.859 1.852 -18.484 1 95.19 48 ILE B O 1
ATOM 2561 N N . ARG B 1 49 ? -9.93 0.212 -16.984 1 93.88 49 ARG B N 1
ATOM 2562 C CA . ARG B 1 49 ? -9.766 1.105 -15.836 1 93.88 49 ARG B CA 1
ATOM 2563 C C . ARG B 1 49 ? -8.438 1.842 -15.906 1 93.88 49 ARG B C 1
ATOM 2565 O O . ARG B 1 49 ? -8.359 3.033 -15.602 1 93.88 49 ARG B O 1
ATOM 2572 N N . LYS B 1 50 ? -7.375 1.208 -16.328 1 95 50 LYS B N 1
ATOM 2573 C CA . LYS B 1 50 ? -6.051 1.813 -16.422 1 95 50 LYS B CA 1
ATOM 2574 C C . LYS B 1 50 ? -6.02 2.93 -17.453 1 95 50 LYS B C 1
ATOM 2576 O O . LYS B 1 50 ? -5.184 3.832 -17.375 1 95 50 LYS B O 1
ATOM 2581 N N . HIS B 1 51 ? -6.98 2.855 -18.391 1 95.62 51 HIS B N 1
ATOM 2582 C CA . HIS B 1 51 ? -6.977 3.812 -19.5 1 95.62 51 HIS B CA 1
ATOM 2583 C C . HIS B 1 51 ? -8.18 4.746 -19.422 1 95.62 51 HIS B C 1
ATOM 2585 O O . HIS B 1 51 ? -8.555 5.367 -20.422 1 95.62 51 HIS B O 1
ATOM 2591 N N . CYS B 1 52 ? -8.805 4.77 -18.359 1 93.81 52 CYS B N 1
ATOM 2592 C CA . CYS B 1 52 ? -10.008 5.566 -18.172 1 93.81 52 CYS B CA 1
ATOM 2593 C C . CYS B 1 52 ? -9.656 6.98 -17.703 1 93.81 52 CYS B C 1
ATOM 2595 O O . CYS B 1 52 ? -8.789 7.16 -16.859 1 93.81 52 CYS B O 1
ATOM 2597 N N . TYR B 1 53 ? -10.336 7.934 -18.266 1 91.19 53 TYR B N 1
ATOM 2598 C CA . TYR B 1 53 ? -10.18 9.312 -17.828 1 91.19 53 TYR B CA 1
ATOM 2599 C C . TYR B 1 53 ? -10.617 9.477 -16.375 1 91.19 53 TYR B C 1
ATOM 2601 O O . TYR B 1 53 ? -11.523 8.773 -15.914 1 91.19 53 TYR B O 1
ATOM 2609 N N . ASP B 1 54 ? -9.977 10.312 -15.555 1 87.19 54 ASP B N 1
ATOM 2610 C CA . ASP B 1 54 ? -10.297 10.711 -14.188 1 87.19 54 ASP B CA 1
ATOM 2611 C C . ASP B 1 54 ? -9.875 9.633 -13.188 1 87.19 54 ASP B C 1
ATOM 2613 O O . ASP B 1 54 ? -10.242 9.68 -12.016 1 87.19 54 ASP B O 1
ATOM 2617 N N . ILE B 1 55 ? -9.328 8.57 -13.727 1 88.88 55 ILE B N 1
ATOM 2618 C CA . ILE B 1 55 ? -8.758 7.547 -12.859 1 88.88 55 ILE B CA 1
ATOM 2619 C C . ILE B 1 55 ? -7.23 7.605 -12.93 1 88.88 55 ILE B C 1
ATOM 2621 O O . ILE B 1 55 ? -6.645 7.395 -13.992 1 88.88 55 ILE B O 1
ATOM 2625 N N . ASP B 1 56 ? -6.668 7.973 -11.758 1 88.75 56 ASP B N 1
ATOM 2626 C CA . ASP B 1 56 ? -5.215 8.102 -11.758 1 88.75 56 ASP B CA 1
ATOM 2627 C C . ASP B 1 56 ? -4.605 7.469 -10.516 1 88.75 56 ASP B C 1
ATOM 2629 O O . ASP B 1 56 ? -5.043 7.734 -9.391 1 88.75 56 ASP B O 1
ATOM 2633 N N . PHE B 1 57 ? -3.793 6.574 -10.734 1 91.12 57 PHE B N 1
ATOM 2634 C CA . PHE B 1 57 ? -2.951 5.887 -9.758 1 91.12 57 PHE B CA 1
ATOM 2635 C C . PHE B 1 57 ? -1.626 5.469 -10.391 1 91.12 57 PHE B C 1
ATOM 2637 O O . PHE B 1 57 ? -1.48 5.492 -11.617 1 91.12 57 PHE B O 1
ATOM 2644 N N . PRO B 1 58 ? -0.605 5.164 -9.664 1 86.94 58 PRO B N 1
ATOM 2645 C CA . PRO B 1 58 ? 0.757 5.039 -10.188 1 86.94 58 PRO B CA 1
ATOM 2646 C C . PRO B 1 58 ? 0.855 4.051 -11.344 1 86.94 58 PRO B C 1
ATOM 2648 O O . PRO B 1 58 ? 1.624 4.27 -12.281 1 86.94 58 PRO B O 1
ATOM 2651 N N . SER B 1 59 ? 0.029 2.973 -11.398 1 90 59 SER B N 1
ATOM 2652 C CA . SER B 1 59 ? 0.127 1.977 -12.461 1 90 59 SER B CA 1
ATOM 2653 C C . SER B 1 59 ? -0.887 2.248 -13.57 1 90 59 SER B C 1
ATOM 2655 O O . SER B 1 59 ? -1.045 1.438 -14.484 1 90 59 SER B O 1
ATOM 2657 N N . ALA B 1 60 ? -1.576 3.369 -13.445 1 92 60 ALA B N 1
ATOM 2658 C CA . ALA B 1 60 ? -2.5 3.754 -14.516 1 92 60 ALA B CA 1
ATOM 2659 C C . ALA B 1 60 ? -1.744 4.184 -15.766 1 92 60 ALA B C 1
ATOM 2661 O O . ALA B 1 60 ? -0.616 4.672 -15.68 1 92 60 ALA B O 1
ATOM 2662 N N . SER B 1 61 ? -2.438 4 -16.922 1 92.5 61 SER B N 1
ATOM 2663 C CA . SER B 1 61 ? -1.834 4.391 -18.203 1 92.5 61 SER B CA 1
ATOM 2664 C C . SER B 1 61 ? -1.922 5.898 -18.406 1 92.5 61 SER B C 1
ATOM 2666 O O . SER B 1 61 ? -2.934 6.52 -18.078 1 92.5 61 SER B O 1
ATOM 2668 N N . PRO B 1 62 ? -0.808 6.48 -18.906 1 90.5 62 PRO B N 1
ATOM 2669 C CA . PRO B 1 62 ? -0.91 7.891 -19.266 1 90.5 62 PRO B CA 1
ATOM 2670 C C . PRO B 1 62 ? -1.829 8.125 -20.469 1 90.5 62 PRO B C 1
ATOM 2672 O O . PRO B 1 62 ? -2.328 9.234 -20.656 1 90.5 62 PRO B O 1
ATOM 2675 N N . ARG B 1 63 ? -2.014 7.074 -21.281 1 92.44 63 ARG B N 1
ATOM 2676 C CA . ARG B 1 63 ? -2.912 7.141 -22.438 1 92.44 63 ARG B CA 1
ATOM 2677 C C . ARG B 1 63 ? -4.352 6.863 -22.016 1 92.44 63 ARG B C 1
ATOM 2679 O O . ARG B 1 63 ? -4.738 5.707 -21.828 1 92.44 63 ARG B O 1
ATOM 2686 N N . LYS B 1 64 ? -5.125 7.883 -21.953 1 93.81 64 LYS B N 1
ATOM 2687 C CA . LYS B 1 64 ? -6.52 7.754 -21.547 1 93.81 64 LYS B CA 1
ATOM 2688 C C . LYS B 1 64 ? -7.438 7.629 -22.75 1 93.81 64 LYS B C 1
ATOM 2690 O O . LYS B 1 64 ? -7.375 8.445 -23.672 1 93.81 64 LYS B O 1
ATOM 2695 N N . ILE B 1 65 ? -8.266 6.625 -22.766 1 95.25 65 ILE B N 1
ATOM 2696 C CA . ILE B 1 65 ? -9.062 6.277 -23.938 1 95.25 65 ILE B CA 1
ATOM 2697 C C . ILE B 1 65 ? -10.539 6.18 -23.547 1 95.25 65 ILE B C 1
ATOM 2699 O O . ILE B 1 65 ? -11.414 6.566 -24.328 1 95.25 65 ILE B O 1
ATOM 2703 N N . PHE B 1 66 ? -10.805 5.727 -22.359 1 95.44 66 PHE B N 1
ATOM 2704 C CA . PHE B 1 66 ? -12.164 5.355 -21.984 1 95.44 66 PHE B CA 1
ATOM 2705 C C . PHE B 1 66 ? -12.727 6.328 -20.953 1 95.44 66 PHE B C 1
ATOM 2707 O O . PHE B 1 66 ? -11.969 7.066 -20.312 1 95.44 66 PHE B O 1
ATOM 2714 N N . ILE B 1 67 ? -14.047 6.367 -20.766 1 93.81 67 ILE B N 1
ATOM 2715 C CA . ILE B 1 67 ? -14.734 7.105 -19.703 1 93.81 67 ILE B CA 1
ATOM 2716 C C . ILE B 1 67 ? -15.75 6.199 -19.016 1 93.81 67 ILE B C 1
ATOM 2718 O O . ILE B 1 67 ? -16.281 5.27 -19.625 1 93.81 67 ILE B O 1
ATOM 2722 N N . GLU B 1 68 ? -15.875 6.434 -17.766 1 91.44 68 GLU B N 1
ATOM 2723 C CA . GLU B 1 68 ? -16.906 5.746 -17.016 1 91.44 68 GLU B CA 1
ATOM 2724 C C . GLU B 1 68 ? -18.234 6.508 -17.078 1 91.44 68 GLU B C 1
ATOM 2726 O O . GLU B 1 68 ? -18.266 7.723 -16.875 1 91.44 68 GLU B O 1
ATOM 2731 N N . VAL B 1 69 ? -19.281 5.77 -17.438 1 87.75 69 VAL B N 1
ATOM 2732 C CA . VAL B 1 69 ? -20.594 6.383 -17.547 1 87.75 69 VAL B CA 1
ATOM 2733 C C . VAL B 1 69 ? -21.5 5.855 -16.438 1 87.75 69 VAL B C 1
ATOM 2735 O O . VAL B 1 69 ? -21.656 4.645 -16.281 1 87.75 69 VAL B O 1
ATOM 2738 N N . LYS B 1 70 ? -21.859 6.738 -15.492 1 75.88 70 LYS B N 1
ATOM 2739 C CA . LYS B 1 70 ? -22.75 6.363 -14.383 1 75.88 70 LYS B CA 1
ATOM 2740 C C . LYS B 1 70 ? -24.172 6.156 -14.867 1 75.88 70 LYS B C 1
ATOM 2742 O O . LYS B 1 70 ? -24.688 6.949 -15.656 1 75.88 70 LYS B O 1
ATOM 2747 N N . SER B 1 71 ? -24.516 4.879 -14.812 1 64.88 71 SER B N 1
ATOM 2748 C CA . SER B 1 71 ? -25.922 4.68 -15.156 1 64.88 71 SER B CA 1
ATOM 2749 C C . SER B 1 71 ? -26.797 4.691 -13.906 1 64.88 71 SER B C 1
ATOM 2751 O O . SER B 1 71 ? -26.438 4.098 -12.883 1 64.88 71 SER B O 1
ATOM 2753 N N . ASN B 1 72 ? -27.766 5.672 -13.727 1 60.5 72 ASN B N 1
ATOM 2754 C CA . ASN B 1 72 ? -28.734 5.82 -12.641 1 60.5 72 ASN B CA 1
ATOM 2755 C C . ASN B 1 72 ? -29.391 4.488 -12.281 1 60.5 72 ASN B C 1
ATOM 2757 O O . ASN B 1 72 ? -29.875 4.312 -11.164 1 60.5 72 ASN B O 1
ATOM 2761 N N . HIS B 1 73 ? -29.422 3.553 -13.227 1 58.94 73 HIS B N 1
ATOM 2762 C CA . HIS B 1 73 ? -30.266 2.379 -13.031 1 58.94 73 HIS B CA 1
ATOM 2763 C C . HIS B 1 73 ? -29.422 1.141 -12.742 1 58.94 73 HIS B C 1
ATOM 2765 O O . HIS B 1 73 ? -29.953 0.1 -12.352 1 58.94 73 HIS B O 1
ATOM 2771 N N . LEU B 1 74 ? -28.078 1.293 -13.023 1 60.22 74 LEU B N 1
ATOM 2772 C CA . LEU B 1 74 ? -27.281 0.077 -12.883 1 60.22 74 LEU B CA 1
ATOM 2773 C C . LEU B 1 74 ? -26.281 0.212 -11.75 1 60.22 74 LEU B C 1
ATOM 2775 O O . LEU B 1 74 ? -25.703 1.283 -11.555 1 60.22 74 LEU B O 1
ATOM 2779 N N . SER B 1 75 ? -26.281 -0.817 -10.984 1 65.94 75 SER B N 1
ATOM 2780 C CA . SER B 1 75 ? -25.359 -0.908 -9.867 1 65.94 75 SER B CA 1
ATOM 2781 C C . SER B 1 75 ? -23.906 -1.019 -10.352 1 65.94 75 SER B C 1
ATOM 2783 O O . SER B 1 75 ? -22.969 -0.729 -9.609 1 65.94 75 SER B O 1
ATOM 2785 N N . LYS B 1 76 ? -23.797 -1.351 -11.742 1 77.31 76 LYS B N 1
ATOM 2786 C CA . LYS B 1 76 ? -22.438 -1.559 -12.258 1 77.31 76 LYS B CA 1
ATOM 2787 C C . LYS B 1 76 ? -22.047 -0.455 -13.234 1 77.31 76 LYS B C 1
ATOM 2789 O O . LYS B 1 76 ? -22.875 -0.009 -14.039 1 77.31 76 LYS B O 1
ATOM 2794 N N . PRO B 1 77 ? -20.875 -0.069 -13.227 1 86.5 77 PRO B N 1
ATOM 2795 C CA . PRO B 1 77 ? -20.438 1.006 -14.117 1 86.5 77 PRO B CA 1
ATOM 2796 C C . PRO B 1 77 ? -20.422 0.587 -15.586 1 86.5 77 PRO B C 1
ATOM 2798 O O . PRO B 1 77 ? -20.281 -0.598 -15.891 1 86.5 77 PRO B O 1
ATOM 2801 N N . LEU B 1 78 ? -20.766 1.465 -16.5 1 92.69 78 LEU B N 1
ATOM 2802 C CA . LEU B 1 78 ? -20.625 1.296 -17.938 1 92.69 78 LEU B CA 1
ATOM 2803 C C . LEU B 1 78 ? -19.453 2.121 -18.469 1 92.69 78 LEU B C 1
ATOM 2805 O O . LEU B 1 78 ? -19.016 3.076 -17.812 1 92.69 78 LEU B O 1
ATOM 2809 N N . TYR B 1 79 ? -18.953 1.71 -19.641 1 94.44 79 TYR B N 1
ATOM 2810 C CA . TYR B 1 79 ? -17.781 2.379 -20.188 1 94.44 79 TYR B CA 1
ATOM 2811 C C . TYR B 1 79 ? -17.984 2.736 -21.656 1 94.44 79 TYR B C 1
ATOM 2813 O O . TYR B 1 79 ? -18.688 2.025 -22.375 1 94.44 79 TYR B O 1
ATOM 2821 N N . ASP B 1 80 ? -17.422 3.816 -22.047 1 94.75 80 ASP B N 1
ATOM 2822 C CA . ASP B 1 80 ? -17.469 4.297 -23.422 1 94.75 80 ASP B CA 1
ATOM 2823 C C . ASP B 1 80 ? -16.141 4.934 -23.828 1 94.75 80 ASP B C 1
ATOM 2825 O O . ASP B 1 80 ? -15.219 5.047 -23.016 1 94.75 80 ASP B O 1
ATOM 2829 N N . LEU B 1 81 ? -15.992 5.254 -25.156 1 94.62 81 LEU B N 1
ATOM 2830 C CA . LEU B 1 81 ? -14.805 5.938 -25.656 1 94.62 81 LEU B CA 1
ATOM 2831 C C . LEU B 1 81 ? -14.867 7.43 -25.344 1 94.62 81 LEU B C 1
ATOM 2833 O O . LEU B 1 81 ? -15.93 8.039 -25.422 1 94.62 81 LEU B O 1
ATOM 2837 N N . TRP B 1 82 ? -13.727 7.988 -25 1 89.06 82 TRP B N 1
ATOM 2838 C CA . TRP B 1 82 ? -13.641 9.43 -24.812 1 89.06 82 TRP B CA 1
ATOM 2839 C C . TRP B 1 82 ? -13.734 10.164 -26.141 1 89.06 82 TRP B C 1
ATOM 2841 O O . TRP B 1 82 ? -12.984 9.859 -27.078 1 89.06 82 TRP B O 1
ATOM 2851 N N . ARG B 1 83 ? -14.719 11.086 -26.438 1 80.12 83 ARG B N 1
ATOM 2852 C CA . ARG B 1 83 ? -14.922 11.805 -27.688 1 80.12 83 ARG B CA 1
ATOM 2853 C C . ARG B 1 83 ? -14.539 13.273 -27.547 1 80.12 83 ARG B C 1
ATOM 2855 O O . ARG B 1 83 ? -15.023 14.125 -28.297 1 80.12 83 ARG B O 1
ATOM 2862 N N . GLY B 1 84 ? -13.344 13.641 -26.812 1 68.31 84 GLY B N 1
ATOM 2863 C CA . GLY B 1 84 ? -12.844 15.008 -26.734 1 68.31 84 GLY B CA 1
ATOM 2864 C C . GLY B 1 84 ? -13.672 15.891 -25.812 1 68.31 84 GLY B C 1
ATOM 2865 O O . GLY B 1 84 ? -13.211 16.953 -25.391 1 68.31 84 GLY B O 1
ATOM 2866 N N . GLN B 1 85 ? -14.992 15.992 -25.938 1 52.84 85 GLN B N 1
ATOM 2867 C CA . GLN B 1 85 ? -15.828 16.969 -25.234 1 52.84 85 GLN B CA 1
ATOM 2868 C C . GLN B 1 85 ? -15.883 16.672 -23.734 1 52.84 85 GLN B C 1
ATOM 2870 O O . GLN B 1 85 ? -16.172 15.547 -23.344 1 52.84 85 GLN B O 1
ATOM 2875 N N . SER B 1 86 ? -15.023 17.391 -23.047 1 45.81 86 SER B N 1
ATOM 2876 C CA . SER B 1 86 ? -15.172 17.359 -21.594 1 45.81 86 SER B CA 1
ATOM 2877 C C . SER B 1 86 ? -16.641 17.344 -21.188 1 45.81 86 SER B C 1
ATOM 2879 O O . SER B 1 86 ? -17.344 18.344 -21.375 1 45.81 86 SER B O 1
ATOM 2881 N N . THR B 1 87 ? -17.484 16.641 -21.688 1 40.44 87 THR B N 1
ATOM 2882 C CA . THR B 1 87 ? -18.766 16.875 -21.031 1 40.44 87 THR B CA 1
ATOM 2883 C C . THR B 1 87 ? -18.562 17.125 -19.531 1 40.44 87 THR B C 1
ATOM 2885 O O . THR B 1 87 ? -17.75 16.469 -18.891 1 40.44 87 THR B O 1
ATOM 2888 N N . LYS B 1 88 ? -18.781 18.5 -19.094 1 37.19 88 LYS B N 1
ATOM 2889 C CA . LYS B 1 88 ? -18.844 18.844 -17.672 1 37.19 88 LYS B CA 1
ATOM 2890 C C . LYS B 1 88 ? -19.25 17.641 -16.844 1 37.19 88 LYS B C 1
ATOM 2892 O O . LYS B 1 88 ? -20.438 17.438 -16.562 1 37.19 88 LYS B O 1
ATOM 2897 N N . ILE B 1 89 ? -19.062 16.5 -17.281 1 39.06 89 ILE B N 1
ATOM 2898 C CA . ILE B 1 89 ? -19.531 15.5 -16.328 1 39.06 89 ILE B CA 1
ATOM 2899 C C . ILE B 1 89 ? -18.953 15.781 -14.945 1 39.06 89 ILE B C 1
ATOM 2901 O O . ILE B 1 89 ? -17.734 15.906 -14.781 1 39.06 89 ILE B O 1
ATOM 2905 N N . GLU B 1 90 ? -19.672 16.516 -14.133 1 36.41 90 GLU B N 1
ATOM 2906 C CA . GLU B 1 90 ? -19.422 16.75 -12.719 1 36.41 90 GLU B CA 1
ATOM 2907 C C . GLU B 1 90 ? -18.516 15.68 -12.125 1 36.41 90 GLU B C 1
ATOM 2909 O O . GLU B 1 90 ? -18.75 14.484 -12.32 1 36.41 90 GLU B O 1
ATOM 2914 N N . SER B 1 91 ? -17.297 16.016 -12.078 1 36.44 91 SER B N 1
ATOM 2915 C CA . SER B 1 91 ? -16.359 15.195 -11.312 1 36.44 91 SER B CA 1
ATOM 2916 C C . SER B 1 91 ? -17.047 14.523 -10.133 1 36.44 91 SER B C 1
ATOM 2918 O O . SER B 1 91 ? -17.578 15.203 -9.25 1 36.44 91 SER B O 1
ATOM 2920 N N . PRO B 1 92 ? -17.75 13.508 -10.289 1 35.66 92 PRO B N 1
ATOM 2921 C CA . PRO B 1 92 ? -18.484 13.023 -9.117 1 35.66 92 PRO B CA 1
ATOM 2922 C C . PRO B 1 92 ? -17.672 13.156 -7.82 1 35.66 92 PRO B C 1
ATOM 2924 O O . PRO B 1 92 ? -16.453 13.086 -7.84 1 35.66 92 PRO B O 1
ATOM 2927 N N . LYS B 1 93 ? -18.203 14.008 -6.805 1 35.62 93 LYS B N 1
ATOM 2928 C CA . LYS B 1 93 ? -17.797 14.039 -5.402 1 35.62 93 LYS B CA 1
ATOM 2929 C C . LYS B 1 93 ? -16.984 12.805 -5.039 1 35.62 93 LYS B C 1
ATOM 2931 O O . LYS B 1 93 ? -17.031 11.789 -5.734 1 35.62 93 LYS B O 1
ATOM 2936 N N . LEU B 1 94 ? -16.672 12.547 -3.797 1 40.41 94 LEU B N 1
ATOM 2937 C CA . LEU B 1 94 ? -15.984 11.531 -3.012 1 40.41 94 LEU B CA 1
ATOM 2938 C C . LEU B 1 94 ? -16.422 10.133 -3.43 1 40.41 94 LEU B C 1
ATOM 2940 O O . LEU B 1 94 ? -17.594 9.766 -3.262 1 40.41 94 LEU B O 1
ATOM 2944 N N . GLU B 1 95 ? -15.914 9.484 -4.512 1 43.69 95 GLU B N 1
ATOM 2945 C CA . GLU B 1 95 ? -15.969 8.344 -5.418 1 43.69 95 GLU B CA 1
ATOM 2946 C C . GLU B 1 95 ? -16.312 7.062 -4.672 1 43.69 95 GLU B C 1
ATOM 2948 O O . GLU B 1 95 ? -15.562 6.617 -3.803 1 43.69 95 GLU B O 1
ATOM 2953 N N . LYS B 1 96 ? -17.547 6.867 -4.438 1 46.5 96 LYS B N 1
ATOM 2954 C CA . LYS B 1 96 ? -18.047 5.566 -3.992 1 46.5 96 LYS B CA 1
ATOM 2955 C C . LYS B 1 96 ? -17.297 4.43 -4.672 1 46.5 96 LYS B C 1
ATOM 2957 O O . LYS B 1 96 ? -17.078 4.457 -5.887 1 46.5 96 LYS B O 1
ATOM 2962 N N . THR B 1 97 ? -16.547 3.74 -3.939 1 54.62 97 THR B N 1
ATOM 2963 C CA . THR B 1 97 ? -15.922 2.486 -4.344 1 54.62 97 THR B CA 1
ATOM 2964 C C . THR B 1 97 ? -16.875 1.66 -5.207 1 54.62 97 THR B C 1
ATOM 2966 O O . THR B 1 97 ? -17.969 1.308 -4.77 1 54.62 97 THR B O 1
ATOM 2969 N N . THR B 1 98 ? -16.75 1.858 -6.586 1 64.38 98 THR B N 1
ATOM 2970 C CA . THR B 1 98 ? -17.547 0.992 -7.457 1 64.38 98 THR B CA 1
ATOM 2971 C C . THR B 1 98 ? -16.969 -0.421 -7.477 1 64.38 98 THR B C 1
ATOM 2973 O O . THR B 1 98 ? -15.797 -0.626 -7.148 1 64.38 98 THR B O 1
ATOM 2976 N N . LYS B 1 99 ? -17.797 -1.343 -7.574 1 76 99 LYS B N 1
ATOM 2977 C CA . LYS B 1 99 ? -17.484 -2.77 -7.633 1 76 99 LYS B CA 1
ATOM 2978 C C . LYS B 1 99 ? -16.422 -3.062 -8.68 1 76 99 LYS B C 1
ATOM 2980 O O . LYS B 1 99 ? -15.789 -4.121 -8.656 1 76 99 LYS B O 1
ATOM 2985 N N . ASP B 1 100 ? -16.016 -1.985 -9.555 1 88.56 100 ASP B N 1
ATOM 2986 C CA . ASP B 1 100 ? -15.094 -2.285 -10.648 1 88.56 100 ASP B CA 1
ATOM 2987 C C . ASP B 1 100 ? -13.695 -1.755 -10.344 1 88.56 100 ASP B C 1
ATOM 2989 O O . ASP B 1 100 ? -12.758 -1.976 -11.125 1 88.56 100 ASP B O 1
ATOM 2993 N N . GLN B 1 101 ? -13.586 -1.096 -9.188 1 92.06 101 GLN B N 1
ATOM 2994 C CA . GLN B 1 101 ? -12.273 -0.536 -8.883 1 92.06 101 GLN B CA 1
ATOM 2995 C C . GLN B 1 101 ? -11.227 -1.637 -8.742 1 92.06 101 GLN B C 1
ATOM 2997 O O . GLN B 1 101 ? -11.508 -2.701 -8.188 1 92.06 101 GLN B O 1
ATOM 3002 N N . LEU B 1 102 ? -10.086 -1.338 -9.312 1 94.88 102 LEU B N 1
ATOM 3003 C CA . LEU B 1 102 ? -8.961 -2.264 -9.195 1 94.88 102 LEU B CA 1
ATOM 3004 C C . LEU B 1 102 ? -8.336 -2.195 -7.809 1 94.88 102 LEU B C 1
ATOM 3006 O O . LEU B 1 102 ? -8.422 -1.164 -7.137 1 94.88 102 LEU B O 1
ATOM 3010 N N . PRO B 1 103 ? -7.766 -3.311 -7.414 1 96.12 103 PRO B N 1
ATOM 3011 C CA . PRO B 1 103 ? -7.062 -3.279 -6.133 1 96.12 103 PRO B CA 1
ATOM 3012 C C . PRO B 1 103 ? -6.059 -2.131 -6.039 1 96.12 103 PRO B C 1
ATOM 3014 O O . PRO B 1 103 ? -5.965 -1.474 -4.996 1 96.12 103 PRO B O 1
ATOM 3017 N N . GLU B 1 104 ? -5.305 -1.849 -7.094 1 96.12 104 GLU B N 1
ATOM 3018 C CA . GLU B 1 104 ? -4.297 -0.791 -7.109 1 96.12 104 GLU B CA 1
ATOM 3019 C C . GLU B 1 104 ? -4.93 0.577 -6.867 1 96.12 104 GLU B C 1
ATOM 3021 O O . GLU B 1 104 ? -4.355 1.422 -6.18 1 96.12 104 GLU B O 1
ATOM 3026 N N . GLU B 1 105 ? -6.125 0.788 -7.441 1 95.25 105 GLU B N 1
ATOM 3027 C CA . GLU B 1 105 ? -6.863 2.035 -7.258 1 95.25 105 GLU B CA 1
ATOM 3028 C C . GLU B 1 105 ? -7.258 2.234 -5.797 1 95.25 105 GLU B C 1
ATOM 3030 O O . GLU B 1 105 ? -7.09 3.324 -5.246 1 95.25 105 GLU B O 1
ATOM 3035 N N . ILE B 1 106 ? -7.801 1.192 -5.289 1 95.88 106 ILE B N 1
ATOM 3036 C CA . ILE B 1 106 ? -8.289 1.248 -3.916 1 95.88 106 ILE B CA 1
ATOM 3037 C C . ILE B 1 106 ? -7.113 1.468 -2.961 1 95.88 106 ILE B C 1
ATOM 3039 O O . ILE B 1 106 ? -7.199 2.285 -2.041 1 95.88 106 ILE B O 1
ATOM 3043 N N . ILE B 1 107 ? -6.008 0.775 -3.195 1 96.88 107 ILE B N 1
ATOM 3044 C CA . ILE B 1 107 ? -4.82 0.918 -2.363 1 96.88 107 ILE B CA 1
ATOM 3045 C C . ILE B 1 107 ? -4.352 2.371 -2.381 1 96.88 107 ILE B C 1
ATOM 3047 O O . ILE B 1 107 ? -4.059 2.949 -1.332 1 96.88 107 ILE B O 1
ATOM 3051 N N . HIS B 1 108 ? -4.34 2.967 -3.539 1 96.5 108 HIS B N 1
ATOM 3052 C CA . HIS B 1 108 ? -3.873 4.344 -3.678 1 96.5 108 HIS B CA 1
ATOM 3053 C C . HIS B 1 108 ? -4.777 5.309 -2.924 1 96.5 108 HIS B C 1
ATOM 3055 O O . HIS B 1 108 ? -4.293 6.172 -2.188 1 96.5 108 HIS B O 1
ATOM 3061 N N . SER B 1 109 ? -6.023 5.176 -3.129 1 96.12 109 SER B N 1
ATOM 3062 C CA . SER B 1 109 ? -6.992 6.043 -2.469 1 96.12 109 SER B CA 1
ATOM 3063 C C . SER B 1 109 ? -6.906 5.914 -0.951 1 96.12 109 SER B C 1
ATOM 3065 O O . SER B 1 109 ? -6.914 6.922 -0.237 1 96.12 109 SER B O 1
ATOM 3067 N N . LYS B 1 110 ? -6.816 4.703 -0.458 1 96.31 110 LYS B N 1
ATOM 3068 C CA . LYS B 1 110 ? -6.773 4.465 0.981 1 96.31 110 LYS B CA 1
ATOM 3069 C C . LYS B 1 110 ? -5.434 4.902 1.569 1 96.31 110 LYS B C 1
ATOM 3071 O O . LYS B 1 110 ? -5.363 5.312 2.73 1 96.31 110 LYS B O 1
ATOM 3076 N N . TYR B 1 111 ? -4.387 4.859 0.766 1 97.56 111 TYR B N 1
ATOM 3077 C CA . TYR B 1 111 ? -3.096 5.379 1.201 1 97.56 111 TYR B CA 1
ATOM 3078 C C . TYR B 1 111 ? -3.168 6.883 1.453 1 97.56 111 TYR B C 1
ATOM 3080 O O . TYR B 1 111 ? -2.641 7.375 2.453 1 97.56 111 TYR B O 1
ATOM 3088 N N . ILE B 1 112 ? -3.801 7.566 0.529 1 96.75 112 ILE B N 1
ATOM 3089 C CA . ILE B 1 112 ? -3.98 9.008 0.688 1 96.75 112 ILE B CA 1
ATOM 3090 C C . ILE B 1 112 ? -4.73 9.289 1.985 1 96.75 112 ILE B C 1
ATOM 3092 O O . ILE B 1 112 ? -4.352 10.18 2.748 1 96.75 112 ILE B O 1
ATOM 3096 N N . GLU B 1 113 ? -5.758 8.531 2.219 1 96.25 113 GLU B N 1
ATOM 3097 C CA . GLU B 1 113 ? -6.516 8.656 3.457 1 96.25 113 GLU B CA 1
ATOM 3098 C C . GLU B 1 113 ? -5.641 8.375 4.676 1 96.25 113 GLU B C 1
ATOM 3100 O O . GLU B 1 113 ? -5.715 9.086 5.68 1 96.25 113 GLU B O 1
ATOM 3105 N N . HIS B 1 114 ? -4.832 7.32 4.598 1 96.5 114 HIS B N 1
ATOM 3106 C CA . HIS B 1 114 ? -3.914 6.945 5.672 1 96.5 114 HIS B CA 1
ATOM 3107 C C . HIS B 1 114 ? -2.949 8.086 5.992 1 96.5 114 HIS B C 1
ATOM 3109 O O . HIS B 1 114 ? -2.762 8.43 7.16 1 96.5 114 HIS B O 1
ATOM 3115 N N . ILE B 1 115 ? -2.408 8.664 4.988 1 97 115 ILE B N 1
ATOM 3116 C CA . ILE B 1 115 ? -1.437 9.734 5.176 1 97 115 ILE B CA 1
ATOM 3117 C C . ILE B 1 115 ? -2.121 10.945 5.805 1 97 115 ILE B C 1
ATOM 3119 O O . ILE B 1 115 ? -1.554 11.602 6.684 1 97 115 ILE B O 1
ATOM 3123 N N . LYS B 1 116 ? -3.309 11.234 5.348 1 96.12 116 LYS B N 1
ATOM 3124 C CA . LYS B 1 116 ? -4.074 12.328 5.945 1 96.12 116 LYS B CA 1
ATOM 3125 C C . LYS B 1 116 ? -4.289 12.094 7.438 1 96.12 116 LYS B C 1
ATOM 3127 O O . LYS B 1 116 ? -4.117 13.008 8.25 1 96.12 116 LYS B O 1
ATOM 3132 N N . ASN B 1 117 ? -4.633 10.891 7.801 1 95.31 117 ASN B N 1
ATOM 3133 C CA . ASN B 1 117 ? -4.828 10.539 9.203 1 95.31 117 ASN B CA 1
ATOM 3134 C C . ASN B 1 117 ? -3.543 10.695 10.008 1 95.31 117 ASN B C 1
ATOM 3136 O O . ASN B 1 117 ? -3.566 11.203 11.133 1 95.31 117 ASN B O 1
ATOM 3140 N N . VAL B 1 118 ? -2.459 10.25 9.43 1 96.19 118 VAL B N 1
ATOM 3141 C CA . VAL B 1 118 ? -1.155 10.352 10.078 1 96.19 118 VAL B CA 1
ATOM 3142 C C . VAL B 1 118 ? -0.802 11.82 10.312 1 96.19 118 VAL B C 1
ATOM 3144 O O . VAL B 1 118 ? -0.346 12.188 11.398 1 96.19 118 VAL B O 1
ATOM 3147 N N . LYS B 1 119 ? -1.051 12.609 9.328 1 96.12 119 LYS B N 1
ATOM 3148 C CA . LYS B 1 119 ? -0.76 14.031 9.445 1 96.12 119 LYS B CA 1
ATOM 3149 C C . LYS B 1 119 ? -1.585 14.672 10.555 1 96.12 119 LYS B C 1
ATOM 3151 O O . LYS B 1 119 ? -1.073 15.492 11.328 1 96.12 119 LYS B O 1
ATOM 3156 N N . ASN B 1 120 ? -2.822 14.297 10.656 1 94.62 120 ASN B N 1
ATOM 3157 C CA . ASN B 1 120 ? -3.678 14.82 11.719 1 94.62 120 ASN B CA 1
ATOM 3158 C C . ASN B 1 120 ? -3.16 14.414 13.102 1 94.62 120 ASN B C 1
ATOM 3160 O O . ASN B 1 120 ? -3.156 15.234 14.023 1 94.62 120 ASN B O 1
ATOM 3164 N N . GLN B 1 121 ? -2.732 13.234 13.195 1 93.75 121 GLN B N 1
ATOM 3165 C CA . GLN B 1 121 ? -2.191 12.75 14.461 1 93.75 121 GLN B CA 1
ATOM 3166 C C . GLN B 1 121 ? -0.895 13.477 14.82 1 93.75 121 GLN B C 1
ATOM 3168 O O . GLN B 1 121 ? -0.643 13.766 15.984 1 93.75 121 GLN B O 1
ATOM 3173 N N . LEU B 1 122 ? -0.092 13.703 13.828 1 94.88 122 LEU B N 1
ATOM 3174 C CA . LEU B 1 122 ? 1.141 14.461 14.031 1 94.88 122 LEU B CA 1
ATOM 3175 C C . LEU B 1 122 ? 0.842 15.859 14.555 1 94.88 122 LEU B C 1
ATOM 3177 O O . LEU B 1 122 ? 1.485 16.328 15.492 1 94.88 122 LEU B O 1
ATOM 3181 N N . LEU B 1 123 ? -0.138 16.422 13.914 1 93.38 123 LEU B N 1
ATOM 3182 C CA . LEU B 1 123 ? -0.515 17.766 14.312 1 93.38 123 LEU B CA 1
ATOM 3183 C C . LEU B 1 123 ? -1.011 17.797 15.758 1 93.38 123 LEU B C 1
ATOM 3185 O O . LEU B 1 123 ? -0.674 18.703 16.516 1 93.38 123 LEU B O 1
ATOM 3189 N N . ASP B 1 124 ? -1.759 16.797 16.125 1 91.56 124 ASP B N 1
ATOM 3190 C CA . ASP B 1 124 ? -2.238 16.672 17.5 1 91.56 124 ASP B CA 1
ATOM 3191 C C . ASP B 1 124 ? -1.073 16.531 18.484 1 91.56 124 ASP B C 1
ATOM 3193 O O . ASP B 1 124 ? -1.075 17.156 19.547 1 91.56 124 ASP B O 1
ATOM 3197 N N . ALA B 1 125 ? -0.109 15.773 18.125 1 91.69 125 ALA B N 1
ATOM 3198 C CA . ALA B 1 125 ? 1.072 15.578 18.969 1 91.69 125 ALA B CA 1
ATOM 3199 C C . ALA B 1 125 ? 1.864 16.875 19.109 1 91.69 125 ALA B C 1
ATOM 3201 O O . ALA B 1 125 ? 2.314 17.219 20.203 1 91.69 125 ALA B O 1
ATOM 3202 N N . ILE B 1 126 ? 1.997 17.578 18.031 1 92.31 126 ILE B N 1
ATOM 3203 C CA . ILE B 1 126 ? 2.705 18.844 18.031 1 92.31 126 ILE B CA 1
ATOM 3204 C C . ILE B 1 126 ? 1.998 19.828 18.953 1 92.31 126 ILE B C 1
ATOM 3206 O O . ILE B 1 126 ? 2.639 20.484 19.781 1 92.31 126 ILE B O 1
ATOM 3210 N N . ASN B 1 127 ? 0.674 19.875 18.859 1 90.38 127 ASN B N 1
ATOM 3211 C CA . ASN B 1 127 ? -0.121 20.828 19.625 1 90.38 127 ASN B CA 1
ATOM 3212 C C . ASN B 1 127 ? -0.141 20.484 21.109 1 90.38 127 ASN B C 1
ATOM 3214 O O . ASN B 1 127 ? -0.459 21.328 21.938 1 90.38 127 ASN B O 1
ATOM 3218 N N . SER B 1 128 ? 0.192 19.266 21.406 1 86.94 128 SER B N 1
ATOM 3219 C CA . SER B 1 128 ? 0.225 18.828 22.797 1 86.94 128 SER B CA 1
ATOM 3220 C C . SER B 1 128 ? 1.627 18.953 23.391 1 86.94 128 SER B C 1
ATOM 3222 O O . SER B 1 128 ? 1.829 18.703 24.578 1 86.94 128 SER B O 1
ATOM 3224 N N . SER B 1 129 ? 2.547 19.312 22.562 1 86.38 129 SER B N 1
ATOM 3225 C CA . SER B 1 129 ? 3.934 19.438 23 1 86.38 129 SER B CA 1
ATOM 3226 C C . SER B 1 129 ? 4.25 20.859 23.438 1 86.38 129 SER B C 1
ATOM 3228 O O . SER B 1 129 ? 3.451 21.781 23.219 1 86.38 129 SER B O 1
ATOM 3230 N N . ASP B 1 130 ? 5.438 21.031 23.953 1 85.06 130 ASP B N 1
ATOM 3231 C CA . ASP B 1 130 ? 5.895 22.328 24.422 1 85.06 130 ASP B CA 1
ATOM 3232 C C . ASP B 1 130 ? 6.262 23.234 23.25 1 85.06 130 ASP B C 1
ATOM 3234 O O . ASP B 1 130 ? 6.797 22.766 22.234 1 85.06 130 ASP B O 1
ATOM 3238 N N . PRO B 1 131 ? 5.969 24.516 23.422 1 83.44 131 PRO B N 1
ATOM 3239 C CA . PRO B 1 131 ? 6.336 25.469 22.359 1 83.44 131 PRO B CA 1
ATOM 3240 C C . PRO B 1 131 ? 7.812 25.391 21.984 1 83.44 131 PRO B C 1
ATOM 3242 O O . PRO B 1 131 ? 8.156 25.5 20.812 1 83.44 131 PRO B O 1
ATOM 3245 N N . ALA B 1 132 ? 8.633 25.234 23.016 1 84.56 132 ALA B N 1
ATOM 3246 C CA . ALA B 1 132 ? 10.07 25.141 22.75 1 84.56 132 ALA B CA 1
ATOM 3247 C C . ALA B 1 132 ? 10.383 23.938 21.859 1 84.56 132 ALA B C 1
ATOM 3249 O O . ALA B 1 132 ? 11.281 24 21.016 1 84.56 132 ALA B O 1
ATOM 3250 N N . PHE B 1 133 ? 9.672 22.922 22.078 1 89.06 133 PHE B N 1
ATOM 3251 C CA . PHE B 1 133 ? 9.836 21.75 21.234 1 89.06 133 PHE B CA 1
ATOM 3252 C C . PHE B 1 133 ? 9.531 22.062 19.781 1 89.06 133 PHE B C 1
ATOM 3254 O O . PHE B 1 133 ? 10.242 21.625 18.875 1 89.06 133 PHE B O 1
ATOM 3261 N N . PHE B 1 134 ? 8.469 22.828 19.578 1 91.69 134 PHE B N 1
ATOM 3262 C CA . PHE B 1 134 ? 8.039 23.188 18.234 1 91.69 134 PHE B CA 1
ATOM 3263 C C . PHE B 1 134 ? 9.125 23.969 17.5 1 91.69 134 PHE B C 1
ATOM 3265 O O . PHE B 1 134 ? 9.414 23.688 16.328 1 91.69 134 PHE B O 1
ATOM 3272 N N . GLU B 1 135 ? 9.734 24.891 18.234 1 89.06 135 GLU B N 1
ATOM 3273 C CA . GLU B 1 135 ? 10.805 25.688 17.656 1 89.06 135 GLU B CA 1
ATOM 3274 C C . GLU B 1 135 ? 11.984 24.812 17.234 1 89.06 135 GLU B C 1
ATOM 3276 O O . GLU B 1 135 ? 12.547 24.984 16.141 1 89.06 135 GLU B O 1
ATOM 3281 N N . ARG B 1 136 ? 12.297 23.906 18.062 1 89.25 136 ARG B N 1
ATOM 3282 C CA . ARG B 1 136 ? 13.406 23.016 17.766 1 89.25 136 ARG B CA 1
ATOM 3283 C C . ARG B 1 136 ? 13.055 22.078 16.609 1 89.25 136 ARG B C 1
ATOM 3285 O O . ARG B 1 136 ? 13.906 21.75 15.781 1 89.25 136 ARG B O 1
ATOM 3292 N N . LEU B 1 137 ? 11.828 21.641 16.547 1 93.12 137 LEU B N 1
ATOM 3293 C CA . LEU B 1 137 ? 11.344 20.703 15.531 1 93.12 137 LEU B CA 1
ATOM 3294 C C . LEU B 1 137 ? 11.531 21.266 14.133 1 93.12 137 LEU B C 1
ATOM 3296 O O . LEU B 1 137 ? 12.016 20.578 13.234 1 93.12 137 LEU B O 1
ATOM 3300 N N . VAL B 1 138 ? 11.18 22.516 13.977 1 93.94 138 VAL B N 1
ATOM 3301 C CA . VAL B 1 138 ? 11.188 23.109 12.641 1 93.94 138 VAL B CA 1
ATOM 3302 C C . VAL B 1 138 ? 12.625 23.328 12.18 1 93.94 138 VAL B C 1
ATOM 3304 O O . VAL B 1 138 ? 12.945 23.172 11 1 93.94 138 VAL B O 1
ATOM 3307 N N . VAL B 1 139 ? 13.516 23.703 13.109 1 89.31 139 VAL B N 1
ATOM 3308 C CA . VAL B 1 139 ? 14.922 23.875 12.758 1 89.31 139 VAL B CA 1
ATOM 3309 C C . VAL B 1 139 ? 15.523 22.531 12.352 1 89.31 139 VAL B C 1
ATOM 3311 O O . VAL B 1 139 ? 16.219 22.438 11.328 1 89.31 139 VAL B O 1
ATOM 3314 N N . THR B 1 140 ? 15.219 21.516 13.117 1 91.12 140 THR B N 1
ATOM 3315 C CA . THR B 1 140 ? 15.711 20.172 12.82 1 91.12 140 THR B CA 1
ATOM 3316 C C . THR B 1 140 ? 15.203 19.688 11.469 1 91.12 140 THR B C 1
ATOM 3318 O O . THR B 1 140 ? 15.938 19.047 10.719 1 91.12 140 THR B O 1
ATOM 3321 N N . LEU B 1 141 ? 13.945 19.969 11.172 1 94 141 LEU B N 1
ATOM 3322 C CA . LEU B 1 141 ? 13.359 19.578 9.898 1 94 141 LEU B CA 1
ATOM 3323 C C . LEU B 1 141 ? 14.117 20.203 8.734 1 94 141 LEU B C 1
ATOM 3325 O O . LEU B 1 141 ? 14.453 19.531 7.762 1 94 141 LEU B O 1
ATOM 3329 N N . LEU B 1 142 ? 14.445 21.516 8.867 1 91.44 142 LEU B N 1
ATOM 3330 C CA . LEU B 1 142 ? 15.148 22.219 7.801 1 91.44 142 LEU B CA 1
ATOM 3331 C C . LEU B 1 142 ? 16.547 21.641 7.598 1 91.44 142 LEU B C 1
ATOM 3333 O O . LEU B 1 142 ? 17 21.5 6.465 1 91.44 142 LEU B O 1
ATOM 3337 N N . LEU B 1 143 ? 17.141 21.266 8.68 1 87.62 143 LEU B N 1
ATOM 3338 C CA . LEU B 1 143 ? 18.453 20.625 8.578 1 87.62 143 LEU B CA 1
ATOM 3339 C C . LEU B 1 143 ? 18.359 19.297 7.84 1 87.62 143 LEU B C 1
ATOM 3341 O O . LEU B 1 143 ? 19.172 19 6.961 1 87.62 143 LEU B O 1
ATOM 3345 N N . LYS B 1 144 ? 17.344 18.547 8.133 1 90.38 144 LYS B N 1
ATOM 3346 C CA . LYS B 1 144 ? 17.125 17.25 7.492 1 90.38 144 LYS B CA 1
ATOM 3347 C C . LYS B 1 144 ? 16.812 17.406 6.008 1 90.38 144 LYS B C 1
ATOM 3349 O O . LYS B 1 144 ? 17.156 16.547 5.199 1 90.38 144 LYS B O 1
ATOM 3354 N N . MET B 1 145 ? 16.203 18.484 5.676 1 90.62 145 MET B N 1
ATOM 3355 C CA . MET B 1 145 ? 15.844 18.766 4.289 1 90.62 145 MET B CA 1
ATOM 3356 C C . MET B 1 145 ? 17.062 19.219 3.49 1 90.62 145 MET B C 1
ATOM 3358 O O . MET B 1 145 ? 17 19.344 2.266 1 90.62 145 MET B O 1
ATOM 3362 N N . GLY B 1 146 ? 18.125 19.391 4.203 1 85.75 146 GLY B N 1
ATOM 3363 C CA . GLY B 1 146 ? 19.375 19.688 3.514 1 85.75 146 GLY B CA 1
ATOM 3364 C C . GLY B 1 146 ? 19.781 21.141 3.65 1 85.75 146 GLY B C 1
ATOM 3365 O O . GLY B 1 146 ? 20.75 21.578 3.035 1 85.75 146 GLY B O 1
ATOM 3366 N N . TYR B 1 147 ? 18.938 21.844 4.414 1 84.06 147 TYR B N 1
ATOM 3367 C CA . TYR B 1 147 ? 19.328 23.219 4.676 1 84.06 147 TYR B CA 1
ATOM 3368 C C . TYR B 1 147 ? 20.359 23.297 5.789 1 84.06 147 TYR B C 1
ATOM 3370 O O . TYR B 1 147 ? 20.359 22.469 6.707 1 84.06 147 TYR B O 1
ATOM 3378 N N . GLY B 1 148 ? 21.188 24.078 5.668 1 74.56 148 GLY B N 1
ATOM 3379 C CA . GLY B 1 148 ? 22.219 24.266 6.684 1 74.56 148 GLY B CA 1
ATOM 3380 C C . GLY B 1 148 ? 23.438 23.391 6.48 1 74.56 148 GLY B C 1
ATOM 3381 O O . GLY B 1 148 ? 23.406 22.453 5.672 1 74.56 148 GLY B O 1
ATOM 3382 N N . TRP B 1 149 ? 24.688 23.547 6.438 1 57.44 149 TRP B N 1
ATOM 3383 C CA . TRP B 1 149 ? 25.891 22.719 6.352 1 57.44 149 TRP B CA 1
ATOM 3384 C C . TRP B 1 149 ? 26.141 22 7.672 1 57.44 149 TRP B C 1
ATOM 3386 O O . TRP B 1 149 ? 25.609 22.375 8.711 1 57.44 149 TRP B O 1
ATOM 3396 N N . HIS B 1 150 ? 27.234 21 7.609 1 49.34 150 HIS B N 1
ATOM 3397 C CA . HIS B 1 150 ? 27.75 20.125 8.664 1 49.34 150 HIS B CA 1
ATOM 3398 C C . HIS B 1 150 ? 27.672 20.812 10.023 1 49.34 150 HIS B C 1
ATOM 3400 O O . HIS B 1 150 ? 26.906 20.375 10.898 1 49.34 150 HIS B O 1
ATOM 3406 N N . GLU B 1 151 ? 28.719 20.5 11.016 1 45.5 151 GLU B N 1
ATOM 3407 C CA . GLU B 1 151 ? 29.016 20.422 12.445 1 45.5 151 GLU B CA 1
ATOM 3408 C C . GLU B 1 151 ? 28.641 21.719 13.156 1 45.5 151 GLU B C 1
ATOM 3410 O O . GLU B 1 151 ? 28.125 21.688 14.273 1 45.5 151 GLU B O 1
ATOM 3415 N N . SER B 1 152 ? 29.281 22.906 12.875 1 44.47 152 SER B N 1
ATOM 3416 C CA . SER B 1 152 ? 29.453 23.938 13.906 1 44.47 152 SER B CA 1
ATOM 3417 C C . SER B 1 152 ? 28.172 24.734 14.102 1 44.47 152 SER B C 1
ATOM 3419 O O . SER B 1 152 ? 27.703 24.906 15.234 1 44.47 152 SER B O 1
ATOM 3421 N N . GLU B 1 153 ? 27.922 25.953 13.297 1 45.75 153 GLU B N 1
ATOM 3422 C CA . GLU B 1 153 ? 27.125 27.156 13.594 1 45.75 153 GLU B CA 1
ATOM 3423 C C . GLU B 1 153 ? 25.766 27.094 12.906 1 45.75 153 GLU B C 1
ATOM 3425 O O . GLU B 1 153 ? 25.016 28.062 12.922 1 45.75 153 GLU B O 1
ATOM 3430 N N . ALA B 1 154 ? 25.359 26.094 12.164 1 47.12 154 ALA B N 1
ATOM 3431 C CA . ALA B 1 154 ? 24.422 26.391 11.086 1 47.12 154 ALA B CA 1
ATOM 3432 C C . ALA B 1 154 ? 23.016 26.578 11.625 1 47.12 154 ALA B C 1
ATOM 3434 O O . ALA B 1 154 ? 22.219 27.328 11.055 1 47.12 154 ALA B O 1
ATOM 3435 N N . GLY B 1 155 ? 22.469 25.766 12.438 1 51.28 155 GLY B N 1
ATOM 3436 C CA . GLY B 1 155 ? 21.141 26.031 12.969 1 51.28 155 GLY B CA 1
ATOM 3437 C C . GLY B 1 155 ? 21.156 26.531 14.398 1 51.28 155 GLY B C 1
ATOM 3438 O O . GLY B 1 155 ? 21.391 25.766 15.336 1 51.28 155 GLY B O 1
ATOM 3439 N N . LYS B 1 156 ? 21.641 27.75 14.641 1 53.44 156 LYS B N 1
ATOM 3440 C CA . LYS B 1 156 ? 21.562 28.297 15.992 1 53.44 156 LYS B CA 1
ATOM 3441 C C . LYS B 1 156 ? 20.125 28.656 16.359 1 53.44 156 LYS B C 1
ATOM 3443 O O . LYS B 1 156 ? 19.469 29.422 15.656 1 53.44 156 LYS B O 1
ATOM 3448 N N . VAL B 1 157 ? 19.391 27.641 16.984 1 51.59 157 VAL B N 1
ATOM 3449 C CA . VAL B 1 157 ? 18.156 28.047 17.656 1 51.59 157 VAL B CA 1
ATOM 3450 C C . VAL B 1 157 ? 18.406 29.281 18.5 1 51.59 157 VAL B C 1
ATOM 3452 O O . VAL B 1 157 ? 19.281 29.297 19.375 1 51.59 157 VAL B O 1
ATOM 3455 N N . ILE B 1 158 ? 18.25 30.422 18.047 1 50.91 158 ILE B N 1
ATOM 3456 C CA . ILE B 1 158 ? 18.453 31.641 18.828 1 50.91 158 ILE B CA 1
ATOM 3457 C C . ILE B 1 158 ? 17.266 31.828 19.781 1 50.91 158 ILE B C 1
ATOM 3459 O O . ILE B 1 158 ? 16.172 32.219 19.344 1 50.91 158 ILE B O 1
ATOM 3463 N N . GLY B 1 159 ? 16.766 30.781 20.406 1 44.91 159 GLY B N 1
ATOM 3464 C CA . GLY B 1 159 ? 15.547 30.75 21.203 1 44.91 159 GLY B CA 1
ATOM 3465 C C . GLY B 1 159 ? 15.375 31.984 22.078 1 44.91 159 GLY B C 1
ATOM 3466 O O . GLY B 1 159 ? 14.391 32.094 22.812 1 44.91 159 GLY B O 1
ATOM 3467 N N . GLY B 1 160 ? 16.328 32.594 22.641 1 42.41 160 GLY B N 1
ATOM 3468 C CA . GLY B 1 160 ? 16.062 33.344 23.859 1 42.41 160 GLY B CA 1
ATOM 3469 C C . GLY B 1 160 ? 15.242 34.594 23.609 1 42.41 160 GLY B C 1
ATOM 3470 O O . GLY B 1 160 ? 15.078 35.031 22.469 1 42.41 160 GLY B O 1
ATOM 3471 N N . ALA B 1 161 ? 14.383 35 24.719 1 46.03 161 ALA B N 1
ATOM 3472 C CA . ALA B 1 161 ? 13.555 36.188 24.969 1 46.03 161 ALA B CA 1
ATOM 3473 C C . ALA B 1 161 ? 14.109 37.406 24.266 1 46.03 161 ALA B C 1
ATOM 3475 O O . ALA B 1 161 ? 13.352 38.312 23.859 1 46.03 161 ALA B O 1
ATOM 3476 N N . GLY B 1 162 ? 15.32 37.406 24.109 1 45.28 162 GLY B N 1
ATOM 3477 C CA . GLY B 1 162 ? 15.891 38.656 23.688 1 45.28 162 GLY B CA 1
ATOM 3478 C C . GLY B 1 162 ? 15.914 38.812 22.172 1 45.28 162 GLY B C 1
ATOM 3479 O O . GLY B 1 162 ? 16.344 39.844 21.656 1 45.28 162 GLY B O 1
ATOM 3480 N N . ASP B 1 163 ? 15.867 37.719 21.438 1 52.25 163 ASP B N 1
ATOM 3481 C CA . ASP B 1 163 ? 16.234 37.875 20.031 1 52.25 163 ASP B CA 1
ATOM 3482 C C . ASP B 1 163 ? 14.992 38.156 19.172 1 52.25 163 ASP B C 1
ATOM 3484 O O . ASP B 1 163 ? 14.477 37.219 18.531 1 52.25 163 ASP B O 1
ATOM 3488 N N . GLU B 1 164 ? 14.484 39.406 19.188 1 63.94 164 GLU B N 1
ATOM 3489 C CA . GLU B 1 164 ? 13.68 40.344 18.391 1 63.94 164 GLU B CA 1
ATOM 3490 C C . GLU B 1 164 ? 12.766 39.594 17.422 1 63.94 164 GLU B C 1
ATOM 3492 O O . GLU B 1 164 ? 12.641 40 16.266 1 63.94 164 GLU B O 1
ATOM 3497 N N . GLY B 1 165 ? 12.18 38.344 17.781 1 72.69 165 GLY B N 1
ATOM 3498 C CA . GLY B 1 165 ? 11.109 37.812 16.953 1 72.69 165 GLY B CA 1
ATOM 3499 C C . GLY B 1 165 ? 11.578 36.719 16 1 72.69 165 GLY B C 1
ATOM 3500 O O . GLY B 1 165 ? 10.875 36.375 15.039 1 72.69 165 GLY B O 1
ATOM 3501 N N . ILE B 1 166 ? 12.844 36.219 16.078 1 78.44 166 ILE B N 1
ATOM 3502 C CA . ILE B 1 166 ? 13.383 35.188 15.195 1 78.44 166 ILE B CA 1
ATOM 3503 C C . ILE B 1 166 ? 13.773 33.969 16.031 1 78.44 166 ILE B C 1
ATOM 3505 O O . ILE B 1 166 ? 14.484 34.094 17.031 1 78.44 166 ILE B O 1
ATOM 3509 N N . ASP B 1 167 ? 13.32 32.75 15.656 1 81.81 167 ASP B N 1
ATOM 3510 C CA . ASP B 1 167 ? 13.531 31.531 16.422 1 81.81 167 ASP B CA 1
ATOM 3511 C C . ASP B 1 167 ? 14.773 30.781 15.945 1 81.81 167 ASP B C 1
ATOM 3513 O O . ASP B 1 167 ? 15.352 29.984 16.688 1 81.81 167 ASP B O 1
ATOM 3517 N N . GLY B 1 168 ? 15.172 31.062 14.711 1 81.06 168 GLY B N 1
ATOM 3518 C CA . GLY B 1 168 ? 16.359 30.375 14.203 1 81.06 168 GLY B CA 1
ATOM 3519 C C . GLY B 1 168 ? 16.891 30.984 12.922 1 81.06 168 GLY B C 1
ATOM 3520 O O . GLY B 1 168 ? 16.172 31.703 12.227 1 81.06 168 GLY B O 1
ATOM 3521 N N . ILE B 1 169 ? 18.172 30.844 12.68 1 83.19 169 ILE B N 1
ATOM 3522 C CA . ILE B 1 169 ? 18.844 31.234 11.445 1 83.19 169 ILE B CA 1
ATOM 3523 C C . ILE B 1 169 ? 19.625 30.062 10.883 1 83.19 169 ILE B C 1
ATOM 3525 O O . ILE B 1 169 ? 20.312 29.344 11.617 1 83.19 169 ILE B O 1
ATOM 3529 N N . ILE B 1 170 ? 19.312 29.781 9.594 1 82.31 170 ILE B N 1
ATOM 3530 C CA . ILE B 1 170 ? 20 28.656 8.977 1 82.31 170 ILE B CA 1
ATOM 3531 C C . ILE B 1 170 ? 20.516 29.062 7.598 1 82.31 170 ILE B C 1
ATOM 3533 O O . ILE B 1 170 ? 19.906 29.891 6.918 1 82.31 170 ILE B O 1
ATOM 3537 N N . ASN B 1 171 ? 21.547 28.531 7.277 1 78.56 171 ASN B N 1
ATOM 3538 C CA . ASN B 1 171 ? 22.078 28.797 5.945 1 78.56 171 ASN B CA 1
ATOM 3539 C C . ASN B 1 171 ? 21.281 28.062 4.867 1 78.56 171 ASN B C 1
ATOM 3541 O O . ASN B 1 171 ? 20.891 26.906 5.055 1 78.56 171 ASN B O 1
ATOM 3545 N N . GLU B 1 172 ? 21 28.766 3.824 1 78.38 172 GLU B N 1
ATOM 3546 C CA . GLU B 1 172 ? 20.219 28.188 2.729 1 78.38 172 GLU B CA 1
ATOM 3547 C C . GLU B 1 172 ? 21.016 27.078 2.027 1 78.38 172 GLU B C 1
ATOM 3549 O O . GLU B 1 172 ? 20.453 26.062 1.637 1 78.38 172 GLU B O 1
ATOM 3554 N N . ASP B 1 173 ? 22.281 27.375 1.854 1 73.06 173 ASP B N 1
ATOM 3555 C CA . ASP B 1 173 ? 23.141 26.453 1.117 1 73.06 173 ASP B CA 1
ATOM 3556 C C . ASP B 1 173 ? 24.422 26.172 1.883 1 73.06 173 ASP B C 1
ATOM 3558 O O . ASP B 1 173 ? 24.672 26.75 2.939 1 73.06 173 ASP B O 1
ATOM 3562 N N . LYS B 1 174 ? 25.141 25.219 1.35 1 67.75 174 LYS B N 1
ATOM 3563 C CA . LYS B 1 174 ? 26.375 24.734 1.989 1 67.75 174 LYS B CA 1
ATOM 3564 C C . LYS B 1 174 ? 27.422 25.828 2.039 1 67.75 174 LYS B C 1
ATOM 3566 O O . LYS B 1 174 ? 28.297 25.828 2.912 1 67.75 174 LYS B O 1
ATOM 3571 N N . LEU B 1 175 ? 27.281 26.812 1.154 1 67.19 175 LEU B N 1
ATOM 3572 C CA . LEU B 1 175 ? 28.281 27.875 1.098 1 67.19 175 LEU B CA 1
ATOM 3573 C C . LEU B 1 175 ? 27.891 29.031 2.016 1 67.19 175 LEU B C 1
ATOM 3575 O O . LEU B 1 175 ? 28.703 29.922 2.277 1 67.19 175 LEU B O 1
ATOM 3579 N N . GLY B 1 176 ? 26.703 28.938 2.555 1 64.94 176 GLY B N 1
ATOM 3580 C CA . GLY B 1 176 ? 26.234 29.938 3.498 1 64.94 176 GLY B CA 1
ATOM 3581 C C . GLY B 1 176 ? 26.047 31.312 2.873 1 64.94 176 GLY B C 1
ATOM 3582 O O . GLY B 1 176 ? 26.281 32.344 3.527 1 64.94 176 GLY B O 1
ATOM 3583 N N . LEU B 1 177 ? 25.781 31.391 1.645 1 67.56 177 LEU B N 1
ATOM 3584 C CA . LEU B 1 177 ? 25.672 32.656 0.917 1 67.56 177 LEU B CA 1
ATOM 3585 C C . LEU B 1 177 ? 24.422 33.406 1.343 1 67.56 177 LEU B C 1
ATOM 3587 O O . LEU B 1 177 ? 24.422 34.656 1.396 1 67.56 177 LEU B O 1
ATOM 3591 N N . GLU B 1 178 ? 23.422 32.656 1.623 1 79.5 178 GLU B N 1
ATOM 3592 C CA . GLU B 1 178 ? 22.172 33.281 2.07 1 79.5 178 GLU B CA 1
ATOM 3593 C C . GLU B 1 178 ? 21.656 32.625 3.346 1 79.5 178 GLU B C 1
ATOM 3595 O O . GLU B 1 178 ? 21.859 31.438 3.562 1 79.5 178 GLU B O 1
ATOM 3600 N N . LYS B 1 179 ? 21.219 33.562 4.195 1 85.69 179 LYS B N 1
ATOM 3601 C CA . LYS B 1 179 ? 20.656 33.062 5.453 1 85.69 179 LYS B CA 1
ATOM 3602 C C . LYS B 1 179 ? 19.125 33 5.398 1 85.69 179 LYS B C 1
ATOM 3604 O O . LYS B 1 179 ? 18.5 33.875 4.777 1 85.69 179 LYS B O 1
ATOM 3609 N N . ILE B 1 180 ? 18.625 31.969 6.004 1 89.56 180 ILE B N 1
ATOM 3610 C CA . ILE B 1 180 ? 17.188 31.844 6.133 1 89.56 180 ILE B CA 1
ATOM 3611 C C . ILE B 1 180 ? 16.766 32.094 7.582 1 89.56 180 ILE B C 1
ATOM 3613 O O . ILE B 1 180 ? 17.297 31.438 8.5 1 89.56 180 ILE B O 1
ATOM 3617 N N . TYR B 1 181 ? 15.914 33.094 7.742 1 90.88 181 TYR B N 1
ATOM 3618 C CA . TYR B 1 181 ? 15.391 33.406 9.07 1 90.88 181 TYR B CA 1
ATOM 3619 C C . TYR B 1 181 ? 14.109 32.625 9.336 1 90.88 181 TYR B C 1
ATOM 3621 O O . TYR B 1 181 ? 13.242 32.531 8.461 1 90.88 181 TYR B O 1
ATOM 3629 N N . ILE B 1 182 ? 14.031 32.094 10.586 1 93.44 182 ILE B N 1
ATOM 3630 C CA . ILE B 1 182 ? 12.93 31.172 10.875 1 93.44 182 ILE B CA 1
ATOM 3631 C C . ILE B 1 182 ? 12.102 31.703 12.039 1 93.44 182 ILE B C 1
ATOM 3633 O O . ILE B 1 182 ? 12.648 32.188 13.031 1 93.44 182 ILE B O 1
ATOM 3637 N N . GLN B 1 183 ? 10.852 31.75 11.914 1 93.06 183 GLN B N 1
ATOM 3638 C CA . GLN B 1 183 ? 9.906 31.953 13.008 1 93.06 183 GLN B CA 1
ATOM 3639 C C . GLN B 1 183 ? 8.891 30.812 13.086 1 93.06 183 GLN B C 1
ATOM 3641 O O . GLN B 1 183 ? 8.383 30.359 12.062 1 93.06 183 GLN B O 1
ATOM 3646 N N . ALA B 1 184 ? 8.727 30.266 14.266 1 92.56 184 ALA B N 1
ATOM 3647 C CA . ALA B 1 184 ? 7.785 29.172 14.5 1 92.56 184 ALA B CA 1
ATOM 3648 C C . ALA B 1 184 ? 6.801 29.531 15.617 1 92.56 184 ALA B C 1
ATOM 3650 O O . ALA B 1 184 ? 7.211 29.875 16.734 1 92.56 184 ALA B O 1
ATOM 3651 N N . LYS B 1 185 ? 5.566 29.547 15.312 1 89.19 185 LYS B N 1
ATOM 3652 C CA . LYS B 1 185 ? 4.531 29.828 16.297 1 89.19 185 LYS B CA 1
ATOM 3653 C C . LYS B 1 185 ? 3.508 28.688 16.359 1 89.19 185 LYS B C 1
ATOM 3655 O O . LYS B 1 185 ? 2.916 28.328 15.336 1 89.19 185 LYS B O 1
ATOM 3660 N N . ARG B 1 186 ? 3.395 28.109 17.5 1 87.69 186 ARG B N 1
ATOM 3661 C CA . ARG B 1 186 ? 2.414 27.047 17.703 1 87.69 186 ARG B CA 1
ATOM 3662 C C . ARG B 1 186 ? 1.038 27.625 18.016 1 87.69 186 ARG B C 1
ATOM 3664 O O . ARG B 1 186 ? 0.849 28.266 19.062 1 87.69 186 ARG B O 1
ATOM 3671 N N . TYR B 1 187 ? 0.113 27.609 17.062 1 80.62 187 TYR B N 1
ATOM 3672 C CA . TYR B 1 187 ? -1.27 28.047 17.25 1 80.62 187 TYR B CA 1
ATOM 3673 C C . TYR B 1 187 ? -2.211 26.844 17.266 1 80.62 187 TYR B C 1
ATOM 3675 O O . TYR B 1 187 ? -2.102 25.953 16.438 1 80.62 187 TYR B O 1
ATOM 3683 N N . ASN B 1 188 ? -2.961 26.578 18.281 1 73.81 188 ASN B N 1
ATOM 3684 C CA . ASN B 1 188 ? -3.836 25.406 18.359 1 73.81 188 ASN B CA 1
ATOM 3685 C C . ASN B 1 188 ? -5.078 25.578 17.484 1 73.81 188 ASN B C 1
ATOM 3687 O O . ASN B 1 188 ? -5.414 24.688 16.703 1 73.81 188 ASN B O 1
ATOM 3691 N N . SER B 1 189 ? -5.914 26.578 17.641 1 74.31 189 SER B N 1
ATOM 3692 C CA . SER B 1 189 ? -7.172 26.641 16.906 1 74.31 189 SER B CA 1
ATOM 3693 C C . SER B 1 189 ? -7.316 27.984 16.188 1 74.31 189 SER B C 1
ATOM 3695 O O . SER B 1 189 ? -8.125 28.125 15.273 1 74.31 189 SER B O 1
ATOM 3697 N N . LYS B 1 190 ? -6.438 28.891 16.484 1 86.31 190 LYS B N 1
ATOM 3698 C CA . LYS B 1 190 ? -6.582 30.203 15.859 1 86.31 190 LYS B CA 1
ATOM 3699 C C . LYS B 1 190 ? -5.656 30.344 14.656 1 86.31 190 LYS B C 1
ATOM 3701 O O . LYS B 1 190 ? -4.551 29.812 14.648 1 86.31 190 LYS B O 1
ATOM 3706 N N . LYS B 1 191 ? -6.141 31.031 13.641 1 94.19 191 LYS B N 1
ATOM 3707 C CA . LYS B 1 191 ? -5.332 31.312 12.461 1 94.19 191 LYS B CA 1
ATOM 3708 C C . LYS B 1 191 ? -4.305 32.406 12.758 1 94.19 191 LYS B C 1
ATOM 3710 O O . LYS B 1 191 ? -4.566 33.312 13.547 1 94.19 191 LYS B O 1
ATOM 3715 N N . VAL B 1 192 ? -3.184 32.344 12.148 1 95 192 VAL B N 1
ATOM 3716 C CA . VAL B 1 192 ? -2.131 33.344 12.312 1 95 192 VAL B CA 1
ATOM 3717 C C . VAL B 1 192 ? -2.562 34.656 11.672 1 95 192 VAL B C 1
ATOM 3719 O O . VAL B 1 192 ? -2.875 34.719 10.484 1 95 192 VAL B O 1
ATOM 3722 N N . PRO B 1 193 ? -2.65 35.656 12.406 1 94.88 193 PRO B N 1
ATOM 3723 C CA . PRO B 1 193 ? -3.053 36.969 11.875 1 94.88 193 PRO B CA 1
ATOM 3724 C C . PRO B 1 193 ? -1.914 37.688 11.164 1 94.88 193 PRO B C 1
ATOM 3726 O O . PRO B 1 193 ? -0.749 37.312 11.32 1 94.88 193 PRO B O 1
ATOM 3729 N N . PRO B 1 194 ? -2.279 38.75 10.375 1 96.19 194 PRO B N 1
ATOM 3730 C CA . PRO B 1 194 ? -1.257 39.469 9.617 1 96.19 194 PRO B CA 1
ATOM 3731 C C . PRO B 1 194 ? -0.248 40.188 10.523 1 96.19 194 PRO B C 1
ATOM 3733 O O . PRO B 1 194 ? 0.901 40.375 10.125 1 96.19 194 PRO B O 1
ATOM 3736 N N . SER B 1 195 ? -0.66 40.5 11.797 1 95.5 195 SER B N 1
ATOM 3737 C CA . SER B 1 195 ? 0.23 41.188 12.719 1 95.5 195 SER B CA 1
ATOM 3738 C C . SER B 1 195 ? 1.487 40.375 13 1 95.5 195 SER B C 1
ATOM 3740 O O . SER B 1 195 ? 2.584 40.938 13.102 1 95.5 195 SER B O 1
ATOM 3742 N N . GLU B 1 196 ? 1.306 39.062 13.102 1 94.25 196 GLU B N 1
ATOM 3743 C CA . GLU B 1 196 ? 2.445 38.188 13.352 1 94.25 196 GLU B CA 1
ATOM 3744 C C . GLU B 1 196 ? 3.418 38.188 12.18 1 94.25 196 GLU B C 1
ATOM 3746 O O . GLU B 1 196 ? 4.637 38.188 12.375 1 94.25 196 GLU B O 1
ATOM 3751 N N . ILE B 1 197 ? 2.939 38.281 10.945 1 95.88 197 ILE B N 1
ATOM 3752 C CA . ILE B 1 197 ? 3.764 38.281 9.742 1 95.88 197 ILE B CA 1
ATOM 3753 C C . ILE B 1 197 ? 4.488 39.594 9.609 1 95.88 197 ILE B C 1
ATOM 3755 O O . ILE B 1 197 ? 5.68 39.656 9.289 1 95.88 197 ILE B O 1
ATOM 3759 N N . ARG B 1 198 ? 3.791 40.688 9.938 1 94.75 198 ARG B N 1
ATOM 3760 C CA . ARG B 1 198 ? 4.398 42 9.875 1 94.75 198 ARG B CA 1
ATOM 3761 C C . ARG B 1 198 ? 5.535 42.125 10.883 1 94.75 198 ARG B C 1
ATOM 3763 O O . ARG B 1 198 ? 6.574 42.719 10.586 1 94.75 198 ARG B O 1
ATOM 3770 N N . GLU B 1 199 ? 5.258 41.594 12.055 1 94.38 199 GLU B N 1
ATOM 3771 C CA . GLU B 1 199 ? 6.309 41.594 13.07 1 94.38 199 GLU B CA 1
ATOM 3772 C C . GLU B 1 199 ? 7.535 40.812 12.594 1 94.38 199 GLU B C 1
ATOM 3774 O O . GLU B 1 199 ? 8.672 41.25 12.812 1 94.38 199 GLU B O 1
ATOM 3779 N N . PHE B 1 200 ? 7.301 39.719 11.969 1 94.5 200 PHE B N 1
ATOM 3780 C CA . PHE B 1 200 ? 8.383 38.906 11.43 1 94.5 200 PHE B CA 1
ATOM 3781 C C . PHE B 1 200 ? 9.156 39.656 10.359 1 94.5 200 PHE B C 1
ATOM 3783 O O . PHE B 1 200 ? 10.391 39.656 10.359 1 94.5 200 PHE B O 1
ATOM 3790 N N . ILE B 1 201 ? 8.453 40.312 9.445 1 94.31 201 ILE B N 1
ATOM 3791 C CA . ILE B 1 201 ? 9.047 41.156 8.391 1 94.31 201 ILE B CA 1
ATOM 3792 C C . ILE B 1 201 ? 9.914 42.25 9.008 1 94.31 201 ILE B C 1
ATOM 3794 O O . ILE B 1 201 ? 11.039 42.469 8.562 1 94.31 201 ILE B O 1
ATOM 3798 N N . GLY B 1 202 ? 9.359 42.875 10.016 1 92.44 202 GLY B N 1
ATOM 3799 C CA . GLY B 1 202 ? 10.117 43.906 10.727 1 92.44 202 GLY B CA 1
ATOM 3800 C C . GLY B 1 202 ? 11.414 43.375 11.32 1 92.44 202 GLY B C 1
ATOM 3801 O O . GLY B 1 202 ? 12.461 44.031 11.203 1 92.44 202 GLY B O 1
ATOM 3802 N N . SER B 1 203 ? 11.312 42.25 11.938 1 90.69 203 SER B N 1
ATOM 3803 C CA . SER B 1 203 ? 12.484 41.625 12.539 1 90.69 203 SER B CA 1
ATOM 3804 C C . SER B 1 203 ? 13.531 41.281 11.484 1 90.69 203 SER B C 1
ATOM 3806 O O . SER B 1 203 ? 14.727 41.531 11.68 1 90.69 203 SER B O 1
ATOM 3808 N N . MET B 1 204 ? 13.086 40.781 10.375 1 91.31 204 MET B N 1
ATOM 3809 C CA . MET B 1 204 ? 13.977 40.438 9.273 1 91.31 204 MET B CA 1
ATOM 3810 C C . MET B 1 204 ? 14.664 41.656 8.711 1 91.31 204 MET B C 1
ATOM 3812 O O . MET B 1 204 ? 15.867 41.656 8.43 1 91.31 204 MET B O 1
ATOM 3816 N N . ASN B 1 205 ? 13.875 42.656 8.539 1 90.31 205 ASN B N 1
ATOM 3817 C CA . ASN B 1 205 ? 14.406 43.906 8.008 1 90.31 205 ASN B CA 1
ATOM 3818 C C . ASN B 1 205 ? 15.516 44.469 8.898 1 90.31 205 ASN B C 1
ATOM 3820 O O . ASN B 1 205 ? 16.547 44.906 8.406 1 90.31 205 ASN B O 1
ATOM 3824 N N . GLN B 1 206 ? 15.32 44.438 10.172 1 90.44 206 GLN B N 1
ATOM 3825 C CA . GLN B 1 206 ? 16.297 44.938 11.141 1 90.44 206 GLN B CA 1
ATOM 3826 C C . GLN B 1 206 ? 17.609 44.156 11.039 1 90.44 206 GLN B C 1
ATOM 3828 O O . GLN B 1 206 ? 18.672 44.719 11.281 1 90.44 206 GLN B O 1
ATOM 3833 N N . LYS B 1 207 ? 17.547 43 10.547 1 86.69 207 LYS B N 1
ATOM 3834 C CA . LYS B 1 207 ? 18.734 42.125 10.477 1 86.69 207 LYS B CA 1
ATOM 3835 C C . LYS B 1 207 ? 19.281 42.062 9.062 1 86.69 207 LYS B C 1
ATOM 3837 O O . LYS B 1 207 ? 20.234 41.344 8.797 1 86.69 207 LYS B O 1
ATOM 3842 N N . GLY B 1 208 ? 18.625 42.719 8.141 1 85.69 208 GLY B N 1
ATOM 3843 C CA . GLY B 1 208 ? 19.062 42.719 6.754 1 85.69 208 GLY B CA 1
ATOM 3844 C C . GLY B 1 208 ? 18.812 41.406 6.066 1 85.69 208 GLY B C 1
ATOM 3845 O O . GLY B 1 208 ? 19.578 41 5.172 1 85.69 208 GLY B O 1
ATOM 3846 N N . ALA B 1 209 ? 17.828 40.688 6.59 1 85.75 209 ALA B N 1
ATOM 3847 C CA . ALA B 1 209 ? 17.516 39.375 6.055 1 85.75 209 ALA B CA 1
ATOM 3848 C C . ALA B 1 209 ? 16.688 39.469 4.773 1 85.75 209 ALA B C 1
ATOM 3850 O O . ALA B 1 209 ? 15.812 40.344 4.66 1 85.75 209 ALA B O 1
ATOM 3851 N N . HIS B 1 210 ? 16.891 38.562 3.844 1 90.69 210 HIS B N 1
ATOM 3852 C CA . HIS B 1 210 ? 16.172 38.594 2.576 1 90.69 210 HIS B CA 1
ATOM 3853 C C . HIS B 1 210 ? 15.25 37.375 2.445 1 90.69 210 HIS B C 1
ATOM 3855 O O . HIS B 1 210 ? 14.297 37.406 1.66 1 90.69 210 HIS B O 1
ATOM 3861 N N . LYS B 1 211 ? 15.555 36.344 3.154 1 93.12 211 LYS B N 1
ATOM 3862 C CA . LYS B 1 211 ? 14.742 35.125 3.053 1 93.12 211 LYS B CA 1
ATOM 3863 C C . LYS B 1 211 ? 14.266 34.656 4.426 1 93.12 211 LYS B C 1
ATOM 3865 O O . LYS B 1 211 ? 15.039 34.688 5.391 1 93.12 211 LYS B O 1
ATOM 3870 N N . GLY B 1 212 ? 13.016 34.344 4.523 1 93.75 212 GLY B N 1
ATOM 3871 C CA . GLY B 1 212 ? 12.453 33.906 5.781 1 93.75 212 GLY B CA 1
ATOM 3872 C C . GLY B 1 212 ? 11.398 32.812 5.609 1 93.75 212 GLY B C 1
ATOM 3873 O O . GLY B 1 212 ? 10.734 32.75 4.57 1 93.75 212 GLY B O 1
ATOM 3874 N N . VAL B 1 213 ? 11.305 31.969 6.598 1 95.44 213 VAL B N 1
ATOM 3875 C CA . VAL B 1 213 ? 10.258 30.953 6.641 1 95.44 213 VAL B CA 1
ATOM 3876 C C . VAL B 1 213 ? 9.469 31.062 7.945 1 95.44 213 VAL B C 1
ATOM 3878 O O . VAL B 1 213 ? 10.062 31.125 9.031 1 95.44 213 VAL B O 1
ATOM 3881 N N . PHE B 1 214 ? 8.172 31.203 7.867 1 95.75 214 PHE B N 1
ATOM 3882 C CA . PHE B 1 214 ? 7.277 31.25 9.016 1 95.75 214 PHE B CA 1
ATOM 3883 C C . PHE B 1 214 ? 6.484 29.953 9.141 1 95.75 214 PHE B C 1
ATOM 3885 O O . PHE B 1 214 ? 5.688 29.625 8.258 1 95.75 214 PHE B O 1
ATOM 3892 N N . PHE B 1 215 ? 6.699 29.219 10.266 1 96.12 215 PHE B N 1
ATOM 3893 C CA . PHE B 1 215 ? 5.996 27.969 10.523 1 96.12 215 PHE B CA 1
ATOM 3894 C C . PHE B 1 215 ? 4.855 28.172 11.508 1 96.12 215 PHE B C 1
ATOM 3896 O O . PHE B 1 215 ? 5.008 28.906 12.492 1 96.12 215 PHE B O 1
ATOM 3903 N N . SER B 1 216 ? 3.779 27.594 11.289 1 95.5 216 SER B N 1
ATOM 3904 C CA . SER B 1 216 ? 2.701 27.547 12.273 1 95.5 216 SER B CA 1
ATOM 3905 C C . SER B 1 216 ? 2.07 26.156 12.32 1 95.5 216 SER B C 1
ATOM 3907 O O . SER B 1 216 ? 2.082 25.422 11.328 1 95.5 216 SER B O 1
ATOM 3909 N N . SER B 1 217 ? 1.599 25.703 13.477 1 93.5 217 SER B N 1
ATOM 3910 C CA . SER B 1 217 ? 0.852 24.453 13.602 1 93.5 217 SER B CA 1
ATOM 3911 C C . SER B 1 217 ? -0.598 24.625 13.164 1 93.5 217 SER B C 1
ATOM 3913 O O . SER B 1 217 ? -1.365 23.672 13.133 1 93.5 217 SER B O 1
ATOM 3915 N N . SER B 1 218 ? -0.961 25.859 12.852 1 93.44 218 SER B N 1
ATOM 3916 C CA . SER B 1 218 ? -2.301 26.188 12.367 1 93.44 218 SER B CA 1
ATOM 3917 C C . SER B 1 218 ? -2.264 26.719 10.945 1 93.44 218 SER B C 1
ATOM 3919 O O . SER B 1 218 ? -1.338 26.422 10.188 1 93.44 218 SER B O 1
ATOM 3921 N N . CYS B 1 219 ? -3.271 27.406 10.547 1 95.06 219 CYS B N 1
ATOM 3922 C CA . CYS B 1 219 ? -3.357 27.984 9.211 1 95.06 219 CYS B CA 1
ATOM 3923 C C . CYS B 1 219 ? -3.189 29.5 9.258 1 95.06 219 CYS B C 1
ATOM 3925 O O . CYS B 1 219 ? -3.105 30.078 10.336 1 95.06 219 CYS B O 1
ATOM 3927 N N . PHE B 1 220 ? -3.012 30.062 8.094 1 96.88 220 PHE B N 1
ATOM 3928 C CA . PHE B 1 220 ? -2.832 31.5 7.957 1 96.88 220 PHE B CA 1
ATOM 3929 C C . PHE B 1 220 ? -4.102 32.156 7.422 1 96.88 220 PHE B C 1
ATOM 3931 O O . PHE B 1 220 ? -4.801 31.578 6.59 1 96.88 220 PHE B O 1
ATOM 3938 N N . THR B 1 221 ? -4.387 33.375 7.941 1 96.12 221 THR B N 1
ATOM 3939 C CA . THR B 1 221 ? -5.469 34.125 7.332 1 96.12 221 THR B CA 1
ATOM 3940 C C . THR B 1 221 ? -5.074 34.594 5.938 1 96.12 221 THR B C 1
ATOM 3942 O O . THR B 1 221 ? -3.889 34.656 5.602 1 96.12 221 THR B O 1
ATOM 3945 N N . GLU B 1 222 ? -6.098 34.875 5.137 1 96.75 222 GLU B N 1
ATOM 3946 C CA . GLU B 1 222 ? -5.828 35.438 3.812 1 96.75 222 GLU B CA 1
ATOM 3947 C C . GLU B 1 222 ? -5.012 36.719 3.91 1 96.75 222 GLU B C 1
ATOM 3949 O O . GLU B 1 222 ? -4.129 36.969 3.082 1 96.75 222 GLU B O 1
ATOM 3954 N N . GLN B 1 223 ? -5.289 37.531 4.859 1 96.81 223 GLN B N 1
ATOM 3955 C CA . GLN B 1 223 ? -4.574 38.781 5.082 1 96.81 223 GLN B CA 1
ATOM 3956 C C . GLN B 1 223 ? -3.113 38.5 5.438 1 96.81 223 GLN B C 1
ATOM 3958 O O . GLN B 1 223 ? -2.227 39.281 5.031 1 96.81 223 GLN B O 1
ATOM 3963 N N . ALA B 1 224 ? -2.916 37.5 6.238 1 96.62 224 ALA B N 1
ATOM 3964 C CA . ALA B 1 224 ? -1.551 37.125 6.605 1 96.62 224 ALA B CA 1
ATOM 3965 C C . ALA B 1 224 ? -0.747 36.719 5.379 1 96.62 224 ALA B C 1
ATOM 3967 O O . ALA B 1 224 ? 0.401 37.125 5.207 1 96.62 224 ALA B O 1
ATOM 3968 N N . MET B 1 225 ? -1.342 35.938 4.504 1 96.94 225 MET B N 1
ATOM 3969 C CA . MET B 1 225 ? -0.695 35.5 3.273 1 96.94 225 MET B CA 1
ATOM 3970 C C . MET B 1 225 ? -0.361 36.688 2.377 1 96.94 225 MET B C 1
ATOM 3972 O O . MET B 1 225 ? 0.727 36.75 1.801 1 96.94 225 MET B O 1
ATOM 3976 N N . ASN B 1 226 ? -1.256 37.562 2.297 1 96 226 ASN B N 1
ATOM 3977 C CA . ASN B 1 226 ? -1.05 38.781 1.498 1 96 226 ASN B CA 1
ATOM 3978 C C . ASN B 1 226 ? 0.093 39.625 2.049 1 96 226 ASN B C 1
ATOM 3980 O O . ASN B 1 226 ? 0.868 40.188 1.282 1 96 226 ASN B O 1
ATOM 3984 N N . SER B 1 227 ? 0.121 39.75 3.391 1 95 227 SER B N 1
ATOM 3985 C CA . SER B 1 227 ? 1.189 40.5 4.027 1 95 227 SER B CA 1
ATOM 3986 C C . SER B 1 227 ? 2.561 39.938 3.662 1 95 227 SER B C 1
ATOM 3988 O O . SER B 1 227 ? 3.502 40.719 3.426 1 95 227 SER B O 1
ATOM 3990 N N . ALA B 1 228 ? 2.695 38.656 3.598 1 95.06 228 ALA B N 1
ATOM 3991 C CA . ALA B 1 228 ? 3.955 38 3.242 1 95.06 228 ALA B CA 1
ATOM 3992 C C . ALA B 1 228 ? 4.336 38.312 1.796 1 95.06 228 ALA B C 1
ATOM 3994 O O . ALA B 1 228 ? 5.508 38.531 1.494 1 95.06 228 ALA B O 1
ATOM 3995 N N . GLN B 1 229 ? 3.361 38.312 0.936 1 93.62 229 GLN B N 1
ATOM 3996 C CA . GLN B 1 229 ? 3.594 38.531 -0.485 1 93.62 229 GLN B CA 1
ATOM 3997 C C . GLN B 1 229 ? 4 40 -0.745 1 93.62 229 GLN B C 1
ATOM 3999 O O . GLN B 1 229 ? 4.73 40.281 -1.696 1 93.62 229 GLN B O 1
ATOM 4004 N N . LYS B 1 230 ? 3.6 40.812 0.098 1 91 230 LYS B N 1
ATOM 4005 C CA . LYS B 1 230 ? 3.811 42.25 -0.104 1 91 230 LYS B CA 1
ATOM 4006 C C . LYS B 1 230 ? 5.168 42.688 0.438 1 91 230 LYS B C 1
ATOM 4008 O O . LYS B 1 230 ? 5.57 43.844 0.262 1 91 230 LYS B O 1
ATOM 4013 N N . ALA B 1 231 ? 5.793 41.812 1.119 1 90.75 231 ALA B N 1
ATOM 4014 C CA . ALA B 1 231 ? 7.109 42.188 1.651 1 90.75 231 ALA B CA 1
ATOM 4015 C C . ALA B 1 231 ? 8.094 42.469 0.525 1 90.75 231 ALA B C 1
ATOM 4017 O O . ALA B 1 231 ? 8.578 41.531 -0.14 1 90.75 231 ALA B O 1
ATOM 4018 N N . GLN B 1 232 ? 8.398 43.656 0.284 1 87.94 232 GLN B N 1
ATOM 4019 C CA . GLN B 1 232 ? 9.281 44.062 -0.806 1 87.94 232 GLN B CA 1
ATOM 4020 C C . GLN B 1 232 ? 10.734 43.75 -0.487 1 87.94 232 GLN B C 1
ATOM 4022 O O . GLN B 1 232 ? 11.203 43.969 0.631 1 87.94 232 GLN B O 1
ATOM 4027 N N . GLY B 1 233 ? 11.406 43.188 -1.405 1 89.5 233 GLY B N 1
ATOM 4028 C CA . GLY B 1 233 ? 12.828 42.906 -1.281 1 89.5 233 GLY B CA 1
ATOM 4029 C C . GLY B 1 233 ? 13.133 41.656 -0.476 1 89.5 233 GLY B C 1
ATOM 4030 O O . GLY B 1 233 ? 14.281 41.406 -0.128 1 89.5 233 GLY B O 1
ATOM 4031 N N . MET B 1 234 ? 12.094 41.031 0.026 1 91.88 234 MET B N 1
ATOM 4032 C CA . MET B 1 234 ? 12.273 39.812 0.82 1 91.88 234 MET B CA 1
ATOM 4033 C C . MET B 1 234 ? 11.391 38.688 0.293 1 91.88 234 MET B C 1
ATOM 4035 O O . MET B 1 234 ? 10.383 38.938 -0.359 1 91.88 234 MET B O 1
ATOM 4039 N N . THR B 1 235 ? 11.812 37.5 0.403 1 93.62 235 THR B N 1
ATOM 4040 C CA . THR B 1 235 ? 11.016 36.344 0.122 1 93.62 235 THR B CA 1
ATOM 4041 C C . THR B 1 235 ? 10.625 35.625 1.415 1 93.62 235 THR B C 1
ATOM 4043 O O . THR B 1 235 ? 11.484 35.156 2.164 1 93.62 235 THR B O 1
ATOM 4046 N N . ILE B 1 236 ? 9.312 35.594 1.673 1 95.44 236 ILE B N 1
ATOM 4047 C CA . ILE B 1 236 ? 8.805 34.969 2.889 1 95.44 236 ILE B CA 1
ATOM 4048 C C . ILE B 1 236 ? 7.945 33.75 2.525 1 95.44 236 ILE B C 1
ATOM 4050 O O . ILE B 1 236 ? 6.98 33.875 1.765 1 95.44 236 ILE B O 1
ATOM 4054 N N . THR B 1 237 ? 8.266 32.594 3.006 1 96.31 237 THR B N 1
ATOM 4055 C CA . THR B 1 237 ? 7.492 31.359 2.811 1 96.31 237 THR B CA 1
ATOM 4056 C C . THR B 1 237 ? 6.695 31.031 4.066 1 96.31 237 THR B C 1
ATOM 4058 O O . THR B 1 237 ? 7.242 31.031 5.176 1 96.31 237 THR B O 1
ATOM 4061 N N . LEU B 1 238 ? 5.41 30.828 3.865 1 97.38 238 LEU B N 1
ATOM 4062 C CA . LEU B 1 238 ? 4.531 30.438 4.965 1 97.38 238 LEU B CA 1
ATOM 4063 C C . LEU B 1 238 ? 4.246 28.938 4.93 1 97.38 238 LEU B C 1
ATOM 4065 O O . LEU B 1 238 ? 3.82 28.406 3.898 1 97.38 238 LEU B O 1
ATOM 4069 N N . ILE B 1 239 ? 4.527 28.203 6.02 1 97.12 239 ILE B N 1
ATOM 4070 C CA . ILE B 1 239 ? 4.273 26.766 6.129 1 97.12 239 ILE B CA 1
ATOM 4071 C C . ILE B 1 239 ? 3.246 26.516 7.227 1 97.12 239 ILE B C 1
ATOM 4073 O O . ILE B 1 239 ? 3.529 26.719 8.414 1 97.12 239 ILE B O 1
ATOM 4077 N N . ASP B 1 240 ? 2.086 26.062 6.832 1 96.44 240 ASP B N 1
ATOM 4078 C CA . ASP B 1 240 ? 1.046 25.797 7.82 1 96.44 240 ASP B CA 1
ATOM 4079 C C . ASP B 1 240 ? 1.176 24.391 8.398 1 96.44 240 ASP B C 1
ATOM 4081 O O . ASP B 1 240 ? 2.121 23.672 8.078 1 96.44 240 ASP B O 1
ATOM 4085 N N . GLY B 1 241 ? 0.259 24.078 9.266 1 95.56 241 GLY B N 1
ATOM 4086 C CA . GLY B 1 241 ? 0.334 22.828 9.992 1 95.56 241 GLY B CA 1
ATOM 4087 C C . GLY B 1 241 ? 0.291 21.609 9.086 1 95.56 241 GLY B C 1
ATOM 4088 O O . GLY B 1 241 ? 1.056 20.656 9.273 1 95.56 241 GLY B O 1
ATOM 4089 N N . GLN B 1 242 ? -0.522 21.609 8.102 1 94.69 242 GLN B N 1
ATOM 4090 C CA . GLN B 1 242 ? -0.68 20.469 7.199 1 94.69 242 GLN B CA 1
ATOM 4091 C C . GLN B 1 242 ? 0.575 20.266 6.355 1 94.69 242 GLN B C 1
ATOM 4093 O O . GLN B 1 242 ? 1.06 19.141 6.223 1 94.69 242 GLN B O 1
ATOM 4098 N N . GLN B 1 243 ? 1.06 21.328 5.844 1 96.94 243 GLN B N 1
ATOM 4099 C CA . GLN B 1 243 ? 2.277 21.25 5.047 1 96.94 243 GLN B CA 1
ATOM 4100 C C . GLN B 1 243 ? 3.467 20.812 5.895 1 96.94 243 GLN B C 1
ATOM 4102 O O . GLN B 1 243 ? 4.309 20.047 5.441 1 96.94 243 GLN B O 1
ATOM 4107 N N . LEU B 1 244 ? 3.514 21.391 7.078 1 96.94 244 LEU B N 1
ATOM 4108 C CA . LEU B 1 244 ? 4.562 20.984 8.008 1 96.94 244 LEU B CA 1
ATOM 4109 C C . LEU B 1 244 ? 4.539 19.469 8.227 1 96.94 244 LEU B C 1
ATOM 4111 O O . LEU B 1 244 ? 5.574 18.812 8.109 1 96.94 244 LEU B O 1
ATOM 4115 N N . CYS B 1 245 ? 3.359 18.922 8.453 1 97.12 245 CYS B N 1
ATOM 4116 C CA . CYS B 1 245 ? 3.225 17.484 8.719 1 97.12 245 CYS B CA 1
ATOM 4117 C C . CYS B 1 245 ? 3.574 16.672 7.484 1 97.12 245 CYS B C 1
ATOM 4119 O O . CYS B 1 245 ? 4.109 15.562 7.594 1 97.12 245 CYS B O 1
ATOM 4121 N N . GLU B 1 246 ? 3.277 17.203 6.348 1 97.19 246 GLU B N 1
ATOM 4122 C CA . GLU B 1 246 ? 3.697 16.547 5.105 1 97.19 246 GLU B CA 1
ATOM 4123 C C . GLU B 1 246 ? 5.215 16.422 5.043 1 97.19 246 GLU B C 1
ATOM 4125 O O . GLU B 1 246 ? 5.734 15.344 4.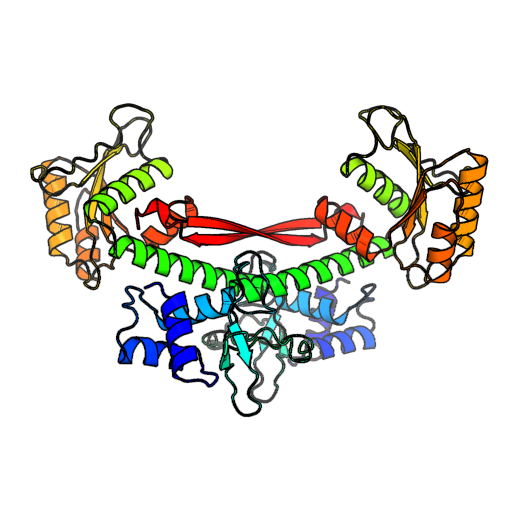719 1 97.19 246 GLU B O 1
ATOM 4130 N N . TY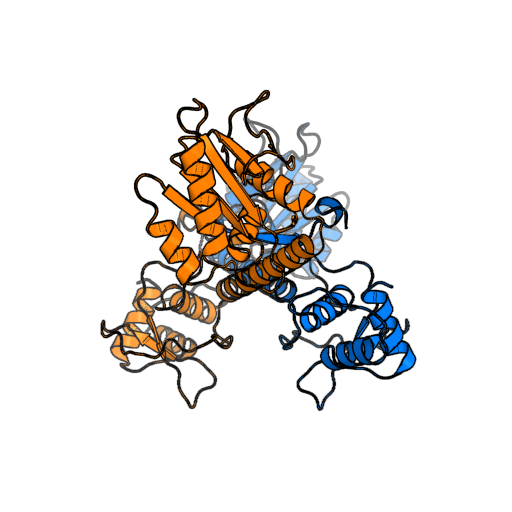R B 1 247 ? 5.926 17.453 5.41 1 97.31 247 TYR B N 1
ATOM 4131 C CA . TYR B 1 247 ? 7.383 17.438 5.398 1 97.31 247 TYR B CA 1
ATOM 4132 C C . TYR B 1 247 ? 7.926 16.484 6.453 1 97.31 247 TYR B C 1
ATOM 4134 O O . TYR B 1 247 ? 8.922 15.797 6.223 1 97.31 247 TYR B O 1
ATOM 4142 N N . LEU B 1 248 ? 7.273 16.5 7.59 1 97.62 248 LEU B N 1
ATOM 4143 C CA . LEU B 1 248 ? 7.715 15.602 8.648 1 97.62 248 LEU B CA 1
ATOM 4144 C C . LEU B 1 248 ? 7.633 14.148 8.195 1 97.62 248 LEU B C 1
ATOM 4146 O O . LEU B 1 248 ? 8.586 13.383 8.375 1 97.62 248 LEU B O 1
ATOM 4150 N N . VAL B 1 249 ? 6.551 13.781 7.555 1 97.38 249 VAL B N 1
ATOM 4151 C CA . VAL B 1 249 ? 6.363 12.414 7.07 1 97.38 249 VAL B CA 1
ATOM 4152 C C . VAL B 1 249 ? 7.41 12.094 6.004 1 97.38 249 VAL B C 1
ATOM 4154 O O . VAL B 1 249 ? 8.055 11.047 6.051 1 97.38 249 VAL B O 1
ATOM 4157 N N . GLN B 1 250 ? 7.59 13 5.102 1 96.38 250 GLN B N 1
ATOM 4158 C CA . GLN B 1 250 ? 8.531 12.812 4.004 1 96.38 250 GLN B CA 1
ATOM 4159 C C . GLN B 1 250 ? 9.953 12.617 4.523 1 96.38 250 GLN B C 1
ATOM 4161 O O . GLN B 1 250 ? 10.75 11.914 3.898 1 96.38 250 GLN B O 1
ATOM 4166 N N . ASN B 1 251 ? 10.203 13.188 5.652 1 96.31 251 ASN B N 1
ATOM 4167 C CA . ASN B 1 251 ? 11.562 13.125 6.184 1 96.31 251 ASN B CA 1
ATOM 4168 C C . ASN B 1 251 ? 11.656 12.141 7.348 1 96.31 251 ASN B C 1
ATOM 4170 O O . ASN B 1 251 ? 12.664 12.109 8.055 1 96.31 251 ASN B O 1
ATOM 4174 N N . GLY B 1 252 ? 10.617 11.438 7.633 1 95.88 252 GLY B N 1
ATOM 4175 C CA . GLY B 1 252 ? 10.602 10.398 8.648 1 95.88 252 GLY B CA 1
ATOM 4176 C C . GLY B 1 252 ? 10.734 10.938 10.062 1 95.88 252 GLY B C 1
ATOM 4177 O O . GLY B 1 252 ? 11.375 10.312 10.906 1 95.88 252 GLY B O 1
ATOM 4178 N N . MET B 1 253 ? 10.258 12.109 10.289 1 96.25 253 MET B N 1
ATOM 4179 C CA . MET B 1 253 ? 10.336 12.727 11.617 1 96.25 253 MET B CA 1
ATOM 4180 C C . MET B 1 253 ? 9 12.617 12.344 1 96.25 253 MET B C 1
ATOM 4182 O O . MET B 1 253 ? 7.969 13.047 11.828 1 96.25 253 MET B O 1
ATOM 4186 N N . GLY B 1 254 ? 9.016 12.078 13.477 1 96.44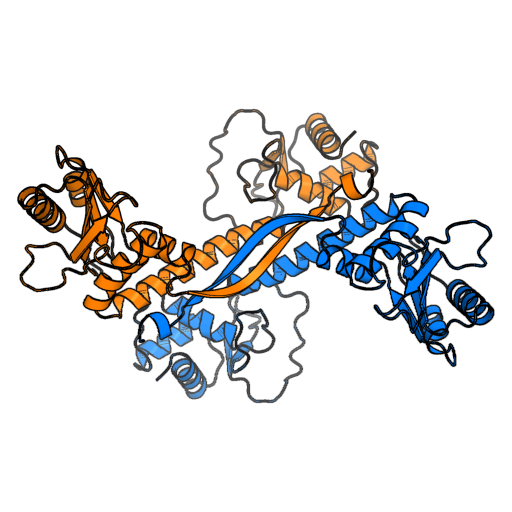 254 GLY B N 1
ATOM 4187 C CA . GLY B 1 254 ? 7.82 11.945 14.297 1 96.44 254 GLY B CA 1
ATOM 4188 C C . GLY B 1 254 ? 6.949 10.773 13.891 1 96.44 254 GLY B C 1
ATOM 4189 O O . GLY B 1 254 ? 5.848 10.602 14.406 1 96.44 254 GLY B O 1
ATOM 4190 N N . VAL B 1 255 ? 7.438 9.992 12.93 1 97.31 255 VAL B N 1
ATOM 4191 C CA . VAL B 1 255 ? 6.703 8.828 12.445 1 97.31 255 VAL B CA 1
ATOM 4192 C C . VAL B 1 255 ? 7.641 7.633 12.344 1 97.31 255 VAL B C 1
ATOM 4194 O O . VAL B 1 255 ? 8.859 7.797 12.281 1 97.31 255 VAL B O 1
ATOM 4197 N N . ALA B 1 256 ? 7.07 6.512 12.469 1 95.56 256 ALA B N 1
ATOM 4198 C CA . ALA B 1 256 ? 7.793 5.258 12.25 1 95.56 256 ALA B CA 1
ATOM 4199 C C . ALA B 1 256 ? 7.133 4.434 11.141 1 95.56 256 ALA B C 1
ATOM 4201 O O . ALA B 1 256 ? 5.91 4.273 11.125 1 95.56 256 ALA B O 1
ATOM 4202 N N . LYS B 1 257 ? 7.98 4.008 10.203 1 95.31 257 LYS B N 1
ATOM 4203 C CA . LYS B 1 257 ? 7.477 3.129 9.156 1 95.31 257 LYS B CA 1
ATOM 4204 C C . LYS B 1 257 ? 7.102 1.761 9.719 1 95.31 257 LYS B C 1
ATOM 4206 O O . LYS B 1 257 ? 7.914 1.11 10.375 1 95.31 257 LYS B O 1
ATOM 4211 N N . VAL B 1 258 ? 5.863 1.314 9.516 1 94.12 258 VAL B N 1
ATOM 4212 C CA . VAL B 1 258 ? 5.375 0.079 10.117 1 94.12 258 VAL B CA 1
ATOM 4213 C C . VAL B 1 258 ? 5.328 -1.026 9.062 1 94.12 258 VAL B C 1
ATOM 4215 O O . VAL B 1 258 ? 5.488 -2.205 9.383 1 94.12 258 VAL B O 1
ATOM 4218 N N . SER B 1 259 ? 5.023 -0.672 7.867 1 94.88 259 SER B N 1
ATOM 4219 C CA . SER B 1 259 ? 4.953 -1.644 6.777 1 94.88 259 SER B CA 1
ATOM 4220 C C . SER B 1 259 ? 5.141 -0.97 5.422 1 94.88 259 SER B C 1
ATOM 4222 O O . SER B 1 259 ? 5 0.249 5.305 1 94.88 259 SER B O 1
ATOM 4224 N N . THR B 1 260 ? 5.559 -1.775 4.441 1 96.69 260 THR B N 1
ATOM 4225 C CA . THR B 1 260 ? 5.742 -1.328 3.066 1 96.69 260 THR B CA 1
ATOM 4226 C C . THR B 1 260 ? 5.043 -2.27 2.092 1 96.69 260 THR B C 1
ATOM 4228 O O . THR B 1 260 ? 5.125 -3.492 2.234 1 96.69 260 THR B O 1
ATOM 4231 N N . TYR B 1 261 ? 4.301 -1.715 1.177 1 96.31 261 TYR B N 1
ATOM 4232 C CA . TYR B 1 261 ? 3.639 -2.488 0.134 1 96.31 261 TYR B CA 1
ATOM 4233 C C . TYR B 1 261 ? 4.172 -2.117 -1.245 1 96.31 261 TYR B C 1
ATOM 4235 O O . TYR B 1 261 ? 4.062 -0.966 -1.671 1 96.31 261 TYR B O 1
ATOM 4243 N N . ASP B 1 262 ? 4.77 -3.078 -1.922 1 97.12 262 ASP B N 1
ATOM 4244 C CA . ASP B 1 262 ? 5.242 -2.908 -3.293 1 97.12 262 ASP B CA 1
ATOM 4245 C C . ASP B 1 262 ? 4.219 -3.434 -4.297 1 97.12 262 ASP B C 1
ATOM 4247 O O . ASP B 1 262 ? 3.771 -4.578 -4.191 1 97.12 262 ASP B O 1
ATOM 4251 N N . LEU B 1 263 ? 3.816 -2.59 -5.188 1 97.19 263 LEU B N 1
ATOM 4252 C CA . LEU B 1 263 ? 2.926 -3.02 -6.262 1 97.19 263 LEU B CA 1
ATOM 4253 C C . LEU B 1 263 ? 3.719 -3.375 -7.516 1 97.19 263 LEU B C 1
ATOM 4255 O O . LEU B 1 263 ? 4.738 -2.748 -7.809 1 97.19 263 LEU B O 1
ATOM 4259 N N . TYR B 1 264 ? 3.174 -4.379 -8.305 1 96.88 264 TYR B N 1
ATOM 4260 C CA . TYR B 1 264 ? 3.941 -4.938 -9.414 1 96.88 264 TYR B CA 1
ATOM 4261 C C . TYR B 1 264 ? 3.111 -4.973 -10.688 1 96.88 264 TYR B C 1
ATOM 4263 O O . TYR B 1 264 ? 1.879 -4.957 -10.641 1 96.88 264 TYR B O 1
ATOM 4271 N N . GLU B 1 265 ? 3.83 -4.918 -11.82 1 94.38 265 GLU B N 1
ATOM 4272 C CA . GLU B 1 265 ? 3.311 -5.305 -13.133 1 94.38 265 GLU B CA 1
ATOM 4273 C C . GLU B 1 265 ? 4.188 -6.367 -13.781 1 94.38 265 GLU B C 1
ATOM 4275 O O . GLU B 1 265 ? 5.348 -6.543 -13.398 1 94.38 265 GLU B O 1
ATOM 4280 N N . ILE B 1 266 ? 3.57 -7.055 -14.695 1 93.81 266 ILE B N 1
ATOM 4281 C CA . ILE B 1 266 ? 4.32 -8.094 -15.391 1 93.81 266 ILE B CA 1
ATOM 4282 C C . ILE B 1 266 ? 5.359 -7.457 -16.312 1 93.81 266 ILE B C 1
ATOM 4284 O O . ILE B 1 266 ? 5.059 -6.492 -17.016 1 93.81 266 ILE B O 1
ATOM 4288 N N . ASP B 1 267 ? 6.559 -7.973 -16.219 1 93.31 267 ASP B N 1
ATOM 4289 C CA . ASP B 1 267 ? 7.598 -7.605 -17.188 1 93.31 267 ASP B CA 1
ATOM 4290 C C . ASP B 1 267 ? 7.527 -8.477 -18.438 1 93.31 267 ASP B C 1
ATOM 4292 O O . ASP B 1 267 ? 8.148 -9.539 -18.484 1 93.31 267 ASP B O 1
ATOM 4296 N N . ARG B 1 268 ? 6.883 -8.039 -19.406 1 85.94 268 ARG B N 1
ATOM 4297 C CA . ARG B 1 268 ? 6.609 -8.836 -20.594 1 85.94 268 ARG B CA 1
ATOM 4298 C C . ARG B 1 268 ? 7.898 -9.18 -21.328 1 85.94 268 ARG B C 1
ATOM 4300 O O . ARG B 1 268 ? 7.984 -10.219 -21.984 1 85.94 268 ARG B O 1
ATOM 4307 N N . ASN B 1 269 ? 8.891 -8.312 -21.234 1 87.38 269 ASN B N 1
ATOM 4308 C CA . ASN B 1 269 ? 10.164 -8.562 -21.891 1 87.38 269 ASN B CA 1
ATOM 4309 C C . ASN B 1 269 ? 10.898 -9.75 -21.266 1 87.38 269 ASN B C 1
ATOM 4311 O O . ASN B 1 269 ? 11.75 -10.367 -21.906 1 87.38 269 ASN B O 1
ATOM 4315 N N . PHE B 1 270 ? 10.602 -10 -20.047 1 90.81 270 PHE B N 1
ATOM 4316 C CA . PHE B 1 270 ? 11.195 -11.109 -19.328 1 90.81 270 PHE B CA 1
ATOM 4317 C C . PHE B 1 270 ? 10.797 -12.438 -19.953 1 90.81 270 PHE B C 1
ATOM 4319 O O . PHE B 1 270 ? 11.586 -13.391 -19.953 1 90.81 270 PHE B O 1
ATOM 4326 N N . PHE B 1 271 ? 9.594 -12.5 -20.516 1 85.5 271 PHE B N 1
ATOM 4327 C CA . PHE B 1 271 ? 9.055 -13.75 -21.031 1 85.5 271 PHE B CA 1
ATOM 4328 C C . PHE B 1 271 ? 9.156 -13.805 -22.547 1 85.5 271 PHE B C 1
ATOM 4330 O O . PHE B 1 271 ? 8.773 -14.797 -23.172 1 85.5 271 PHE B O 1
ATOM 4337 N N . ASP B 1 272 ? 9.953 -12.953 -23.094 1 71.69 272 ASP B N 1
ATOM 4338 C CA . ASP B 1 272 ? 10.094 -12.859 -24.547 1 71.69 272 ASP B CA 1
ATOM 4339 C C . ASP B 1 272 ? 8.734 -12.828 -25.234 1 71.69 272 ASP B C 1
ATOM 4341 O O . ASP B 1 272 ? 8.516 -13.523 -26.234 1 71.69 272 ASP B O 1
ATOM 4345 N N . ILE B 1 273 ? 7.684 -12.367 -24.609 1 59.62 273 ILE B N 1
ATOM 4346 C CA . ILE B 1 273 ? 6.344 -12.219 -25.172 1 59.62 273 ILE B CA 1
ATOM 4347 C C . ILE B 1 273 ? 6.098 -10.75 -25.547 1 59.62 273 ILE B C 1
ATOM 4349 O O . ILE B 1 273 ? 6.633 -9.844 -24.891 1 59.62 273 ILE B O 1
#

Sequence (546 aa):
MTIIEAIIKVLKEYGNPLSHNDIYDRIIANDYYSFGAKDPISVVRGEIRKHCYDIDFPSASPRKIFIEVKSNHLSKPLYDLWRGQSTKIESPKLEKTTKDQLPEEIIHSKYIEHIKNVKNQLLDAINSSDPAFFERLVVTLLLKMGYGWHESEAGKVIGGAGDEGIDGIINEDKLGLEKIYIQAKRYNSKKVPPSEIREFIGSMNQKGAHKGVFFSSSCFTEQAMNSAQKAQGMTITLIDGQQLCEYLVQNGMGVAKVSTYDLYEIDRNFFDIMTIIEAIIKVLKEYGNPLSHNDIYDRIIANDYYSFGAKDPISVVRGEIRKHCYDIDFPSASPRKIFIEVKSNHLSKPLYDLWRGQSTKIESPKLEKTTKDQLPEEIIHSKYIEHIKNVKNQLLDAINSSDPAFFERLVVTLLLKMGYGWHESEAGKVIGGAGDEGIDGIINEDKLGLEKIYIQAKRYNSKKVPPSEIREFIGSMNQKGAHKGVFFSSSCFTEQAMNSAQKAQGMTITLIDGQQLCEYLVQNGMGVAKVSTYDLYEIDRNFFDI